Protein AF-A0AAN9KSU4-F1 (afdb_monomer)

Sequence (485 aa):
MSAQNLVIVESKNKVSKVQTYLDQLYGKSSFIVSYSSGHIHDDREGEAIAWHLQTVLKCKERAFRVAFNEITKAALKSTFDNPRSLNMKIVAAQEARRFLDRIIGYVGTPVFTVLCGERQIAGRVQSSIVVYLADLERQIQSFVSVHHFGVSFLFDEWTANWETENFVEKSNPYFMDREIAEKIALLKNFNVISFEEKPVKSSPPAPFTTPTYLRAAQVQCKLKPKEAMKIAQKLFEDGHITYHRTDSPNISDDAFSMIQAFALKHKLPVLAQWQVKWKKQPILQDRKCQSALVLLTGASQKTYFKCSNLACGHNMKNENGKAIDKEDNVTPFNCVECSKSLIIMNGAKGKFFGCSGFFNKRNKCRASYPMLENGEPDFAQYAKRKEQLGSQSIGSVDTSKTNVATVSSKSKDHTCPECNKTLSQKTGKRSTDGKKWEMWIYEVIKASEKRVNEMIERIATGQSTFEEEDDRLMAEWERNNQEDK

Radius of gyration: 33.01 Å; Cα contacts (8 Å, |Δi|>4): 465; chains: 1; bounding box: 92×72×80 Å

Secondary structure (DSSP, 8-state):
----------SHHHHHHHHHHHHHHH-TTS------TT--SSSHHHHHHHHHHHHHTT-GGG--B---SS--HHHHHHHHHS-B---HHHHHHHHHHHHHHHHHHHHHHHHHHHHHSS-----HHHHHHHHHHHHHHHHHHT---------EEEPSS-EEE---GGGSBTTB-S---HHHHHHHHT-------------PPPPPPPPPPHHHHHHHHHHHH---HHHHHHHHHHHHHTTSSS-SS-S-----HHHHHHHHHHHHHTT----SS-----PPPP-PBPTTT-PBEEEEE-TTS-EEEEES-TTT--EEEEETTEEE-SGGGEEEEEPTTT-PEEEEEEETTEEEEEEGGGG-TT-----EEEBPTTS-B-HHHHHHHHHHTTTS--------S-------------B-TTT-PBPEEEEEE-TTT--EEEEEE-THHHHHHHHHHHHHHHHHTTSS-HHHHHHHHHHHHHHHTSS--

Organism: Phaseolus coccineus (NCBI:txid3886)

Nearest PDB structures (foldseek):
  1cy8-assembly1_A  TM=8.115E-01  e=3.187E-13  Escherichia coli K-12
  1cy4-assembly1_A  TM=8.088E-01  e=5.724E-13  Escherichia coli K-12
  1cy1-assembly1_A  TM=7.871E-01  e=4.028E-13  Escherichia coli K-12
  1cy7-assembly1_A  TM=7.997E-01  e=7.671E-13  Escherichia coli K-12
  1gku-assembly1_B  TM=7.843E-01  e=2.683E-07  Archaeoglobus fulgidus DSM 4304

Solvent-accessible surface area (backbone atoms only — not comparable to full-atom values): 29777 Å² total; per-residue (Å²): 139,79,97,78,84,87,81,86,75,92,43,86,83,44,44,62,56,51,46,51,51,48,37,68,76,58,36,88,88,50,71,51,67,73,75,48,102,86,46,53,43,85,44,45,66,24,46,35,52,43,48,51,51,32,63,72,65,71,34,69,95,50,46,46,42,64,57,57,60,47,62,40,78,66,54,48,49,54,28,70,76,57,61,38,75,80,60,62,71,46,26,51,53,38,50,53,49,55,50,52,45,46,54,39,27,67,63,35,16,62,55,42,18,67,75,67,77,44,95,40,85,38,38,72,66,59,52,53,50,52,51,53,53,51,52,52,50,49,52,59,72,70,54,78,86,75,83,61,54,81,42,73,48,81,53,100,89,51,74,46,69,62,82,52,70,89,78,32,51,92,92,44,82,59,41,66,58,60,70,60,45,56,57,57,63,68,63,84,82,83,80,89,88,78,86,84,91,72,94,81,83,82,78,80,82,77,55,70,23,36,70,58,41,46,52,47,38,32,72,76,67,68,40,53,64,71,56,51,50,53,51,47,51,52,37,28,76,75,41,76,40,57,61,63,91,32,88,60,52,64,78,54,75,68,56,50,51,53,50,47,54,51,26,59,75,69,74,43,92,71,74,95,61,86,86,73,70,74,71,74,75,78,77,51,54,31,91,87,75,65,32,47,48,41,82,43,71,45,98,83,72,49,54,29,28,31,37,66,44,70,90,67,67,45,67,24,45,51,58,96,86,41,77,41,60,70,78,77,40,65,45,97,49,59,28,92,88,74,69,36,46,20,27,74,42,82,53,98,93,43,62,26,33,32,30,57,39,47,76,39,92,90,60,60,43,74,58,63,22,51,53,42,97,89,71,45,68,34,60,66,67,40,50,54,51,55,65,76,42,66,97,53,80,86,72,76,84,85,82,87,75,75,79,83,74,82,78,81,75,86,69,88,86,53,55,40,92,88,77,67,46,69,42,44,84,42,72,51,59,44,93,88,78,63,49,75,48,77,47,77,41,60,72,60,63,63,52,50,54,53,50,52,51,53,50,51,47,32,44,74,68,68,77,40,54,73,66,57,54,46,55,49,51,50,58,48,49,54,58,68,53,58,80,81,112

Structure (mmCIF, N/CA/C/O backbone):
data_AF-A0AAN9KSU4-F1
#
_entry.id   AF-A0AAN9KSU4-F1
#
loop_
_atom_site.group_PDB
_atom_site.id
_atom_site.type_symbol
_atom_site.label_atom_id
_atom_site.label_alt_id
_atom_site.label_comp_id
_atom_site.label_asym_id
_atom_site.label_entity_id
_atom_site.label_seq_id
_atom_site.pdbx_PDB_ins_code
_atom_site.Cartn_x
_atom_site.Cartn_y
_atom_site.Cartn_z
_atom_site.occupancy
_atom_site.B_iso_or_equiv
_atom_site.auth_seq_id
_atom_site.auth_comp_id
_atom_site.auth_asym_id
_atom_site.auth_atom_id
_atom_site.pdbx_PDB_model_num
ATOM 1 N N . MET A 1 1 ? -36.591 -1.421 11.682 1.00 28.84 1 MET A N 1
ATOM 2 C CA . MET A 1 1 ? -35.906 -0.289 12.341 1.00 28.84 1 MET A CA 1
ATOM 3 C C . MET A 1 1 ? -35.198 0.507 11.258 1.00 28.84 1 MET A C 1
ATOM 5 O O . MET A 1 1 ? -34.263 -0.009 10.663 1.00 28.84 1 MET A O 1
ATOM 9 N N . SER A 1 2 ? -35.749 1.666 10.895 1.00 25.08 2 SER A N 1
ATOM 10 C CA . SER A 1 2 ? -35.289 2.499 9.779 1.00 25.08 2 SER A CA 1
ATOM 11 C C . SER A 1 2 ? -34.064 3.331 10.153 1.00 25.08 2 SER A C 1
ATOM 13 O O . SER A 1 2 ? -33.941 3.801 11.281 1.00 25.08 2 SER A O 1
ATOM 15 N N . ALA A 1 3 ? -33.181 3.523 9.176 1.00 29.94 3 ALA A N 1
ATOM 16 C CA . ALA A 1 3 ? -31.968 4.318 9.258 1.00 29.94 3 ALA A CA 1
ATOM 17 C C . ALA A 1 3 ? -32.271 5.801 9.526 1.00 29.94 3 ALA A C 1
ATOM 19 O O . ALA A 1 3 ? -32.567 6.542 8.600 1.00 29.94 3 ALA A O 1
ATOM 20 N N . GLN A 1 4 ? -32.178 6.237 10.778 1.00 32.50 4 GLN A N 1
ATOM 21 C CA . GLN A 1 4 ? -32.079 7.642 11.179 1.00 32.50 4 GLN A CA 1
ATOM 22 C C . GLN A 1 4 ? -31.404 7.654 12.550 1.00 32.50 4 GLN A C 1
ATOM 24 O O . GLN A 1 4 ? -31.936 7.038 13.466 1.00 32.50 4 GLN A O 1
ATOM 29 N N . ASN A 1 5 ? -30.216 8.265 12.644 1.00 34.00 5 ASN A N 1
ATOM 30 C CA . ASN A 1 5 ? -29.607 8.896 13.835 1.00 34.00 5 ASN A CA 1
ATOM 31 C C . ASN A 1 5 ? -28.071 8.859 13.760 1.00 34.00 5 ASN A C 1
ATOM 33 O O . ASN A 1 5 ? -27.395 8.264 14.592 1.00 34.00 5 ASN A O 1
ATOM 37 N N . LEU A 1 6 ? -27.494 9.538 12.764 1.00 30.97 6 LEU A N 1
ATOM 38 C CA . LEU A 1 6 ? -26.095 9.953 12.855 1.00 30.97 6 LEU A CA 1
ATOM 39 C C . LEU A 1 6 ? -26.050 11.232 13.699 1.00 30.97 6 LEU A C 1
ATOM 41 O O . LEU A 1 6 ? -26.564 12.267 13.279 1.00 30.97 6 LEU A O 1
ATOM 45 N N . VAL A 1 7 ? -25.451 11.163 14.886 1.00 35.66 7 VAL A N 1
ATOM 46 C CA . VAL A 1 7 ? -25.274 12.326 15.761 1.00 35.66 7 VAL A CA 1
ATOM 47 C C . VAL A 1 7 ? -23.795 12.704 15.782 1.00 35.66 7 VAL A C 1
ATOM 49 O O . VAL A 1 7 ? -22.994 12.079 16.471 1.00 35.66 7 VAL A O 1
ATOM 52 N N . ILE A 1 8 ? -23.425 13.724 15.005 1.00 33.38 8 ILE A N 1
ATOM 53 C CA . ILE A 1 8 ? -22.079 14.310 15.031 1.00 33.38 8 ILE A CA 1
ATOM 54 C C . ILE A 1 8 ? -22.063 15.416 16.094 1.00 33.38 8 ILE A C 1
ATOM 56 O O . ILE A 1 8 ? -22.866 16.351 16.050 1.00 33.38 8 ILE A O 1
ATOM 60 N N . VAL A 1 9 ? -21.161 15.299 17.072 1.00 34.59 9 VAL A N 1
ATOM 61 C CA . VAL A 1 9 ? -21.057 16.219 18.214 1.00 34.59 9 VAL A CA 1
ATOM 62 C C . VAL A 1 9 ? -19.800 17.073 18.087 1.00 34.59 9 VAL A C 1
ATOM 64 O O . VAL A 1 9 ? -18.714 16.643 18.447 1.00 34.59 9 VAL A O 1
ATOM 67 N N . GLU A 1 10 ? -19.953 18.305 17.602 1.00 29.28 10 GLU A N 1
ATOM 68 C CA . GLU A 1 10 ? -18.843 19.259 17.404 1.00 29.28 10 GLU A CA 1
ATOM 69 C C . GLU A 1 10 ? -18.654 20.256 18.570 1.00 29.28 10 GLU A C 1
ATOM 71 O O . GLU A 1 10 ? -17.986 21.273 18.426 1.00 29.28 10 GLU A O 1
ATOM 76 N N . SER A 1 11 ? -19.264 20.037 19.743 1.00 35.25 11 SER A N 1
ATOM 77 C CA . SER A 1 11 ? -19.204 21.015 20.845 1.00 35.25 11 SER A CA 1
ATOM 78 C C . SER A 1 11 ? -19.387 20.390 22.229 1.00 35.25 11 SER A C 1
ATOM 80 O O . SER A 1 11 ? -20.295 19.577 22.422 1.00 35.25 11 SER A O 1
ATOM 82 N N . LYS A 1 12 ? -18.609 20.864 23.222 1.00 38.62 12 LYS A N 1
ATOM 83 C CA . LYS A 1 12 ? -18.742 20.517 24.657 1.00 38.62 12 LYS A CA 1
ATOM 84 C C . LYS A 1 12 ? -20.179 20.686 25.185 1.00 38.62 12 LYS A C 1
ATOM 86 O O . LYS A 1 12 ? -20.617 19.886 26.002 1.00 38.62 12 LYS A O 1
ATOM 91 N N . ASN A 1 13 ? -20.946 21.652 24.663 1.00 40.78 13 ASN A N 1
ATOM 92 C CA . ASN A 1 13 ? -22.337 21.911 25.070 1.00 40.78 13 ASN A CA 1
ATOM 93 C C . ASN A 1 13 ? -23.385 21.011 24.385 1.00 40.78 13 ASN A C 1
ATOM 95 O O . ASN A 1 13 ? -24.556 21.034 24.766 1.00 40.78 13 ASN A O 1
ATOM 99 N N . LYS A 1 14 ? -23.006 20.230 23.364 1.00 44.19 14 LYS A N 1
ATOM 100 C CA . LYS A 1 14 ? -23.911 19.296 22.669 1.00 44.19 14 LYS A CA 1
ATOM 101 C C . LYS A 1 14 ? -23.769 17.854 23.164 1.00 44.19 14 LYS A C 1
ATOM 103 O O . LYS A 1 14 ? -24.725 17.101 23.034 1.00 44.19 14 LYS A O 1
ATOM 108 N N . VAL A 1 15 ? -22.649 17.491 23.792 1.00 50.81 15 VAL A N 1
ATOM 109 C CA . VAL A 1 15 ? -22.417 16.156 24.383 1.00 50.81 15 VAL A CA 1
ATOM 110 C C . VAL A 1 15 ? -23.502 15.792 25.394 1.00 50.81 15 VAL A C 1
ATOM 112 O O . VAL A 1 15 ? -24.100 14.727 25.301 1.00 50.81 15 VAL A O 1
ATOM 115 N N . SER A 1 16 ? -23.818 16.712 26.305 1.00 54.56 16 SER A N 1
ATOM 116 C CA . SER A 1 16 ? -24.870 16.537 27.308 1.00 54.56 16 SER A CA 1
ATOM 117 C C . SER A 1 16 ? -26.253 16.369 26.678 1.00 54.56 16 SER A C 1
ATOM 119 O O . SER A 1 16 ? -27.006 15.506 27.105 1.00 54.56 16 SER A O 1
ATOM 121 N N . LYS A 1 17 ? -26.581 17.113 25.611 1.00 57.44 17 LYS A N 1
ATOM 122 C CA . LYS A 1 17 ? -27.853 16.947 24.880 1.00 57.44 17 LYS A CA 1
ATOM 123 C C . LYS A 1 17 ? -27.966 15.582 24.206 1.00 57.44 17 LYS A C 1
ATOM 125 O O . LYS A 1 17 ? -29.034 14.983 24.224 1.00 57.44 17 LYS A O 1
ATOM 130 N N . VAL A 1 18 ? -26.874 15.096 23.624 1.00 58.00 18 VAL A N 1
ATOM 131 C CA . VAL A 1 18 ? -26.826 13.786 22.963 1.00 58.00 18 VAL A CA 1
ATOM 132 C C . VAL A 1 18 ? -26.894 12.661 23.978 1.00 58.00 18 VAL A C 1
ATOM 134 O O . VAL A 1 18 ? -27.618 11.699 23.763 1.00 58.00 18 VAL A O 1
ATOM 137 N N . GLN A 1 19 ? -26.217 12.815 25.111 1.00 57.66 19 GLN A N 1
ATOM 138 C CA . GLN A 1 19 ? -26.318 11.884 26.222 1.00 57.66 19 GLN A CA 1
ATOM 139 C C . GLN A 1 19 ? -27.746 11.833 26.774 1.00 57.66 19 GLN A C 1
ATOM 141 O O .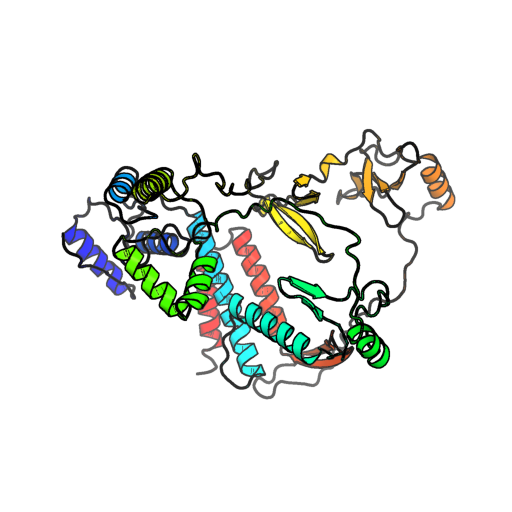 GLN A 1 19 ? -28.299 10.748 26.869 1.00 57.66 19 GLN A O 1
ATOM 146 N N . THR A 1 20 ? -28.393 12.981 27.004 1.00 62.25 20 THR A N 1
ATOM 147 C CA . THR A 1 20 ? -29.809 13.034 27.400 1.00 62.25 20 THR A CA 1
ATOM 148 C C . THR A 1 20 ? -30.724 12.388 26.358 1.00 62.25 20 THR A C 1
ATOM 150 O O . THR A 1 20 ? -31.630 11.654 26.730 1.00 62.25 20 THR A O 1
ATOM 153 N N . TYR A 1 21 ? -30.487 12.613 25.062 1.00 61.53 21 TYR A N 1
ATOM 154 C CA . TYR A 1 21 ? -31.267 12.003 23.980 1.00 61.53 21 TYR A CA 1
ATOM 155 C C . TYR A 1 21 ? -31.096 10.476 23.924 1.00 61.53 21 TYR A C 1
ATOM 157 O O . TYR A 1 21 ? -32.074 9.745 23.788 1.00 61.53 21 TYR A O 1
ATOM 165 N N . LEU A 1 22 ? -29.866 9.981 24.078 1.00 58.59 22 LEU A N 1
ATOM 166 C CA . LEU A 1 22 ? -29.570 8.548 24.131 1.00 58.59 22 LEU A CA 1
ATOM 167 C C . LEU A 1 22 ? -30.134 7.901 25.403 1.00 58.59 22 LEU A C 1
ATOM 169 O O . LEU A 1 22 ? -30.731 6.831 25.324 1.00 58.59 22 LEU A O 1
ATOM 173 N N . ASP A 1 23 ? -30.012 8.567 26.551 1.00 62.97 23 ASP A N 1
ATOM 174 C CA . ASP A 1 23 ? -30.567 8.115 27.828 1.00 62.97 23 ASP A CA 1
ATOM 175 C C . ASP A 1 23 ? -32.107 8.117 27.811 1.00 62.97 23 ASP A C 1
ATOM 177 O O . ASP A 1 23 ? -32.718 7.257 28.441 1.00 62.97 23 ASP A O 1
ATOM 181 N N . GLN A 1 24 ? -32.747 9.039 27.079 1.00 61.84 24 GLN A N 1
ATOM 182 C CA . GLN A 1 24 ? -34.200 9.062 26.864 1.00 61.84 24 GLN A CA 1
ATOM 183 C C . GLN A 1 24 ? -34.676 7.950 25.925 1.00 61.84 24 GLN A C 1
ATOM 185 O O . GLN A 1 24 ? -35.704 7.334 26.191 1.00 61.84 24 GLN A O 1
ATOM 190 N N . LEU A 1 25 ? -33.953 7.695 24.830 1.00 55.50 25 LEU A N 1
ATOM 191 C CA . LEU A 1 25 ? -34.335 6.685 23.838 1.00 55.50 25 LEU A CA 1
ATOM 192 C C . LEU A 1 25 ? -34.100 5.256 24.315 1.00 55.50 2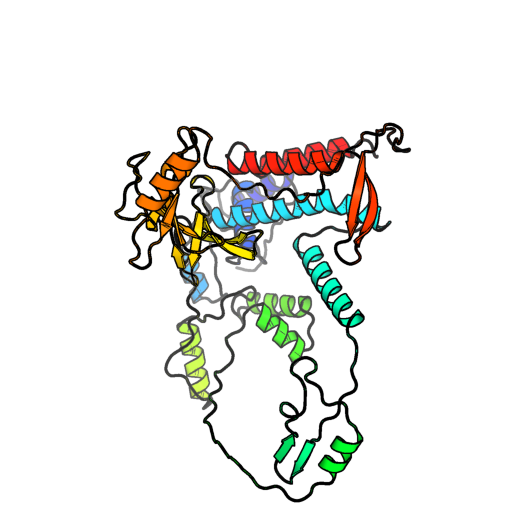5 LEU A C 1
ATOM 194 O O . LEU A 1 25 ? -34.914 4.376 24.049 1.00 55.50 25 LEU A O 1
ATOM 198 N N . TYR A 1 26 ? -32.967 5.017 24.970 1.00 55.09 26 TYR A N 1
ATOM 199 C CA . TYR A 1 26 ? -32.525 3.670 25.304 1.00 55.09 26 TYR A CA 1
ATOM 200 C C . TYR A 1 26 ? -32.608 3.392 26.809 1.00 55.09 26 TYR A C 1
ATOM 202 O O . TYR A 1 26 ? -32.643 2.234 27.199 1.00 55.09 26 TYR A O 1
ATOM 210 N N . GLY A 1 27 ? -32.721 4.403 27.672 1.00 51.62 27 GLY A N 1
ATOM 211 C CA . GLY A 1 27 ? -32.702 4.230 29.125 1.00 51.62 27 GLY A CA 1
ATOM 212 C C . GLY A 1 27 ? -31.279 4.129 29.687 1.00 51.62 27 GLY A C 1
ATOM 213 O O . GLY A 1 27 ? -30.359 3.632 29.036 1.00 51.62 27 GLY A O 1
ATOM 214 N N . LYS A 1 28 ? -31.087 4.571 30.939 1.00 51.16 28 LYS A N 1
ATOM 215 C CA . LYS A 1 28 ? -29.771 4.593 31.622 1.00 51.16 28 LYS A CA 1
ATOM 216 C C . LYS A 1 28 ? -29.104 3.212 31.747 1.00 51.16 28 LYS A C 1
ATOM 218 O O . LYS A 1 28 ? -27.894 3.135 31.943 1.00 51.16 28 LYS A O 1
ATOM 223 N N . SER A 1 29 ? -29.878 2.136 31.640 1.00 37.97 29 SER A N 1
ATOM 224 C CA . SER A 1 29 ? -29.444 0.737 31.725 1.00 37.97 29 SER A CA 1
ATOM 225 C C . SER A 1 29 ? -29.054 0.110 30.380 1.00 37.97 29 SER A C 1
ATOM 227 O O . SER A 1 29 ? -28.599 -1.031 30.372 1.00 37.97 29 SER A O 1
ATOM 229 N N . SER A 1 30 ? -29.198 0.819 29.256 1.00 41.59 30 SER A N 1
ATOM 230 C CA . SER A 1 30 ? -28.968 0.236 27.929 1.00 41.59 30 SER A CA 1
ATOM 231 C C . SER A 1 30 ? -27.551 0.431 27.400 1.00 41.59 30 SER A C 1
ATOM 233 O O . SER A 1 30 ? -26.889 1.443 27.643 1.00 41.59 30 SER A O 1
ATOM 235 N N . PHE A 1 31 ? -27.093 -0.584 26.667 1.00 46.44 31 PHE A N 1
ATOM 236 C CA . PHE A 1 31 ? -25.767 -0.678 26.067 1.00 46.44 31 PHE A CA 1
ATOM 237 C C . PHE A 1 31 ? -25.628 0.296 24.895 1.00 46.44 31 PHE A C 1
ATOM 239 O O . PHE A 1 31 ? -26.448 0.299 23.976 1.00 46.44 31 PHE A O 1
ATOM 246 N N . ILE A 1 32 ? -24.569 1.106 24.900 1.00 47.84 32 ILE A N 1
ATOM 247 C CA . ILE A 1 32 ? -24.259 2.004 23.784 1.00 47.84 32 ILE A CA 1
ATOM 248 C C . ILE A 1 32 ? -23.294 1.266 22.861 1.00 47.84 32 ILE A C 1
ATOM 250 O O . ILE A 1 32 ? -22.101 1.158 23.144 1.00 47.84 32 ILE A O 1
ATOM 254 N N . VAL A 1 33 ? -23.815 0.750 21.750 1.00 46.34 33 VAL A N 1
ATOM 255 C CA . VAL A 1 33 ? -22.987 0.283 20.634 1.00 46.34 33 VAL A CA 1
ATOM 256 C C . VAL A 1 33 ? -22.557 1.526 19.866 1.00 46.34 33 VAL A C 1
ATOM 258 O O . VAL A 1 33 ? -23.402 2.233 19.319 1.00 46.34 33 VAL A O 1
ATOM 261 N N . SER A 1 34 ? -21.263 1.843 19.852 1.00 43.66 34 SER A N 1
ATOM 262 C CA . SER A 1 34 ? -20.770 2.950 19.034 1.00 43.66 34 SER A CA 1
ATOM 263 C C . SER A 1 34 ? -20.880 2.563 17.556 1.00 43.66 34 SER A C 1
ATOM 265 O O . SER A 1 34 ? -20.139 1.726 17.045 1.00 43.66 34 SER A O 1
ATOM 267 N N . TYR A 1 35 ? -21.853 3.158 16.870 1.00 43.41 35 TYR A N 1
ATOM 268 C CA . TYR A 1 35 ? -22.002 3.075 15.423 1.00 43.41 35 TYR A CA 1
ATOM 269 C C . TYR A 1 35 ? -21.717 4.455 14.830 1.00 43.41 35 TYR A C 1
ATOM 271 O O . TYR A 1 35 ? -22.189 5.475 15.327 1.00 43.41 35 TYR A O 1
ATOM 279 N N . SER A 1 36 ? -20.937 4.501 13.755 1.00 35.97 36 SER A N 1
ATOM 280 C CA . SER A 1 36 ? -20.903 5.665 12.875 1.00 35.97 36 SER A CA 1
ATOM 281 C C . SER A 1 36 ? -21.164 5.160 11.470 1.00 35.97 36 SER A C 1
ATOM 283 O O . SER A 1 36 ? -20.457 4.281 10.989 1.00 35.97 36 SER A O 1
ATOM 285 N N . SER A 1 37 ? -22.197 5.673 10.810 1.00 35.50 37 SER A N 1
ATOM 286 C CA . SER A 1 37 ? -22.703 5.127 9.544 1.00 35.50 37 SER A CA 1
ATOM 287 C C . SER A 1 37 ? -21.704 5.155 8.369 1.00 35.50 37 SER A C 1
ATOM 289 O O . SER A 1 37 ? -22.074 4.739 7.283 1.00 35.50 37 SER A O 1
ATOM 291 N N . GLY A 1 38 ? -20.456 5.604 8.572 1.00 38.88 38 GLY A N 1
ATOM 292 C CA . GLY A 1 38 ? -19.374 5.576 7.580 1.00 38.88 38 GLY A CA 1
ATOM 293 C C . GLY A 1 38 ? -18.013 5.049 8.072 1.00 38.88 38 GLY A C 1
ATOM 294 O O . GLY A 1 38 ? -17.085 5.002 7.272 1.00 38.88 38 GLY A O 1
ATOM 295 N N . HIS A 1 39 ? -17.860 4.653 9.348 1.00 47.94 39 HIS A N 1
ATOM 296 C CA . HIS A 1 39 ? -16.580 4.168 9.908 1.00 47.94 39 HIS A CA 1
ATOM 297 C C . HIS A 1 39 ? -16.764 3.025 10.925 1.00 47.94 39 HIS A C 1
ATOM 299 O O . HIS A 1 39 ? -16.226 3.054 12.030 1.00 47.94 39 HIS A O 1
ATOM 305 N N . ILE A 1 40 ? -17.541 1.997 10.570 1.00 52.81 40 ILE A N 1
ATOM 306 C CA . ILE A 1 40 ? -17.756 0.795 11.414 1.00 52.81 40 ILE A CA 1
ATOM 307 C C . ILE A 1 40 ? -16.577 -0.202 11.333 1.00 52.81 40 ILE A C 1
ATOM 309 O O . ILE A 1 40 ? -16.526 -1.217 12.033 1.00 52.81 40 ILE A O 1
ATOM 313 N N . HIS A 1 41 ? -15.581 0.119 10.518 1.00 63.72 41 HIS A N 1
ATOM 314 C CA . HIS A 1 41 ? -14.540 -0.790 10.069 1.00 63.72 41 HIS A CA 1
ATOM 315 C C . HIS A 1 41 ? -13.543 -1.177 11.165 1.00 63.72 41 HIS A C 1
ATOM 317 O O . HIS A 1 41 ? -13.260 -0.392 12.070 1.00 63.72 41 HIS A O 1
ATOM 323 N N . ASP A 1 42 ? -12.986 -2.386 11.072 1.00 69.56 42 ASP A N 1
ATOM 324 C CA . ASP A 1 42 ? -11.929 -2.887 11.965 1.00 69.56 42 ASP A CA 1
ATOM 325 C C . ASP A 1 42 ? -10.552 -2.280 11.620 1.00 69.56 42 ASP A C 1
ATOM 327 O O . ASP A 1 42 ? -9.540 -2.970 11.522 1.00 69.56 42 ASP A O 1
ATOM 331 N N . ASP A 1 43 ? -10.518 -0.970 11.364 1.00 76.25 43 ASP A N 1
ATOM 332 C CA . ASP A 1 43 ? -9.298 -0.223 11.094 1.00 76.25 43 ASP A CA 1
ATOM 333 C C . ASP A 1 43 ? -8.960 0.753 12.229 1.00 76.25 43 ASP A C 1
ATOM 335 O O . ASP A 1 43 ? -9.695 0.941 13.202 1.00 76.25 43 ASP A O 1
ATOM 339 N N . ARG A 1 44 ? -7.781 1.367 12.110 1.00 83.31 44 ARG A N 1
ATOM 340 C CA . ARG A 1 44 ? -7.260 2.318 13.098 1.00 83.31 44 ARG A CA 1
ATOM 341 C C . ARG A 1 44 ? -8.160 3.541 13.291 1.00 83.31 44 ARG A C 1
ATOM 343 O O . ARG A 1 44 ? -8.217 4.070 14.396 1.00 83.31 44 ARG A O 1
ATOM 350 N N . GLU A 1 45 ? -8.850 3.987 12.242 1.00 81.31 45 GLU A N 1
ATOM 351 C CA . GLU A 1 45 ? -9.754 5.138 12.303 1.00 81.31 45 GLU A CA 1
ATOM 352 C C . GLU A 1 45 ? -11.047 4.780 13.039 1.00 81.31 45 GLU A C 1
ATOM 354 O O . GLU A 1 45 ? -11.434 5.495 13.965 1.00 81.31 45 GLU A O 1
ATOM 359 N N . GLY A 1 46 ? -11.669 3.652 12.687 1.00 78.06 46 GLY A N 1
ATOM 360 C CA . GLY A 1 46 ? -12.889 3.160 13.323 1.00 78.06 46 GLY A CA 1
ATOM 361 C C . GLY A 1 46 ? -12.705 2.891 14.816 1.00 78.06 46 GLY A C 1
ATOM 362 O O . GLY A 1 46 ? -13.557 3.265 15.623 1.00 78.06 46 GLY A O 1
ATOM 363 N N . GLU A 1 47 ? -11.565 2.318 15.214 1.00 83.44 47 GLU A N 1
ATOM 364 C CA . GLU A 1 47 ? -11.277 2.062 16.629 1.00 83.44 47 GLU A CA 1
ATOM 365 C C . GLU A 1 47 ? -11.084 3.356 17.438 1.00 83.44 47 GLU A C 1
ATOM 367 O O . GLU A 1 47 ? -11.597 3.467 18.552 1.00 83.44 47 GLU A O 1
ATOM 372 N N . ALA A 1 48 ? -10.404 4.360 16.872 1.00 84.31 48 ALA A N 1
ATOM 373 C CA . ALA A 1 48 ? -10.234 5.662 17.518 1.00 84.31 48 ALA A CA 1
ATOM 374 C C . ALA A 1 48 ? -11.561 6.428 17.643 1.00 84.31 48 ALA A C 1
ATOM 376 O O . ALA A 1 48 ? -11.823 7.037 18.677 1.00 84.31 48 ALA A O 1
ATOM 377 N N . ILE A 1 49 ? -12.434 6.361 16.630 1.00 78.25 49 ILE A N 1
ATOM 378 C CA . ILE A 1 49 ? -13.785 6.945 16.695 1.00 78.25 49 ILE A CA 1
ATOM 379 C C . ILE A 1 49 ? -14.597 6.281 17.809 1.00 78.25 49 ILE A C 1
ATOM 381 O O . ILE A 1 49 ? -15.222 6.970 18.615 1.00 78.25 49 ILE A O 1
ATOM 385 N N . ALA A 1 50 ? -14.569 4.949 17.880 1.00 76.56 50 ALA A N 1
ATOM 386 C CA . ALA A 1 50 ? -15.275 4.204 18.913 1.00 76.56 50 ALA A CA 1
ATOM 387 C C . ALA A 1 50 ? -14.772 4.560 20.323 1.00 76.56 50 ALA A C 1
ATOM 389 O O . ALA A 1 50 ? -15.585 4.714 21.237 1.00 76.56 50 ALA A O 1
ATOM 390 N N . TRP A 1 51 ? -13.461 4.751 20.486 1.00 82.81 51 TRP A N 1
ATOM 391 C CA . TRP A 1 51 ? -12.871 5.227 21.733 1.00 82.81 51 TRP A CA 1
ATOM 392 C C . TRP A 1 51 ? -13.285 6.666 22.077 1.00 82.81 51 TRP A C 1
ATOM 394 O O . TRP A 1 51 ? -13.776 6.897 23.180 1.00 82.81 51 TRP A O 1
ATOM 404 N N . HIS A 1 52 ? -13.199 7.618 21.140 1.00 78.19 52 HIS A N 1
ATOM 405 C CA . HIS A 1 52 ? -13.651 8.994 21.378 1.00 78.19 52 HIS A CA 1
ATOM 406 C C . HIS A 1 52 ? -15.129 9.052 21.774 1.00 78.19 52 HIS A C 1
ATOM 408 O O . HIS A 1 52 ? -15.483 9.766 22.710 1.00 78.19 52 HIS A O 1
ATOM 414 N N . LEU A 1 53 ? -15.994 8.273 21.114 1.00 73.88 53 LEU A N 1
ATOM 415 C CA . LEU A 1 53 ? -17.408 8.169 21.478 1.00 73.88 53 LEU A CA 1
ATOM 416 C C . LEU A 1 53 ? -17.582 7.639 22.906 1.00 73.88 53 LEU A C 1
ATOM 418 O O . LEU A 1 53 ? -18.365 8.201 23.669 1.00 73.88 53 LEU A O 1
ATOM 422 N N . GLN A 1 54 ? -16.829 6.606 23.290 1.00 74.88 54 GLN A N 1
ATOM 423 C CA . GLN A 1 54 ? -16.870 6.054 24.644 1.00 74.88 54 GLN A CA 1
ATOM 424 C C . GLN A 1 54 ? -16.439 7.083 25.704 1.00 74.88 54 GLN A C 1
ATOM 426 O O . GLN A 1 54 ? -17.083 7.193 26.753 1.00 74.88 54 GLN A O 1
ATOM 431 N N . THR A 1 55 ? -15.383 7.850 25.422 1.00 76.44 55 THR A N 1
ATOM 432 C CA . THR A 1 55 ? -14.857 8.906 26.299 1.00 76.44 55 THR A CA 1
ATOM 433 C C . THR A 1 55 ? -15.849 10.058 26.438 1.00 76.44 55 THR A C 1
ATOM 435 O O . THR A 1 55 ? -16.196 10.454 27.551 1.00 76.44 55 THR A O 1
ATOM 438 N N . VAL A 1 56 ? -16.363 10.560 25.313 1.00 70.38 56 VAL A N 1
ATOM 439 C CA . VAL A 1 56 ? -17.301 11.689 25.262 1.00 70.38 56 VAL A CA 1
ATOM 440 C C . VAL A 1 56 ? -18.624 11.349 25.953 1.00 70.38 56 VAL A C 1
ATOM 442 O O . VAL A 1 56 ? -19.137 12.159 26.720 1.00 70.38 56 VAL A O 1
ATOM 445 N N . LEU A 1 57 ? -19.154 10.143 25.736 1.00 68.06 57 LEU A N 1
ATOM 446 C CA . LEU A 1 57 ? -20.414 9.685 26.332 1.00 68.06 57 LEU A CA 1
ATOM 447 C C . LEU A 1 57 ? -20.253 9.131 27.756 1.00 68.06 57 LEU A C 1
ATOM 449 O O . LEU A 1 57 ? -21.245 8.757 28.382 1.00 68.06 57 LEU A O 1
ATOM 453 N N . LYS A 1 58 ? -19.021 9.061 28.283 1.00 73.25 58 LYS A N 1
ATOM 454 C CA . LYS A 1 58 ? -18.703 8.523 29.618 1.00 73.25 58 LYS A CA 1
ATOM 455 C C . LYS A 1 58 ? -19.321 7.139 29.861 1.00 73.25 58 LYS A C 1
ATOM 457 O O . LYS A 1 58 ? -19.857 6.858 30.932 1.00 73.25 58 LYS A O 1
ATOM 462 N N . CYS A 1 59 ? -19.270 6.267 28.856 1.00 67.81 59 CYS A N 1
ATOM 463 C CA . CYS A 1 59 ? -19.958 4.971 28.866 1.00 67.81 59 CYS A CA 1
ATOM 464 C C . CYS A 1 59 ? -19.002 3.770 28.877 1.00 67.81 59 CYS A C 1
ATOM 466 O O . CYS A 1 59 ? -19.364 2.685 28.431 1.00 67.81 59 CYS A O 1
ATOM 468 N N . LYS A 1 60 ? -17.785 3.944 29.409 1.00 68.44 60 LYS A N 1
ATOM 469 C CA . LYS A 1 60 ? -16.715 2.935 29.368 1.00 68.44 60 LYS A CA 1
ATOM 470 C C . LYS A 1 60 ? -17.133 1.550 29.867 1.00 68.44 60 LYS A C 1
ATOM 472 O O . LYS A 1 60 ? -16.818 0.557 29.225 1.00 68.44 60 LYS A O 1
ATOM 477 N N . GLU A 1 61 ? -17.887 1.499 30.959 1.00 64.81 61 GLU A N 1
ATOM 478 C CA . GLU A 1 61 ? -18.343 0.250 31.585 1.00 64.81 61 GLU A CA 1
ATOM 479 C C . GLU A 1 61 ? -19.551 -0.394 30.880 1.00 64.81 61 GLU A C 1
ATOM 481 O O . GLU A 1 61 ? -19.902 -1.531 31.174 1.00 64.81 61 GLU A O 1
ATOM 486 N N . ARG A 1 62 ? -20.189 0.317 29.938 1.00 63.38 62 ARG A N 1
ATOM 487 C CA . ARG A 1 62 ? -21.434 -0.096 29.259 1.00 63.38 62 ARG A CA 1
ATOM 488 C C . ARG A 1 62 ? -21.297 -0.220 27.737 1.00 63.38 62 ARG A C 1
ATOM 490 O O . ARG A 1 62 ? -22.295 -0.448 27.054 1.00 63.38 62 ARG A O 1
ATOM 497 N N . ALA A 1 63 ? -20.097 -0.022 27.194 1.00 65.19 63 ALA A N 1
ATOM 498 C CA . ALA A 1 63 ? -19.864 0.042 25.757 1.00 65.19 63 ALA A CA 1
ATOM 499 C C . ALA A 1 63 ? -18.982 -1.113 25.285 1.00 65.19 63 ALA A C 1
ATOM 501 O O . ALA A 1 63 ? -17.858 -1.295 25.755 1.00 65.19 63 ALA A O 1
ATOM 502 N N . PHE A 1 64 ? -19.492 -1.845 24.300 1.00 66.94 64 PHE A N 1
ATOM 503 C CA . PHE A 1 64 ? -18.773 -2.904 23.610 1.00 66.94 64 PHE A CA 1
ATOM 504 C C . PHE A 1 64 ? -18.524 -2.524 22.150 1.00 66.94 64 PHE A C 1
ATOM 506 O O . PHE A 1 64 ? -19.298 -1.786 21.537 1.00 66.94 64 PHE A O 1
ATOM 513 N N . ARG A 1 65 ? -17.436 -3.048 21.583 1.00 72.88 65 ARG A N 1
ATOM 514 C CA . ARG A 1 65 ? -17.029 -2.815 20.199 1.00 72.88 65 ARG A CA 1
ATOM 515 C C . ARG A 1 65 ? -17.500 -3.972 19.319 1.00 72.88 65 ARG A C 1
ATOM 517 O O . ARG A 1 65 ? -17.139 -5.125 19.540 1.00 72.88 65 ARG A O 1
ATOM 524 N N . VAL A 1 66 ? -18.266 -3.633 18.285 1.00 72.19 66 VAL A N 1
ATOM 525 C CA . VAL A 1 66 ? -18.767 -4.559 17.256 1.00 72.19 66 VAL A CA 1
ATOM 526 C C . VAL A 1 66 ? -18.122 -4.176 15.930 1.00 72.19 66 VAL A C 1
ATOM 528 O O . VAL A 1 66 ? -18.429 -3.110 15.405 1.00 72.19 66 VAL A O 1
ATOM 531 N N . ALA A 1 67 ? -17.221 -5.006 15.404 1.00 69.38 67 ALA A N 1
ATOM 532 C CA . ALA A 1 67 ? -16.546 -4.783 14.124 1.00 69.38 67 ALA A CA 1
ATOM 533 C C . ALA A 1 67 ? -16.807 -5.959 13.171 1.00 69.38 67 ALA A C 1
ATOM 535 O O . ALA A 1 67 ? -16.756 -7.115 13.588 1.00 69.38 67 ALA A O 1
ATOM 536 N N . PHE A 1 68 ? -17.085 -5.673 11.901 1.00 72.81 68 PHE A N 1
ATOM 537 C CA . PHE A 1 68 ? -17.318 -6.687 10.873 1.00 72.81 68 PHE A CA 1
ATOM 538 C C . PHE A 1 68 ? -16.636 -6.295 9.561 1.00 72.81 68 PHE A C 1
ATOM 540 O O . PHE A 1 68 ? -16.509 -5.113 9.234 1.00 72.81 68 PHE A O 1
ATOM 547 N N . ASN A 1 69 ? -16.213 -7.307 8.803 1.00 72.94 69 ASN A N 1
ATOM 548 C CA . ASN A 1 69 ? -15.557 -7.139 7.502 1.00 72.94 69 ASN A CA 1
ATOM 549 C C . ASN A 1 69 ? -16.530 -7.275 6.321 1.00 72.94 69 ASN A C 1
ATOM 551 O O . ASN A 1 69 ? -16.141 -7.055 5.175 1.00 72.94 69 ASN A O 1
ATOM 555 N N . GLU A 1 70 ? -17.785 -7.627 6.597 1.00 73.38 70 GLU A N 1
ATOM 556 C CA . GLU A 1 70 ? -18.853 -7.812 5.618 1.00 73.38 70 GLU A CA 1
ATOM 557 C C . GLU A 1 70 ? -20.218 -7.513 6.253 1.00 73.38 70 GLU A C 1
ATOM 559 O O . GLU A 1 70 ? -20.421 -7.752 7.446 1.00 73.38 70 GLU A O 1
ATOM 564 N N . ILE A 1 71 ? -21.152 -6.988 5.458 1.00 73.69 71 ILE A N 1
ATOM 565 C CA . ILE A 1 71 ? -22.518 -6.664 5.898 1.00 73.69 71 ILE A CA 1
ATOM 566 C C . ILE A 1 71 ? -23.455 -7.805 5.487 1.00 73.69 71 ILE A C 1
ATOM 568 O O . ILE A 1 71 ? -24.310 -7.656 4.619 1.00 73.69 71 ILE A O 1
ATOM 572 N N . THR A 1 72 ? -23.271 -8.982 6.090 1.00 71.12 72 THR A N 1
ATOM 573 C CA . THR A 1 72 ? -24.146 -10.148 5.881 1.00 71.12 72 THR A CA 1
ATOM 574 C C . THR A 1 72 ? -24.949 -10.446 7.145 1.00 71.12 72 THR A C 1
ATOM 576 O O . THR A 1 72 ? -24.505 -10.181 8.263 1.00 71.12 72 THR A O 1
ATOM 579 N N . LYS A 1 73 ? -26.151 -11.026 7.004 1.00 72.81 73 LYS A N 1
ATOM 580 C CA . LYS A 1 73 ? -26.993 -11.387 8.163 1.00 72.81 73 LYS A CA 1
ATOM 581 C C . LYS A 1 73 ? -26.265 -12.336 9.126 1.00 72.81 73 LYS A C 1
ATOM 583 O O . LYS A 1 73 ? -26.426 -12.209 10.337 1.00 72.81 73 LYS A O 1
ATOM 588 N N . ALA A 1 74 ? -25.472 -13.264 8.588 1.00 73.56 74 ALA A N 1
ATOM 589 C CA . ALA A 1 74 ? -24.680 -14.211 9.367 1.00 73.56 74 ALA A CA 1
ATOM 590 C C . ALA A 1 74 ? -23.528 -13.518 10.113 1.00 73.56 74 ALA A C 1
ATOM 592 O O . ALA A 1 74 ? -23.412 -13.694 11.325 1.00 73.56 74 ALA A O 1
ATOM 593 N N . ALA A 1 75 ? -22.739 -12.681 9.427 1.00 69.62 75 ALA A N 1
ATOM 594 C CA . ALA A 1 75 ? -21.630 -11.960 10.049 1.00 69.62 75 ALA A CA 1
ATOM 595 C C . ALA A 1 75 ? -22.108 -10.984 11.124 1.00 69.62 75 ALA A C 1
ATOM 597 O O . ALA A 1 75 ? -21.583 -10.999 12.232 1.00 69.62 75 ALA A O 1
ATOM 598 N N . LEU A 1 76 ? -23.155 -10.201 10.840 1.00 71.19 76 LEU A N 1
ATOM 599 C CA . LEU A 1 76 ? -23.735 -9.284 11.821 1.00 71.19 76 LEU A CA 1
ATOM 600 C C . LEU A 1 76 ? -24.178 -10.041 13.073 1.00 71.19 76 LEU A C 1
ATOM 602 O O . LEU A 1 76 ? -23.781 -9.669 14.175 1.00 71.19 76 LEU A O 1
ATOM 606 N N . LYS A 1 77 ? -24.937 -11.135 12.912 1.00 75.44 77 LYS A N 1
ATOM 607 C CA . LYS A 1 77 ? -25.378 -11.957 14.044 1.00 75.44 77 LYS A CA 1
ATOM 608 C C . LYS A 1 77 ? -24.186 -12.471 14.858 1.00 75.44 77 LYS A C 1
ATOM 610 O O . LYS A 1 77 ? -24.149 -12.262 16.063 1.00 75.44 77 LYS A O 1
ATOM 615 N N . SER A 1 78 ? -23.179 -13.043 14.196 1.00 73.88 78 SER A N 1
ATOM 616 C CA . SER A 1 78 ? -21.975 -13.553 14.861 1.00 73.88 78 SER A CA 1
ATOM 617 C C . SER A 1 78 ? -21.228 -12.481 15.662 1.00 73.88 78 SER A C 1
ATOM 619 O O . SER A 1 78 ? -20.698 -12.788 16.732 1.00 73.88 78 SER A O 1
ATOM 621 N N . THR A 1 79 ? -21.150 -11.245 15.160 1.00 67.62 79 THR A N 1
ATOM 622 C CA . THR A 1 79 ? -20.458 -10.150 15.854 1.00 67.62 79 THR A CA 1
ATOM 623 C C . THR A 1 79 ? -21.276 -9.606 17.027 1.00 67.62 79 THR A C 1
ATOM 625 O O . THR A 1 79 ? -20.697 -9.244 18.048 1.00 67.62 79 THR A O 1
ATOM 628 N N . PHE A 1 80 ? -22.607 -9.555 16.914 1.00 69.31 80 PHE A N 1
ATOM 629 C CA . PHE A 1 80 ? -23.476 -9.168 18.032 1.00 69.31 80 PHE A CA 1
ATOM 630 C C . PHE A 1 80 ? -23.516 -10.230 19.136 1.00 69.31 80 PHE A C 1
ATOM 632 O O . PHE A 1 80 ? -23.605 -9.865 20.306 1.00 69.31 80 PHE A O 1
ATOM 639 N N . ASP A 1 81 ? -23.392 -11.509 18.777 1.00 74.00 81 ASP A N 1
ATOM 640 C CA . ASP A 1 81 ? -23.311 -12.614 19.737 1.00 74.00 81 ASP A CA 1
ATOM 641 C C . ASP A 1 81 ? -21.956 -12.629 20.483 1.00 74.00 81 ASP A C 1
ATOM 643 O O . ASP A 1 81 ? -21.887 -13.077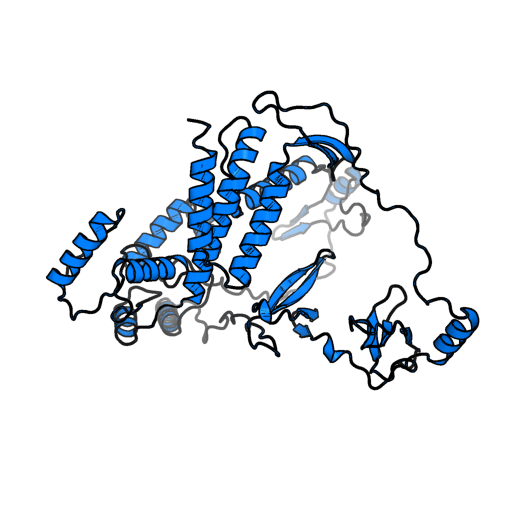 21.625 1.00 74.00 81 ASP A O 1
ATOM 647 N N . ASN A 1 82 ? -20.881 -12.104 19.872 1.00 72.81 82 ASN A N 1
ATOM 648 C CA . ASN A 1 82 ? -19.526 -12.073 20.445 1.00 72.81 82 ASN A CA 1
ATOM 649 C C . ASN A 1 82 ? -18.902 -10.660 20.415 1.00 72.81 82 ASN A C 1
ATOM 651 O O . ASN A 1 82 ? -17.935 -10.417 19.682 1.00 72.81 82 ASN A O 1
ATOM 655 N N . PRO A 1 83 ? -19.427 -9.706 21.202 1.00 71.44 83 PRO A N 1
ATOM 656 C CA . PRO A 1 83 ? -18.864 -8.365 21.278 1.00 71.44 83 PRO A CA 1
ATOM 657 C C . PRO A 1 83 ? -17.459 -8.376 21.900 1.00 71.44 83 PRO A C 1
ATOM 659 O O . PRO A 1 83 ? -17.187 -9.117 22.845 1.00 71.44 83 PRO A O 1
ATOM 662 N N . ARG A 1 84 ? -16.565 -7.503 21.418 1.00 76.94 84 ARG A N 1
ATOM 663 C CA . ARG A 1 84 ? -15.203 -7.362 21.962 1.00 76.94 84 ARG A CA 1
ATOM 664 C C . ARG A 1 84 ? -15.011 -6.053 22.722 1.00 76.94 84 ARG A C 1
ATOM 666 O O . ARG A 1 84 ? -15.771 -5.099 22.562 1.00 76.94 84 ARG A O 1
ATOM 673 N N . SER A 1 85 ? -13.959 -5.982 23.531 1.00 79.94 85 SER A N 1
ATOM 674 C CA . SER A 1 85 ? -13.485 -4.718 24.097 1.00 79.94 85 SER A CA 1
ATOM 675 C C . SER A 1 85 ? -12.719 -3.891 23.054 1.00 79.94 85 SER A C 1
ATOM 677 O O . SER A 1 85 ? -12.274 -4.402 22.017 1.00 79.94 85 SER A O 1
ATOM 679 N N . LEU A 1 86 ? -12.579 -2.589 23.322 1.00 80.69 86 LEU A N 1
ATOM 680 C CA . LEU A 1 86 ? -11.746 -1.699 22.515 1.00 80.69 86 LEU A CA 1
ATOM 681 C C . LEU A 1 86 ? -10.275 -2.113 22.591 1.00 80.69 86 LEU A C 1
ATOM 683 O O . LEU A 1 86 ? -9.718 -2.358 23.663 1.00 80.69 86 LEU A O 1
ATOM 687 N N . ASN A 1 87 ? -9.626 -2.134 21.437 1.00 83.38 87 ASN A N 1
ATOM 688 C CA . ASN A 1 87 ? -8.210 -2.397 21.314 1.00 83.38 87 ASN A CA 1
ATOM 689 C C . ASN A 1 87 ? -7.423 -1.090 21.450 1.00 83.38 87 ASN A C 1
ATOM 691 O O . ASN A 1 87 ? -7.128 -0.404 20.469 1.00 83.38 87 ASN A O 1
ATOM 695 N N . MET A 1 88 ? -7.012 -0.783 22.680 1.00 84.69 88 MET A N 1
ATOM 696 C CA . MET A 1 88 ? -6.263 0.440 22.986 1.00 84.69 88 MET A CA 1
ATOM 697 C C . MET A 1 88 ? -4.925 0.557 22.244 1.00 84.69 88 MET A C 1
ATOM 699 O O . MET A 1 88 ? -4.441 1.665 22.046 1.00 84.69 88 MET A O 1
ATOM 703 N N . LYS A 1 89 ? -4.331 -0.549 21.770 1.00 85.44 89 LYS A N 1
ATOM 704 C CA . LYS A 1 89 ? -3.100 -0.484 20.960 1.00 85.44 89 LYS A CA 1
ATOM 705 C C . LYS A 1 89 ? -3.365 0.103 19.573 1.00 85.44 89 LYS A C 1
ATOM 707 O O . LYS A 1 89 ? -2.525 0.822 19.041 1.00 85.44 89 LYS A O 1
ATOM 712 N N . ILE A 1 90 ? -4.523 -0.204 18.988 1.00 83.94 90 ILE A N 1
ATOM 713 C CA . ILE A 1 90 ? -4.947 0.334 17.690 1.00 83.94 90 ILE A CA 1
ATOM 714 C C . ILE A 1 90 ? -5.298 1.821 17.830 1.00 83.94 90 ILE A C 1
ATOM 716 O O . ILE A 1 90 ? -4.885 2.614 16.983 1.00 83.94 90 ILE A O 1
ATOM 720 N N . VAL A 1 91 ? -5.972 2.197 18.923 1.00 83.81 91 VAL A N 1
ATOM 721 C CA . VAL A 1 91 ? -6.255 3.601 19.270 1.00 83.81 91 VAL A CA 1
ATOM 722 C C . VAL A 1 91 ? -4.955 4.393 19.412 1.00 83.81 91 VAL A C 1
ATOM 724 O O . VAL A 1 91 ? -4.748 5.349 18.670 1.00 83.81 91 VAL A O 1
ATOM 727 N N . ALA A 1 92 ? -4.024 3.926 20.251 1.00 83.50 92 ALA A N 1
ATOM 728 C CA . ALA A 1 92 ? -2.733 4.584 20.457 1.00 83.50 92 ALA A CA 1
ATOM 729 C C . ALA A 1 92 ? -1.926 4.716 19.152 1.00 83.50 92 ALA A C 1
ATOM 731 O O . ALA A 1 92 ? -1.260 5.722 18.914 1.00 83.50 92 ALA A O 1
ATOM 732 N N . ALA A 1 93 ? -2.003 3.724 18.256 1.00 85.81 93 ALA A N 1
ATOM 733 C CA . ALA A 1 93 ? -1.369 3.812 16.943 1.00 85.81 93 ALA A CA 1
ATOM 734 C C . ALA A 1 93 ? -1.987 4.911 16.059 1.00 85.81 93 ALA A C 1
ATOM 736 O O . ALA A 1 93 ? -1.272 5.535 15.269 1.00 85.81 93 ALA A O 1
ATOM 737 N N . GLN A 1 94 ? -3.298 5.144 16.165 1.00 87.62 94 GLN A N 1
ATOM 738 C CA . GLN A 1 94 ? -3.977 6.211 15.438 1.00 87.62 94 GLN A CA 1
ATOM 739 C C . GLN A 1 94 ? -3.684 7.592 16.031 1.00 87.62 94 GLN A C 1
ATOM 741 O O . GLN A 1 94 ? -3.440 8.534 15.274 1.00 87.62 94 GLN A O 1
ATOM 746 N N . GLU A 1 95 ? -3.642 7.712 17.356 1.00 86.31 95 GLU A N 1
ATOM 747 C CA . GLU A 1 95 ? -3.242 8.940 18.052 1.00 86.31 95 GLU A CA 1
ATOM 748 C C . GLU A 1 95 ? -1.807 9.331 17.709 1.00 86.31 95 GLU A C 1
ATOM 750 O O . GLU A 1 95 ? -1.559 10.455 17.275 1.00 86.31 95 GLU A O 1
ATOM 755 N N . ALA A 1 96 ? -0.873 8.378 17.777 1.00 87.25 96 ALA A N 1
ATOM 756 C CA . ALA A 1 96 ? 0.514 8.607 17.393 1.00 87.25 96 ALA A CA 1
ATOM 757 C C . ALA A 1 96 ? 0.625 9.099 15.941 1.00 87.25 96 ALA A C 1
ATOM 759 O O . ALA A 1 96 ? 1.373 10.033 15.652 1.00 87.25 96 ALA A O 1
ATOM 760 N N . ARG A 1 97 ? -0.151 8.519 15.011 1.00 88.94 97 ARG A N 1
ATOM 761 C CA . ARG A 1 97 ? -0.210 8.996 13.621 1.00 88.94 97 ARG A CA 1
ATOM 762 C C . ARG A 1 97 ? -0.715 10.440 13.543 1.00 88.94 97 ARG A C 1
ATOM 764 O O . ARG A 1 97 ? -0.085 11.254 12.872 1.00 88.94 97 ARG A O 1
ATOM 771 N N . ARG A 1 98 ? -1.839 10.750 14.199 1.00 87.56 98 ARG A N 1
ATOM 772 C CA . ARG A 1 98 ? -2.445 12.094 14.216 1.00 87.56 98 ARG A CA 1
ATOM 773 C C . ARG A 1 98 ? -1.476 13.141 14.755 1.00 87.56 98 ARG A C 1
ATOM 775 O O . ARG A 1 98 ? -1.326 14.202 14.155 1.00 87.56 98 ARG A O 1
ATOM 782 N N . PHE A 1 99 ? -0.801 12.812 15.846 1.00 86.25 99 PHE A N 1
ATOM 783 C CA . PHE A 1 99 ? 0.196 13.658 16.479 1.00 86.25 99 PHE A CA 1
ATOM 784 C C . PHE A 1 99 ? 1.403 13.913 15.569 1.00 86.25 99 PHE A C 1
ATOM 786 O O . PHE A 1 99 ? 1.769 15.064 15.340 1.00 86.25 99 PHE A O 1
ATOM 793 N N . LEU A 1 100 ? 1.975 12.862 14.969 1.00 87.06 100 LEU A N 1
ATOM 794 C CA . LEU A 1 100 ? 3.095 12.991 14.029 1.00 87.06 100 LEU A CA 1
ATOM 795 C C . LEU A 1 100 ? 2.747 13.868 12.823 1.00 87.06 100 LEU A C 1
ATOM 797 O O . LEU A 1 100 ? 3.536 14.729 12.432 1.00 87.06 100 LEU A O 1
ATOM 801 N N . ASP A 1 101 ? 1.571 13.650 12.230 1.00 88.75 101 ASP A N 1
ATOM 802 C CA . ASP A 1 101 ? 1.123 14.432 11.080 1.00 88.75 101 ASP A CA 1
ATOM 803 C C . ASP A 1 101 ? 0.908 15.911 11.477 1.00 88.75 101 ASP A C 1
ATOM 805 O O . ASP A 1 101 ? 1.239 16.804 10.695 1.00 88.75 101 ASP A O 1
ATOM 809 N N . ARG A 1 102 ? 0.463 16.190 12.714 1.00 85.31 102 ARG A N 1
ATOM 810 C CA . ARG A 1 102 ? 0.320 17.557 13.238 1.00 85.31 102 ARG A CA 1
ATOM 811 C C . ARG A 1 102 ? 1.654 18.248 13.513 1.00 85.31 102 ARG A C 1
ATOM 813 O O . ARG A 1 102 ? 1.807 19.392 13.100 1.00 85.31 102 ARG A O 1
ATOM 820 N N . ILE A 1 103 ? 2.633 17.574 14.123 1.00 87.00 103 ILE A N 1
ATOM 821 C CA . ILE A 1 103 ? 3.976 18.150 14.335 1.00 87.00 103 ILE A CA 1
ATOM 822 C C . ILE A 1 103 ? 4.584 18.578 13.003 1.00 87.00 103 ILE A C 1
ATOM 824 O O . ILE A 1 103 ? 5.071 19.697 12.863 1.00 87.00 103 ILE A O 1
ATOM 828 N N . ILE A 1 104 ? 4.533 17.695 12.006 1.00 84.69 104 ILE A N 1
ATOM 829 C CA . ILE A 1 104 ? 5.107 17.974 10.689 1.00 84.69 104 ILE A CA 1
ATOM 830 C C . ILE A 1 104 ? 4.338 19.093 9.991 1.00 84.69 104 ILE A C 1
ATOM 832 O O . ILE A 1 104 ? 4.957 19.957 9.375 1.00 84.69 104 ILE A O 1
ATOM 836 N N . GLY A 1 105 ? 3.012 19.118 10.131 1.00 84.94 105 GLY A N 1
ATOM 837 C CA . GLY A 1 105 ? 2.179 20.210 9.642 1.00 84.94 105 GLY A CA 1
ATOM 838 C C . GLY A 1 105 ? 2.563 21.555 10.262 1.00 84.94 105 GLY A C 1
ATOM 839 O O . GLY A 1 105 ? 2.851 22.495 9.524 1.00 84.94 105 GLY A O 1
ATOM 840 N N . TYR A 1 106 ? 2.617 21.651 11.592 1.00 83.31 106 TYR A N 1
ATOM 841 C CA . TYR A 1 106 ? 2.896 22.902 12.305 1.00 83.31 106 TYR A CA 1
ATOM 842 C C . TYR A 1 106 ? 4.321 23.406 12.138 1.00 83.31 106 TYR A C 1
ATOM 844 O O . TYR A 1 106 ? 4.517 24.607 11.983 1.00 83.31 106 TYR A O 1
ATOM 852 N N . VAL A 1 107 ? 5.309 22.514 12.135 1.00 81.75 107 VAL A N 1
ATOM 853 C CA . VAL A 1 107 ? 6.710 22.914 11.966 1.00 81.75 107 VAL A CA 1
ATOM 854 C C . VAL A 1 107 ? 7.034 23.163 10.492 1.00 81.75 107 VAL A C 1
ATOM 856 O O . VAL A 1 107 ? 7.738 24.113 10.165 1.00 81.75 107 VAL A O 1
ATOM 859 N N . GLY A 1 108 ? 6.523 22.329 9.584 1.00 82.25 108 GLY 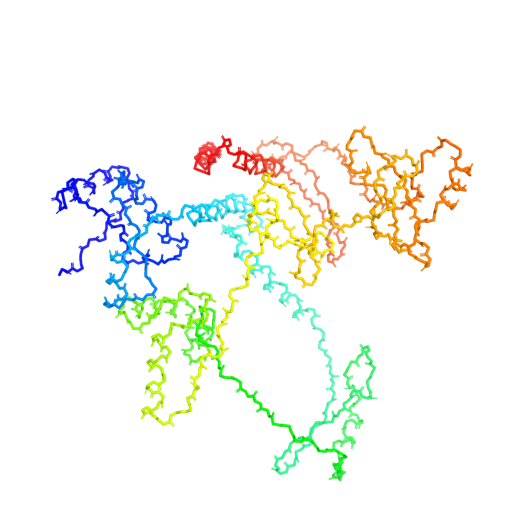A N 1
ATOM 860 C CA . GLY A 1 108 ? 6.890 22.373 8.169 1.00 82.25 108 GLY A CA 1
ATOM 861 C C . GLY A 1 108 ? 6.147 23.432 7.355 1.00 82.25 108 GLY A C 1
ATOM 862 O O . GLY A 1 108 ? 6.757 24.075 6.505 1.00 82.25 108 GLY A O 1
ATOM 863 N N . THR A 1 109 ? 4.845 23.632 7.590 1.00 84.69 109 THR A N 1
ATOM 864 C CA . THR A 1 109 ? 4.002 24.532 6.769 1.00 84.69 109 THR A CA 1
ATOM 865 C C . THR A 1 109 ? 4.514 25.980 6.767 1.00 84.69 109 THR A C 1
ATOM 867 O O . THR A 1 109 ? 4.624 26.546 5.676 1.00 84.69 109 THR A O 1
ATOM 870 N N . PRO A 1 110 ? 4.896 26.590 7.912 1.00 82.81 110 PRO A N 1
ATOM 871 C CA . PRO A 1 110 ? 5.457 27.943 7.912 1.00 82.81 110 PRO A CA 1
ATOM 872 C C . PRO A 1 110 ? 6.757 28.030 7.107 1.00 82.81 110 PRO A C 1
ATOM 874 O O . PRO A 1 110 ? 6.929 28.942 6.304 1.00 82.81 110 PRO A O 1
ATOM 877 N N . VAL A 1 111 ? 7.640 27.036 7.256 1.00 81.00 111 VAL A N 1
ATOM 878 C CA . VAL A 1 111 ? 8.925 26.988 6.544 1.00 81.00 111 VAL A CA 1
ATOM 879 C C . VAL A 1 111 ? 8.715 26.907 5.033 1.00 81.00 111 VAL A C 1
ATOM 881 O O . VAL A 1 111 ? 9.320 27.681 4.295 1.00 81.00 111 VAL A O 1
ATOM 884 N N . PHE A 1 112 ? 7.838 26.018 4.555 1.00 79.62 112 PHE A N 1
ATOM 885 C CA . PHE A 1 112 ? 7.541 25.933 3.122 1.00 79.62 112 PHE A CA 1
ATOM 886 C C . PHE A 1 112 ? 6.869 27.193 2.593 1.00 79.62 112 PHE A C 1
ATOM 888 O O . PHE A 1 112 ? 7.186 27.620 1.490 1.00 79.62 112 PHE A O 1
ATOM 895 N N . THR A 1 113 ? 5.988 27.809 3.381 1.00 79.94 113 THR A N 1
ATOM 896 C CA . THR A 1 113 ? 5.304 29.039 2.971 1.00 79.94 113 THR A CA 1
ATOM 897 C C . THR A 1 113 ? 6.299 30.174 2.732 1.00 79.94 113 THR A C 1
ATOM 899 O O . THR A 1 113 ? 6.234 30.838 1.701 1.00 79.94 113 THR A O 1
ATOM 902 N N . VAL A 1 114 ? 7.279 30.339 3.626 1.00 79.12 114 VAL A N 1
ATOM 903 C CA . VAL A 1 114 ? 8.355 31.330 3.461 1.00 79.12 114 VAL A CA 1
ATOM 904 C C . VAL A 1 114 ? 9.242 31.008 2.255 1.00 79.12 114 VAL A C 1
ATOM 906 O O . VAL A 1 114 ? 9.576 31.904 1.487 1.00 79.12 114 VAL A O 1
ATOM 909 N N . LEU A 1 115 ? 9.618 29.739 2.060 1.00 79.25 115 LEU A N 1
ATOM 910 C CA . LEU A 1 115 ? 10.510 29.338 0.962 1.00 79.25 115 LEU A CA 1
ATOM 911 C C . LEU A 1 115 ? 9.859 29.437 -0.423 1.00 79.25 115 LEU A C 1
ATOM 913 O O . LEU A 1 115 ? 10.549 29.723 -1.398 1.00 79.25 115 LEU A O 1
ATOM 917 N N . CYS A 1 116 ? 8.559 29.163 -0.520 1.00 80.81 116 CYS A N 1
ATOM 918 C CA . CYS A 1 116 ? 7.824 29.170 -1.783 1.00 80.81 116 CYS A CA 1
ATOM 919 C C . CYS A 1 116 ? 7.166 30.523 -2.091 1.00 80.81 116 CYS A C 1
ATOM 921 O O . CYS A 1 116 ? 6.767 30.739 -3.230 1.00 80.81 116 CYS A O 1
ATOM 923 N N . GLY A 1 117 ? 7.038 31.422 -1.108 1.00 83.06 117 GLY A N 1
ATOM 924 C CA . GLY A 1 117 ? 6.358 32.714 -1.269 1.00 83.06 117 GLY A CA 1
ATOM 925 C C . GLY A 1 117 ? 4.828 32.620 -1.338 1.00 83.06 117 GLY A C 1
ATOM 926 O O . GLY A 1 117 ? 4.155 33.621 -1.566 1.00 83.06 117 GLY A O 1
ATOM 927 N N . GLU A 1 118 ? 4.263 31.432 -1.126 1.00 85.75 118 GLU A N 1
ATOM 928 C CA . GLU A 1 118 ? 2.825 31.167 -1.119 1.00 85.75 118 GLU A CA 1
ATOM 929 C C . GLU A 1 118 ? 2.490 30.087 -0.087 1.00 85.75 118 GLU A C 1
ATOM 931 O O . GLU A 1 118 ? 3.344 29.290 0.302 1.00 85.75 118 GLU A O 1
ATOM 936 N N . ARG A 1 119 ? 1.236 30.048 0.378 1.00 82.88 119 ARG A N 1
ATOM 937 C CA . ARG A 1 119 ? 0.814 29.113 1.427 1.00 82.88 119 ARG A CA 1
ATOM 938 C C . ARG A 1 119 ? 0.922 27.665 0.944 1.00 82.88 119 ARG A C 1
ATOM 940 O O . ARG A 1 119 ? 0.103 27.215 0.148 1.00 82.88 119 ARG A O 1
ATOM 947 N N . GLN A 1 120 ? 1.865 26.918 1.516 1.00 83.88 120 GLN A N 1
ATOM 948 C CA . GLN A 1 120 ? 2.118 25.514 1.185 1.00 83.88 120 GLN A CA 1
ATOM 949 C C . GLN A 1 120 ? 1.936 24.608 2.401 1.00 83.88 120 GLN A C 1
ATOM 951 O O . GLN A 1 120 ? 2.367 24.940 3.503 1.00 83.88 120 GLN A O 1
ATOM 956 N N . ILE A 1 121 ? 1.300 23.448 2.204 1.00 83.12 121 ILE A N 1
ATOM 957 C CA . ILE A 1 121 ? 0.990 22.496 3.281 1.00 83.12 121 ILE A CA 1
ATOM 958 C C . ILE A 1 121 ? 2.082 21.428 3.358 1.00 83.12 121 ILE A C 1
ATOM 960 O O . ILE A 1 121 ? 2.281 20.656 2.420 1.00 83.12 121 ILE A O 1
ATOM 964 N N . ALA A 1 122 ? 2.747 21.341 4.512 1.00 84.94 122 ALA A N 1
ATOM 965 C CA . ALA A 1 122 ? 3.637 20.227 4.811 1.00 84.94 122 ALA A CA 1
ATOM 966 C C . ALA A 1 122 ? 2.830 18.979 5.173 1.00 84.94 122 ALA A C 1
ATOM 968 O O . ALA A 1 122 ? 1.965 19.024 6.048 1.00 84.94 122 ALA A O 1
ATOM 969 N N . GLY A 1 123 ? 3.170 17.839 4.576 1.00 87.81 123 GLY A N 1
ATOM 970 C CA . GLY A 1 123 ? 2.559 16.564 4.931 1.00 87.81 123 GLY A CA 1
ATOM 971 C C . GLY A 1 123 ? 3.584 15.448 4.899 1.00 87.81 123 GLY A C 1
ATOM 972 O O . GLY A 1 123 ? 4.203 15.212 3.869 1.00 87.81 123 GLY A O 1
ATOM 973 N N . ARG A 1 124 ? 3.729 14.701 5.998 1.00 89.56 124 ARG A N 1
ATOM 974 C CA . ARG A 1 124 ? 4.736 13.630 6.129 1.00 89.56 124 ARG A CA 1
ATOM 975 C C . ARG A 1 124 ? 4.757 12.662 4.941 1.00 89.56 124 ARG A C 1
ATOM 977 O O . ARG A 1 124 ? 5.822 12.335 4.435 1.00 89.56 124 ARG A O 1
ATOM 984 N N . VAL A 1 125 ? 3.578 12.201 4.517 1.00 89.62 125 VAL A N 1
ATOM 985 C CA . VAL A 1 125 ? 3.414 11.252 3.399 1.00 89.62 125 VAL A CA 1
ATOM 986 C C . VAL A 1 125 ? 3.374 11.971 2.049 1.00 89.62 125 VAL A C 1
ATOM 988 O O . VAL A 1 125 ? 3.930 11.485 1.071 1.00 89.62 125 VAL A O 1
ATOM 991 N N . GLN A 1 126 ? 2.731 13.137 1.975 1.00 87.88 126 GLN A N 1
ATOM 992 C CA . GLN A 1 126 ? 2.622 13.893 0.724 1.00 87.88 126 GLN A CA 1
ATOM 993 C C . GLN A 1 126 ? 4.000 14.360 0.245 1.00 87.88 126 GLN A C 1
ATOM 995 O O . GLN A 1 126 ? 4.376 14.089 -0.891 1.00 87.88 126 GLN A O 1
ATOM 1000 N N . SER A 1 127 ? 4.790 14.968 1.131 1.00 87.88 127 SER A N 1
ATOM 1001 C CA . SER A 1 127 ? 6.131 15.463 0.824 1.00 87.88 127 SER A CA 1
ATOM 1002 C C . SER A 1 127 ? 7.073 14.337 0.388 1.00 87.88 127 SER A C 1
ATOM 1004 O O . SER A 1 127 ? 7.830 14.528 -0.556 1.00 87.88 127 SER A O 1
ATOM 1006 N N . SER A 1 128 ? 6.995 13.141 0.990 1.00 88.88 128 SER A N 1
ATOM 1007 C CA . SER A 1 128 ? 7.825 12.002 0.564 1.00 88.88 128 SER A CA 1
ATOM 1008 C C . SER A 1 128 ? 7.489 11.524 -0.851 1.00 88.88 128 SER A C 1
ATOM 1010 O O . SER A 1 128 ? 8.388 11.175 -1.611 1.00 88.88 128 SER A O 1
ATOM 1012 N N . ILE A 1 129 ? 6.202 11.531 -1.221 1.00 91.38 129 ILE A N 1
ATOM 1013 C CA . ILE A 1 129 ? 5.776 11.175 -2.580 1.00 91.38 129 ILE A CA 1
ATOM 1014 C C . ILE A 1 129 ? 6.221 12.243 -3.581 1.00 91.38 129 ILE A C 1
ATOM 1016 O O . ILE A 1 129 ? 6.710 11.898 -4.650 1.00 91.38 129 ILE A O 1
ATOM 1020 N N . VAL A 1 130 ? 6.107 13.528 -3.233 1.00 90.75 130 VAL A N 1
ATOM 1021 C CA . VAL A 1 130 ? 6.587 14.623 -4.090 1.00 90.75 130 VAL A CA 1
ATOM 1022 C C . VAL A 1 130 ? 8.094 14.517 -4.323 1.00 90.75 130 VAL A C 1
ATOM 1024 O O . VAL A 1 130 ? 8.535 14.669 -5.458 1.00 90.75 130 VAL A O 1
ATOM 1027 N N . VAL A 1 131 ? 8.880 14.192 -3.290 1.00 90.38 131 VAL A N 1
ATOM 1028 C CA . VAL A 1 131 ? 10.323 13.935 -3.439 1.00 90.38 131 VAL A CA 1
ATOM 1029 C C . VAL A 1 131 ? 10.578 12.772 -4.396 1.00 90.38 131 VAL A C 1
ATOM 1031 O O . VAL A 1 131 ? 11.373 12.922 -5.317 1.00 90.38 131 VAL A O 1
ATOM 1034 N N . TYR A 1 132 ? 9.865 11.654 -4.240 1.00 92.94 132 TYR A N 1
ATOM 1035 C CA . TYR A 1 132 ? 10.003 10.509 -5.142 1.00 92.94 132 TYR A CA 1
ATOM 1036 C C . TYR A 1 132 ? 9.690 10.872 -6.603 1.00 92.94 132 TYR A C 1
ATOM 1038 O O . TYR A 1 132 ? 10.449 10.518 -7.500 1.00 92.94 132 TYR A O 1
ATOM 1046 N N . LEU A 1 133 ? 8.611 11.621 -6.847 1.00 94.06 133 LEU A N 1
ATOM 1047 C CA . LEU A 1 133 ? 8.262 12.091 -8.191 1.00 94.06 133 LEU A CA 1
ATOM 1048 C C . LEU A 1 133 ? 9.316 13.051 -8.756 1.00 94.06 133 LEU A C 1
ATOM 1050 O O . LEU A 1 133 ? 9.675 12.937 -9.923 1.00 94.06 133 LEU A O 1
ATOM 1054 N N . ALA A 1 134 ? 9.847 13.960 -7.935 1.00 94.38 134 ALA A N 1
ATOM 1055 C CA . ALA A 1 134 ? 10.919 14.860 -8.347 1.00 94.38 134 ALA A CA 1
ATOM 1056 C C . ALA A 1 134 ? 12.212 14.100 -8.685 1.00 94.38 134 ALA A C 1
ATOM 1058 O O . ALA A 1 134 ? 12.918 14.480 -9.614 1.00 94.38 134 ALA A O 1
ATOM 1059 N N . ASP A 1 135 ? 12.525 13.023 -7.963 1.00 94.44 135 ASP A N 1
ATOM 1060 C CA . ASP A 1 135 ? 13.680 12.174 -8.262 1.00 94.44 135 ASP A CA 1
ATOM 1061 C C . ASP A 1 135 ? 13.491 11.374 -9.555 1.00 94.44 135 ASP A C 1
ATOM 1063 O O . ASP A 1 135 ? 14.446 11.240 -10.319 1.00 94.44 135 ASP A O 1
ATOM 1067 N N . LEU A 1 136 ? 12.276 10.892 -9.840 1.00 95.56 136 LEU A N 1
ATOM 1068 C CA . LEU A 1 136 ? 11.953 10.285 -11.136 1.00 95.56 136 LEU A CA 1
ATOM 1069 C C . LEU A 1 136 ? 12.089 11.297 -12.279 1.00 95.56 136 LEU A C 1
ATOM 1071 O O . LEU A 1 136 ? 12.702 10.991 -13.295 1.00 95.56 136 LEU A O 1
ATOM 1075 N N . GLU A 1 137 ? 11.583 12.514 -12.099 1.00 96.44 137 GLU A N 1
ATOM 1076 C CA . GLU A 1 137 ? 11.701 13.573 -13.102 1.00 96.44 137 GLU A CA 1
ATOM 1077 C C . GLU A 1 137 ? 13.167 13.952 -13.353 1.00 96.44 137 GLU A C 1
ATOM 1079 O O . GLU A 1 137 ? 13.593 14.079 -14.496 1.00 96.44 137 GLU A O 1
ATOM 1084 N N . ARG A 1 138 ? 13.992 14.042 -12.303 1.00 95.25 138 ARG A N 1
ATOM 1085 C CA . ARG A 1 138 ? 15.441 14.252 -12.457 1.00 95.25 138 ARG A CA 1
ATOM 1086 C C . ARG A 1 138 ? 16.110 13.120 -13.227 1.00 95.25 138 ARG A C 1
ATOM 1088 O O . ARG A 1 138 ? 16.996 13.405 -14.023 1.00 95.25 138 ARG A O 1
ATOM 1095 N N . GLN A 1 139 ? 15.704 11.868 -13.003 1.00 94.75 139 GLN A N 1
ATOM 1096 C CA . GLN A 1 139 ? 16.216 10.725 -13.766 1.00 94.75 139 GLN A CA 1
ATOM 1097 C C . GLN A 1 139 ? 15.835 10.820 -15.243 1.00 94.75 139 GLN A C 1
ATOM 1099 O O . GLN A 1 139 ? 16.669 10.524 -16.092 1.00 94.75 139 GLN A O 1
ATOM 1104 N N . ILE A 1 140 ? 14.613 11.267 -15.550 1.00 95.50 140 ILE A N 1
ATOM 1105 C CA . ILE A 1 140 ? 14.166 11.514 -16.927 1.00 95.50 140 ILE A CA 1
ATOM 1106 C C . ILE A 1 140 ? 14.979 12.654 -17.553 1.00 95.50 140 ILE A C 1
ATOM 1108 O O . ILE A 1 140 ? 15.449 12.526 -18.676 1.00 95.50 140 ILE A O 1
ATOM 1112 N N . GLN A 1 141 ? 15.216 13.744 -16.824 1.00 95.19 141 GLN A N 1
ATOM 1113 C CA . GLN A 1 141 ? 16.001 14.881 -17.316 1.00 95.19 141 GLN A CA 1
ATOM 1114 C C . GLN A 1 141 ? 17.487 14.554 -17.497 1.00 95.19 141 GLN A C 1
ATOM 1116 O O . GLN A 1 141 ? 18.123 15.077 -18.409 1.00 95.19 141 GLN A O 1
ATOM 1121 N N . SER A 1 142 ? 18.055 13.697 -16.643 1.00 94.88 142 SER A N 1
ATOM 1122 C CA . SER A 1 142 ? 19.433 13.220 -16.787 1.00 94.88 142 SER A CA 1
ATOM 1123 C C . SER A 1 142 ? 19.551 11.999 -17.702 1.00 94.88 142 SER A C 1
ATOM 1125 O O . SER A 1 142 ? 20.648 11.455 -17.836 1.00 94.88 142 SER A O 1
ATOM 1127 N N . PHE A 1 143 ? 18.448 11.525 -18.288 1.00 94.62 143 PHE A N 1
ATOM 1128 C CA . PHE A 1 143 ? 18.467 10.412 -19.224 1.00 94.62 143 PHE A CA 1
ATOM 1129 C C . PHE A 1 143 ? 19.114 10.858 -20.536 1.00 94.62 143 PHE A C 1
ATOM 1131 O O . PHE A 1 143 ? 18.589 11.698 -21.265 1.00 94.62 143 PHE A O 1
ATOM 1138 N N . VAL A 1 144 ? 20.269 10.273 -20.846 1.00 90.19 144 VAL A N 1
ATOM 1139 C CA . VAL A 1 144 ? 20.953 10.485 -22.121 1.00 90.19 144 VAL A CA 1
ATOM 1140 C C . VAL A 1 144 ? 20.461 9.425 -23.097 1.00 90.19 144 VAL A C 1
ATOM 1142 O O . VAL A 1 144 ? 20.774 8.245 -22.951 1.00 90.19 144 VAL A O 1
ATOM 1145 N N . SER A 1 145 ? 19.673 9.846 -24.087 1.00 90.75 145 SER A N 1
ATOM 1146 C CA . SER A 1 145 ? 19.228 8.962 -25.164 1.00 90.75 145 SER A CA 1
ATOM 1147 C C . SER A 1 145 ? 20.417 8.533 -26.017 1.00 90.75 145 SER A C 1
ATOM 1149 O O . SER A 1 145 ? 21.195 9.374 -26.467 1.00 90.75 145 SER A O 1
ATOM 1151 N N . VAL A 1 146 ? 20.528 7.231 -26.277 1.00 88.50 146 VAL A N 1
ATOM 1152 C CA . VAL A 1 146 ? 21.579 6.666 -27.124 1.00 88.50 146 VAL A CA 1
ATOM 1153 C C . VAL A 1 146 ? 20.946 5.922 -28.294 1.00 88.50 146 VAL A C 1
ATOM 1155 O O . VAL A 1 146 ? 20.119 5.025 -28.108 1.00 88.50 146 VAL A O 1
ATOM 1158 N N . HIS A 1 147 ? 21.323 6.319 -29.510 1.00 89.56 147 HIS A N 1
ATOM 1159 C CA . HIS A 1 147 ? 20.878 5.661 -30.733 1.00 89.56 147 HIS A CA 1
ATOM 1160 C C . HIS A 1 147 ? 21.566 4.315 -30.870 1.00 89.56 147 HIS A C 1
ATOM 1162 O O . HIS A 1 147 ? 22.780 4.275 -31.011 1.00 89.56 147 HIS A O 1
ATOM 1168 N N . HIS A 1 148 ? 20.782 3.245 -30.867 1.00 91.62 148 HIS A N 1
ATOM 1169 C CA . HIS A 1 148 ? 21.264 1.888 -31.046 1.00 91.62 148 HIS A CA 1
ATOM 1170 C C . HIS A 1 148 ? 20.421 1.167 -32.088 1.00 91.62 148 HIS A C 1
ATOM 1172 O O . HIS A 1 148 ? 19.285 1.553 -32.375 1.00 91.62 148 HIS A O 1
ATOM 1178 N N . PHE A 1 149 ? 20.999 0.123 -32.658 1.00 90.75 149 PHE A N 1
ATOM 1179 C CA . PHE A 1 149 ? 20.417 -0.657 -33.728 1.00 90.75 149 PHE A CA 1
ATOM 1180 C C . PHE A 1 149 ? 20.201 -2.088 -33.250 1.00 90.75 149 PHE A C 1
ATOM 1182 O O . PHE A 1 149 ? 21.064 -2.699 -32.627 1.00 90.75 149 PHE A O 1
ATOM 1189 N N . GLY A 1 150 ? 19.028 -2.617 -33.566 1.00 92.06 150 GLY A N 1
ATOM 1190 C CA . GLY A 1 150 ? 18.691 -4.026 -33.454 1.00 92.06 150 GLY A CA 1
ATOM 1191 C C . GLY A 1 150 ? 17.976 -4.443 -34.730 1.00 92.06 150 GLY A C 1
ATOM 1192 O O . GLY A 1 150 ? 17.405 -3.605 -35.430 1.00 92.06 150 GLY A O 1
ATOM 1193 N N . VAL A 1 151 ? 18.019 -5.732 -35.043 1.00 92.62 151 VAL A N 1
ATOM 1194 C CA . VAL A 1 151 ? 17.358 -6.285 -36.228 1.00 92.62 151 VAL A CA 1
ATOM 1195 C C . VAL A 1 151 ? 16.306 -7.280 -35.763 1.00 92.62 151 VAL A C 1
ATOM 1197 O O . VAL A 1 151 ? 16.605 -8.159 -34.958 1.00 92.62 151 VAL A O 1
ATOM 1200 N N . SER A 1 152 ? 15.078 -7.126 -36.252 1.00 93.00 152 SER A N 1
ATOM 1201 C CA . SER A 1 152 ? 13.993 -8.081 -36.035 1.00 93.00 152 SER A CA 1
ATOM 1202 C C . SER A 1 152 ? 13.612 -8.694 -37.377 1.00 93.00 152 SER A C 1
ATOM 1204 O O . SER A 1 152 ? 13.337 -7.971 -38.335 1.00 93.00 152 SER A O 1
ATOM 1206 N N . PHE A 1 153 ? 13.636 -10.018 -37.451 1.00 92.19 153 PHE A N 1
ATOM 1207 C CA . PHE A 1 153 ? 13.242 -10.794 -38.615 1.00 92.19 153 PHE A CA 1
ATOM 1208 C C . PHE A 1 153 ? 11.809 -11.271 -38.426 1.00 92.19 153 PHE A C 1
ATOM 1210 O O . PHE A 1 153 ? 11.472 -11.857 -37.396 1.00 92.19 153 PHE A O 1
ATOM 1217 N N . LEU A 1 154 ? 10.974 -11.012 -39.428 1.00 91.19 154 LEU A N 1
ATOM 1218 C CA . LEU A 1 154 ? 9.598 -11.480 -39.477 1.00 91.19 154 LEU A CA 1
ATOM 1219 C C . LEU A 1 154 ? 9.539 -12.717 -40.373 1.00 91.19 154 LEU A C 1
ATOM 1221 O O . LEU A 1 154 ? 9.842 -12.635 -41.563 1.00 91.19 154 LEU A O 1
ATOM 1225 N N . PHE A 1 155 ? 9.154 -13.842 -39.789 1.00 88.12 155 PHE A N 1
ATOM 1226 C CA . PHE A 1 155 ? 8.781 -15.060 -40.498 1.00 88.12 155 PHE A CA 1
ATOM 1227 C C . PHE A 1 155 ? 7.253 -15.171 -40.499 1.00 88.12 155 PHE A C 1
ATOM 1229 O O . PHE A 1 155 ? 6.582 -14.439 -39.770 1.00 88.12 155 PHE A O 1
ATOM 1236 N N . ASP A 1 156 ? 6.699 -16.085 -41.295 1.00 88.44 156 ASP A N 1
ATOM 1237 C CA . ASP A 1 156 ? 5.243 -16.192 -41.470 1.00 88.44 156 ASP A CA 1
ATOM 1238 C C . ASP A 1 156 ? 4.487 -16.348 -40.136 1.00 88.44 156 ASP A C 1
ATOM 1240 O O . ASP A 1 156 ? 3.444 -15.728 -39.937 1.00 88.44 156 ASP A O 1
ATOM 1244 N N . GLU A 1 157 ? 5.035 -17.125 -39.194 1.00 89.25 157 GLU A N 1
ATOM 1245 C CA . GLU A 1 157 ? 4.363 -17.465 -37.928 1.00 89.25 157 GLU A CA 1
ATOM 1246 C C . GLU A 1 157 ? 5.080 -16.960 -36.666 1.00 89.25 157 GLU A C 1
ATOM 1248 O O . GLU A 1 157 ? 4.561 -17.103 -35.558 1.00 89.25 157 GLU A O 1
ATOM 1253 N N . TRP A 1 158 ? 6.277 -16.381 -36.791 1.00 89.06 158 TRP A N 1
ATOM 1254 C CA . TRP A 1 158 ? 7.086 -15.990 -35.635 1.00 89.06 158 TRP A CA 1
ATOM 1255 C C . TRP A 1 158 ? 8.075 -14.870 -35.960 1.00 89.06 158 TRP A C 1
ATOM 1257 O O . TRP A 1 158 ? 8.382 -14.586 -37.116 1.00 89.06 158 TRP A O 1
ATOM 1267 N N . THR A 1 159 ? 8.584 -14.218 -34.918 1.00 91.25 159 THR A N 1
ATOM 1268 C CA . THR A 1 159 ? 9.618 -13.186 -35.028 1.00 91.25 159 THR A CA 1
ATOM 1269 C C . THR A 1 159 ? 10.899 -13.634 -34.341 1.00 91.25 159 THR A C 1
ATOM 1271 O O . THR A 1 159 ? 10.864 -14.278 -33.292 1.00 91.25 159 THR A O 1
ATOM 1274 N N . ALA A 1 160 ? 12.041 -13.266 -34.915 1.00 89.69 160 ALA A N 1
ATOM 1275 C CA . ALA A 1 160 ? 13.347 -13.425 -34.285 1.00 89.69 160 ALA A CA 1
ATOM 1276 C C . ALA A 1 160 ? 13.982 -12.059 -34.075 1.00 89.69 160 ALA A C 1
ATOM 1278 O O . ALA A 1 160 ? 14.009 -11.247 -34.994 1.00 89.69 160 ALA A O 1
ATOM 1279 N N . ASN A 1 161 ? 14.554 -11.818 -32.901 1.00 92.25 161 ASN A N 1
ATOM 1280 C CA . ASN A 1 161 ? 15.378 -10.637 -32.671 1.00 92.25 161 ASN A CA 1
ATOM 1281 C C . ASN A 1 161 ? 16.849 -11.040 -32.714 1.00 92.25 161 ASN A C 1
ATOM 1283 O O . ASN A 1 161 ? 17.227 -12.073 -32.163 1.00 92.25 161 ASN A O 1
ATOM 1287 N N . TRP A 1 162 ? 17.674 -10.227 -33.367 1.00 90.38 162 TRP A N 1
ATOM 1288 C CA . TRP A 1 162 ? 19.115 -10.412 -33.357 1.00 90.38 162 TRP A CA 1
ATOM 1289 C C . TRP A 1 162 ? 19.667 -10.193 -31.944 1.00 90.38 162 TRP A C 1
ATOM 1291 O O . TRP A 1 162 ? 19.453 -9.148 -31.330 1.00 90.38 162 TRP A O 1
ATOM 1301 N N . GLU A 1 163 ? 20.382 -11.193 -31.435 1.00 87.88 163 GLU A N 1
ATOM 1302 C CA . GLU A 1 163 ? 21.039 -11.152 -30.134 1.00 87.88 163 GLU A CA 1
ATOM 1303 C C . GLU A 1 163 ? 22.356 -10.366 -30.222 1.00 87.88 163 GLU A C 1
ATOM 1305 O O . GLU A 1 163 ? 23.358 -10.836 -30.768 1.00 87.88 163 GLU A O 1
ATOM 1310 N N . THR A 1 164 ? 22.354 -9.142 -29.691 1.00 86.38 164 THR A N 1
ATOM 1311 C CA . THR A 1 164 ? 23.503 -8.226 -29.759 1.00 86.38 164 THR A CA 1
ATOM 1312 C C . THR A 1 164 ? 24.494 -8.396 -28.610 1.00 86.38 164 THR A C 1
ATOM 1314 O O . THR A 1 164 ? 25.580 -7.828 -28.676 1.00 86.38 164 THR A O 1
ATOM 1317 N N . GLU A 1 165 ? 24.161 -9.167 -27.567 1.00 83.88 165 GLU A N 1
ATOM 1318 C CA . GLU A 1 165 ? 24.949 -9.262 -26.323 1.00 83.88 165 GLU A CA 1
ATOM 1319 C C . GLU A 1 165 ? 26.403 -9.701 -26.551 1.00 83.88 165 GLU A C 1
ATOM 1321 O O . GLU A 1 165 ? 27.310 -9.216 -25.878 1.00 83.88 165 GLU A O 1
ATOM 1326 N N . ASN A 1 166 ? 26.647 -10.561 -27.545 1.00 84.88 166 ASN A N 1
ATOM 1327 C CA . ASN A 1 166 ? 27.991 -11.041 -27.886 1.00 84.88 166 ASN A CA 1
ATOM 1328 C C . ASN A 1 166 ? 28.831 -10.029 -28.689 1.00 84.88 166 ASN A C 1
ATOM 1330 O O . ASN A 1 166 ? 30.026 -10.243 -28.880 1.00 84.88 166 ASN A O 1
ATOM 1334 N N . PHE A 1 167 ? 28.219 -8.945 -29.171 1.00 83.19 167 PHE A N 1
ATOM 1335 C CA . PHE A 1 167 ? 28.841 -7.939 -30.041 1.00 83.19 167 PHE A CA 1
ATOM 1336 C C . PHE A 1 167 ? 28.995 -6.574 -29.360 1.00 83.19 167 PHE A C 1
ATOM 1338 O O . PHE A 1 167 ? 29.411 -5.609 -30.001 1.00 83.19 167 PHE A O 1
ATOM 1345 N N . VAL A 1 168 ? 28.645 -6.480 -28.076 1.00 86.00 168 VAL A N 1
ATOM 1346 C CA . VAL A 1 168 ? 28.673 -5.244 -27.291 1.00 86.00 168 VAL A CA 1
ATOM 1347 C C . VAL A 1 168 ? 29.518 -5.429 -26.034 1.00 86.00 168 VAL A C 1
ATOM 1349 O O . VAL A 1 168 ? 29.611 -6.517 -25.466 1.00 86.00 168 VAL A O 1
ATOM 1352 N N . GLU A 1 169 ? 30.160 -4.358 -25.579 1.00 82.38 169 GLU A N 1
ATOM 1353 C CA . GLU A 1 169 ? 30.892 -4.392 -24.316 1.00 82.38 169 GLU A CA 1
ATOM 1354 C C . GLU A 1 169 ? 29.924 -4.350 -23.127 1.00 82.38 169 GLU A C 1
ATOM 1356 O O . GLU A 1 169 ? 28.891 -3.688 -23.163 1.00 82.38 169 GLU A O 1
ATOM 1361 N N . LYS A 1 170 ? 30.295 -4.960 -21.994 1.00 76.69 170 LYS A N 1
ATOM 1362 C CA . LYS A 1 170 ? 29.493 -4.866 -20.755 1.00 76.69 170 LYS A CA 1
ATOM 1363 C C . LYS A 1 170 ? 29.301 -3.425 -20.258 1.00 76.69 170 LYS A C 1
ATOM 1365 O O . LYS A 1 170 ? 28.363 -3.159 -19.513 1.00 76.69 170 LYS A O 1
ATOM 1370 N N . SER A 1 171 ? 30.208 -2.522 -20.627 1.00 79.50 171 SER A N 1
ATOM 1371 C CA . SER A 1 171 ? 30.164 -1.084 -20.333 1.00 79.50 171 SER A CA 1
ATOM 1372 C C . SER A 1 171 ? 29.092 -0.346 -21.148 1.00 79.50 171 SER A C 1
ATOM 1374 O O . SER A 1 171 ? 28.574 0.669 -20.686 1.00 79.50 171 SER A O 1
ATOM 1376 N N . ASN A 1 172 ? 28.744 -0.858 -22.332 1.00 79.06 172 ASN A N 1
ATOM 1377 C CA . ASN A 1 172 ? 27.764 -0.287 -23.243 1.00 79.06 172 ASN A CA 1
ATOM 1378 C C . ASN A 1 172 ? 26.965 -1.420 -23.914 1.00 79.06 172 ASN A C 1
ATOM 1380 O O . ASN A 1 172 ? 27.389 -1.913 -24.956 1.00 79.06 172 ASN A O 1
ATOM 1384 N N . PRO A 1 173 ? 25.810 -1.823 -23.352 1.00 83.06 173 PRO A N 1
ATOM 1385 C CA . PRO A 1 173 ? 25.063 -3.005 -23.795 1.00 83.06 173 PRO A CA 1
ATOM 1386 C C . PRO A 1 173 ? 24.314 -2.813 -25.126 1.00 83.06 173 PRO A C 1
ATOM 1388 O O . PRO A 1 173 ? 23.493 -3.644 -25.504 1.00 83.06 173 PRO A O 1
ATOM 1391 N N . TYR A 1 174 ? 24.552 -1.708 -25.828 1.00 86.44 174 TYR A N 1
ATOM 1392 C CA . TYR A 1 174 ? 23.800 -1.304 -27.004 1.00 86.44 174 TYR A CA 1
ATOM 1393 C C . TYR A 1 174 ? 24.688 -1.322 -28.252 1.00 86.44 174 TYR A C 1
ATOM 1395 O O . TYR A 1 174 ? 25.793 -0.776 -28.254 1.00 86.44 174 TYR A O 1
ATOM 1403 N N . PHE A 1 175 ? 24.189 -1.924 -29.332 1.00 89.06 175 PHE A N 1
ATOM 1404 C CA . PHE A 1 175 ? 24.901 -1.997 -30.605 1.00 89.06 175 PHE A CA 1
ATOM 1405 C C . PHE A 1 175 ? 24.700 -0.708 -31.416 1.00 89.06 175 PHE A C 1
ATOM 1407 O O . PHE A 1 175 ? 23.566 -0.327 -31.688 1.00 89.06 175 PHE A O 1
ATOM 1414 N N . MET A 1 176 ? 25.782 -0.020 -31.795 1.00 88.88 176 MET A N 1
ATOM 1415 C CA . MET A 1 176 ? 25.718 1.342 -32.367 1.00 88.88 176 MET A CA 1
ATOM 1416 C C . MET A 1 176 ? 26.028 1.421 -33.865 1.00 88.88 176 MET A C 1
ATOM 1418 O O . MET A 1 176 ? 25.849 2.478 -34.468 1.00 88.88 176 MET A O 1
ATOM 1422 N N . ASP A 1 177 ? 26.515 0.340 -34.474 1.00 90.12 177 ASP A N 1
ATOM 1423 C CA . ASP A 1 177 ? 26.927 0.349 -35.878 1.00 90.12 177 ASP A CA 1
ATOM 1424 C C . ASP A 1 177 ? 25.725 0.111 -36.800 1.00 90.12 177 ASP A C 1
ATOM 1426 O O . ASP A 1 177 ? 25.119 -0.962 -36.827 1.00 90.12 177 ASP A O 1
ATOM 1430 N N . ARG A 1 178 ? 25.378 1.133 -37.579 1.00 92.19 178 ARG A N 1
ATOM 1431 C CA . ARG A 1 178 ? 24.265 1.055 -38.519 1.00 92.19 178 ARG A CA 1
ATOM 1432 C C . ARG A 1 178 ? 24.567 0.158 -39.718 1.00 92.19 178 ARG A C 1
ATOM 1434 O O . ARG A 1 178 ? 23.689 -0.587 -40.141 1.00 92.19 178 ARG A O 1
ATOM 1441 N N . GLU A 1 179 ? 25.774 0.221 -40.272 1.00 93.06 179 GLU A N 1
ATOM 1442 C CA . GLU A 1 179 ? 26.115 -0.500 -41.502 1.00 93.06 179 GLU A CA 1
ATOM 1443 C C . GLU A 1 179 ? 26.099 -2.011 -41.279 1.00 93.06 179 GLU A C 1
ATOM 1445 O O . GLU A 1 179 ? 25.633 -2.774 -42.127 1.00 93.06 179 GLU A O 1
ATOM 1450 N N . ILE A 1 180 ? 26.596 -2.454 -40.123 1.00 91.38 180 ILE A N 1
ATOM 1451 C CA . ILE A 1 180 ? 26.549 -3.866 -39.743 1.00 91.38 180 ILE A CA 1
ATOM 1452 C C . ILE A 1 180 ? 25.099 -4.306 -39.529 1.00 91.38 180 ILE A C 1
ATOM 1454 O O . ILE A 1 180 ? 24.706 -5.353 -40.044 1.00 91.38 180 ILE A O 1
ATOM 1458 N N . ALA A 1 181 ? 24.286 -3.506 -38.832 1.00 91.88 181 ALA A N 1
ATOM 1459 C CA . ALA A 1 181 ? 22.875 -3.823 -38.626 1.00 91.88 181 ALA A CA 1
ATOM 1460 C C . ALA A 1 181 ? 22.106 -3.923 -39.959 1.00 91.88 181 ALA A C 1
ATOM 1462 O O . ALA A 1 181 ? 21.326 -4.854 -40.150 1.00 91.88 181 ALA A O 1
ATOM 1463 N N . GLU A 1 182 ? 22.370 -3.029 -40.917 1.00 93.81 182 GLU A N 1
ATOM 1464 C CA . GLU A 1 182 ? 21.771 -3.074 -42.257 1.00 93.81 182 GLU A CA 1
ATOM 1465 C C . GLU A 1 182 ? 22.207 -4.320 -43.045 1.00 93.81 182 GLU A C 1
ATOM 1467 O O . GLU A 1 182 ? 21.376 -4.970 -43.679 1.00 93.81 182 GLU A O 1
ATOM 1472 N N . LYS A 1 183 ? 23.483 -4.722 -42.957 1.00 93.12 183 LYS A N 1
ATOM 1473 C CA . LYS A 1 183 ? 23.967 -5.974 -43.567 1.00 93.12 183 LYS A CA 1
ATOM 1474 C C . LYS A 1 183 ? 23.303 -7.206 -42.952 1.00 93.12 183 LYS A C 1
ATOM 1476 O O . LYS A 1 183 ? 22.951 -8.131 -43.680 1.00 93.12 183 LYS A O 1
ATOM 1481 N N . ILE A 1 184 ? 23.107 -7.212 -41.635 1.00 91.56 184 ILE A N 1
ATOM 1482 C CA . ILE A 1 184 ? 22.426 -8.300 -40.924 1.00 91.56 184 ILE A CA 1
ATOM 1483 C C . ILE A 1 184 ? 20.947 -8.359 -41.319 1.00 91.56 184 ILE A C 1
ATOM 1485 O O . ILE A 1 184 ? 20.430 -9.445 -41.563 1.00 91.56 184 ILE A O 1
ATOM 1489 N N . ALA A 1 185 ? 20.283 -7.213 -41.482 1.00 91.81 185 ALA A N 1
ATOM 1490 C CA . ALA A 1 185 ? 18.891 -7.144 -41.931 1.00 91.81 185 ALA A CA 1
ATOM 1491 C C . ALA A 1 185 ? 18.659 -7.714 -43.345 1.00 91.81 185 ALA A C 1
ATOM 1493 O O . ALA A 1 185 ? 17.542 -8.111 -43.667 1.00 91.81 185 ALA A O 1
ATOM 1494 N N . LEU A 1 186 ? 19.697 -7.790 -44.185 1.00 93.31 186 LEU A N 1
ATOM 1495 C CA . LEU A 1 186 ? 19.623 -8.378 -45.530 1.00 93.31 186 LEU A CA 1
ATOM 1496 C C . LEU A 1 186 ? 19.745 -9.909 -45.546 1.00 93.31 186 LEU A C 1
ATOM 1498 O O . LEU A 1 186 ? 19.569 -10.522 -46.604 1.00 93.31 186 LEU A O 1
ATOM 1502 N N . LEU A 1 187 ? 20.053 -10.541 -44.410 1.00 91.25 187 LEU A N 1
ATOM 1503 C CA . LEU A 1 187 ? 20.138 -11.995 -44.313 1.00 91.25 187 LEU A CA 1
ATOM 1504 C C . LEU A 1 187 ? 18.753 -12.625 -44.509 1.00 91.25 187 LEU A C 1
ATOM 1506 O O . LEU A 1 187 ? 17.769 -12.201 -43.911 1.00 91.25 187 LEU A O 1
ATOM 1510 N N . LYS A 1 188 ? 18.687 -13.656 -45.359 1.00 86.88 188 LYS A N 1
ATOM 1511 C CA . LYS A 1 188 ? 17.436 -14.362 -45.704 1.00 86.88 188 LYS A CA 1
ATOM 1512 C C . LYS A 1 188 ? 17.407 -15.821 -45.262 1.00 86.88 188 LYS A C 1
ATOM 1514 O O . LYS A 1 188 ? 16.335 -16.401 -45.155 1.00 86.88 188 LYS A O 1
ATOM 1519 N N . ASN A 1 189 ? 18.576 -16.413 -45.029 1.00 88.25 189 ASN A N 1
ATOM 1520 C CA . ASN A 1 189 ? 18.715 -17.830 -44.721 1.00 88.25 189 ASN A CA 1
ATOM 1521 C C . ASN A 1 189 ? 19.139 -17.985 -43.262 1.00 88.25 189 ASN A C 1
ATOM 1523 O O . ASN A 1 189 ? 20.211 -17.512 -42.883 1.00 88.25 189 ASN A O 1
ATOM 1527 N N . PHE A 1 190 ? 18.315 -18.665 -42.468 1.00 87.94 190 PHE A N 1
ATOM 1528 C CA . PHE A 1 190 ? 18.550 -18.909 -41.047 1.00 87.94 190 PHE A CA 1
ATOM 1529 C C . PHE A 1 190 ? 18.432 -20.401 -40.752 1.00 87.94 190 PHE A C 1
ATOM 1531 O O . PHE A 1 190 ? 17.564 -21.076 -41.298 1.00 87.94 190 PHE A O 1
ATOM 1538 N N . ASN A 1 191 ? 19.290 -20.895 -39.861 1.00 89.38 191 ASN A N 1
ATOM 1539 C CA . ASN A 1 191 ? 19.216 -22.253 -39.335 1.00 89.38 191 ASN A CA 1
ATOM 1540 C C . ASN A 1 191 ? 18.824 -22.188 -37.859 1.00 89.38 191 ASN A C 1
ATOM 1542 O O . ASN A 1 191 ? 19.407 -21.416 -37.097 1.00 89.38 191 ASN A O 1
ATOM 1546 N N . VAL A 1 192 ? 17.867 -23.017 -37.449 1.00 89.25 192 VAL A N 1
ATOM 1547 C CA . VAL A 1 192 ? 17.510 -23.167 -36.035 1.00 89.25 192 VAL A CA 1
ATOM 1548 C C . VAL A 1 192 ? 18.608 -23.978 -35.345 1.00 89.25 192 VAL A C 1
ATOM 1550 O O . VAL A 1 192 ? 18.831 -25.136 -35.686 1.00 89.25 192 VAL A O 1
ATOM 1553 N N . ILE A 1 193 ? 19.312 -23.356 -34.396 1.00 92.12 193 ILE A N 1
ATOM 1554 C CA . ILE A 1 193 ? 20.420 -23.985 -33.654 1.00 92.12 193 ILE A CA 1
ATOM 1555 C C . ILE A 1 193 ? 19.889 -24.778 -32.453 1.00 92.12 193 ILE A C 1
ATOM 1557 O O . ILE A 1 193 ? 20.399 -25.850 -32.133 1.00 92.12 193 ILE A O 1
ATOM 1561 N N . SER A 1 194 ? 18.857 -24.260 -31.791 1.00 91.12 194 SER A N 1
ATOM 1562 C CA . SER A 1 194 ? 18.216 -24.893 -30.644 1.00 91.12 194 SER A CA 1
ATOM 1563 C C . SER A 1 194 ? 16.729 -24.550 -30.601 1.00 91.12 194 SER A C 1
ATOM 1565 O O . SER A 1 194 ? 16.306 -23.471 -31.014 1.00 91.12 194 SER A O 1
ATOM 1567 N N . PHE A 1 195 ? 15.935 -25.492 -30.101 1.00 90.56 195 PHE A N 1
ATOM 1568 C CA . PHE A 1 195 ? 14.518 -25.314 -29.813 1.00 90.56 195 PHE A CA 1
ATOM 1569 C C . PHE A 1 195 ? 14.233 -25.961 -28.463 1.00 90.56 195 PHE A C 1
ATOM 1571 O O . PHE A 1 195 ? 14.633 -27.100 -28.220 1.00 90.56 195 PHE A O 1
ATOM 1578 N N . GLU A 1 196 ? 13.562 -25.228 -27.581 1.00 92.25 196 GLU A N 1
ATOM 1579 C CA . GLU A 1 196 ? 13.183 -25.726 -26.267 1.00 92.25 196 GLU A CA 1
ATOM 1580 C C . GLU A 1 196 ? 11.719 -25.388 -25.995 1.00 92.25 196 GLU A C 1
ATOM 1582 O O . GLU A 1 196 ? 11.330 -24.222 -25.962 1.00 92.25 196 GLU A O 1
ATOM 1587 N N . GLU A 1 197 ? 10.913 -26.421 -25.763 1.00 91.50 197 GLU A N 1
ATOM 1588 C CA . GLU A 1 197 ? 9.523 -26.275 -25.354 1.00 91.50 197 GLU A CA 1
ATOM 1589 C C . GLU A 1 197 ? 9.411 -26.531 -23.851 1.00 91.50 197 GLU A C 1
ATOM 1591 O O . GLU A 1 197 ? 9.702 -27.620 -23.351 1.00 91.50 197 GLU A O 1
ATOM 1596 N N . LYS A 1 198 ? 8.997 -25.502 -23.109 1.00 92.81 198 LYS A N 1
ATOM 1597 C CA . LYS A 1 198 ? 8.812 -25.571 -21.659 1.00 92.81 198 LYS A CA 1
ATOM 1598 C C . LYS A 1 198 ? 7.346 -25.327 -21.315 1.00 92.81 198 LYS A C 1
ATOM 1600 O O . LYS A 1 198 ? 6.805 -24.292 -21.706 1.00 92.81 198 LYS A O 1
ATOM 1605 N N . PRO A 1 199 ? 6.702 -26.206 -20.526 1.00 89.69 199 PRO A N 1
ATOM 1606 C CA . PRO A 1 199 ? 5.348 -25.951 -20.061 1.00 89.69 199 PRO A CA 1
ATOM 1607 C C . PRO A 1 199 ? 5.349 -24.748 -19.109 1.00 89.69 199 PRO A C 1
ATOM 1609 O O . PRO A 1 199 ? 5.846 -24.826 -17.982 1.00 89.69 199 PRO A O 1
ATOM 1612 N N . VAL A 1 200 ? 4.772 -23.629 -19.548 1.00 88.19 200 VAL A N 1
ATOM 1613 C CA . VAL A 1 200 ? 4.593 -22.438 -18.710 1.00 88.19 200 VAL A CA 1
ATOM 1614 C C . VAL A 1 200 ? 3.279 -22.563 -17.949 1.00 88.19 200 VAL A C 1
ATOM 1616 O O . VAL A 1 200 ? 2.198 -22.589 -18.532 1.00 88.19 200 VAL A O 1
ATOM 1619 N N . LYS A 1 201 ? 3.362 -22.620 -16.618 1.00 82.44 201 LYS A N 1
ATOM 1620 C CA . LYS A 1 201 ? 2.188 -22.523 -15.745 1.00 82.44 201 LYS A CA 1
ATOM 1621 C C . LYS A 1 201 ? 2.003 -21.072 -15.320 1.00 82.44 201 LYS A C 1
ATOM 1623 O O . LYS A 1 201 ? 2.873 -20.515 -14.655 1.00 82.44 201 LYS A O 1
ATOM 1628 N N . SER A 1 202 ? 0.861 -20.478 -15.650 1.00 78.38 202 SER A N 1
ATOM 1629 C CA . SER A 1 202 ? 0.438 -19.201 -15.075 1.00 78.38 202 SER A CA 1
ATOM 1630 C C . SER A 1 202 ? -0.546 -19.456 -13.934 1.00 78.38 202 SER A C 1
ATOM 1632 O O . SER A 1 202 ? -1.481 -20.246 -14.047 1.00 78.38 202 SER A O 1
ATOM 1634 N N . SER A 1 203 ? -0.301 -18.822 -12.788 1.00 78.12 203 SER A N 1
ATOM 1635 C CA . SER A 1 203 ? -1.246 -18.851 -11.668 1.00 78.12 203 SER A CA 1
ATOM 1636 C C . SER A 1 203 ? -2.287 -17.744 -11.841 1.00 78.12 203 SER A C 1
ATOM 1638 O O . SER A 1 203 ? -1.944 -16.678 -12.362 1.00 78.12 203 SER A O 1
ATOM 1640 N N . PRO A 1 204 ? -3.540 -17.955 -11.400 1.00 80.44 204 PRO A N 1
ATOM 1641 C CA . PRO A 1 204 ? -4.547 -16.905 -11.436 1.00 80.44 204 PRO A CA 1
ATOM 1642 C C . PRO A 1 204 ? -4.126 -15.710 -10.564 1.00 80.44 204 PRO A C 1
ATOM 1644 O O . PRO A 1 204 ? -3.370 -15.880 -9.599 1.00 80.44 204 PRO A O 1
ATOM 1647 N N . PRO A 1 205 ? -4.616 -14.496 -10.875 1.00 82.69 205 PRO A N 1
ATOM 1648 C CA . PRO A 1 205 ? -4.341 -13.323 -10.060 1.00 82.69 205 PRO A CA 1
ATOM 1649 C C . PRO A 1 205 ? -4.904 -13.496 -8.646 1.00 82.69 205 PRO A C 1
ATOM 1651 O O . PRO A 1 205 ? -5.931 -14.144 -8.433 1.00 82.69 205 PRO A O 1
ATOM 1654 N N . ALA A 1 206 ? -4.231 -12.885 -7.672 1.00 86.62 206 ALA A N 1
ATOM 1655 C CA . ALA A 1 206 ? -4.717 -12.856 -6.300 1.00 86.62 206 ALA A CA 1
ATOM 1656 C C . ALA A 1 206 ? -6.031 -12.051 -6.191 1.00 86.62 206 ALA A C 1
ATOM 1658 O O . ALA A 1 206 ? -6.249 -11.131 -6.987 1.00 86.62 206 ALA A O 1
ATOM 1659 N N . PRO A 1 207 ? -6.879 -12.343 -5.186 1.00 89.81 207 PRO A N 1
ATOM 1660 C CA . PRO A 1 207 ? -8.035 -11.515 -4.867 1.00 89.81 207 PRO A CA 1
ATOM 1661 C C . PRO A 1 207 ? -7.637 -10.061 -4.603 1.00 89.81 207 PRO A C 1
ATOM 1663 O O . PRO A 1 207 ? -6.511 -9.767 -4.188 1.00 89.81 207 PRO A O 1
ATOM 1666 N N . PHE A 1 208 ? -8.575 -9.145 -4.836 1.00 92.94 208 PHE A N 1
ATOM 1667 C CA . PHE A 1 208 ? -8.303 -7.720 -4.734 1.00 92.94 208 PHE A CA 1
ATOM 1668 C C . PHE A 1 208 ? -7.946 -7.281 -3.308 1.00 92.94 208 PHE A C 1
ATOM 1670 O O . PHE A 1 208 ? -8.688 -7.482 -2.352 1.00 92.94 208 PHE A O 1
ATOM 1677 N N . THR A 1 209 ? -6.818 -6.589 -3.214 1.00 92.69 209 THR A N 1
ATOM 1678 C CA . THR A 1 209 ? -6.444 -5.674 -2.131 1.00 92.69 209 THR A CA 1
ATOM 1679 C C . THR A 1 209 ? -6.734 -4.236 -2.557 1.00 92.69 209 THR A C 1
ATOM 1681 O O . THR A 1 209 ? -6.913 -3.966 -3.745 1.00 92.69 209 THR A O 1
ATOM 1684 N N . THR A 1 210 ? -6.709 -3.277 -1.629 1.00 93.69 210 THR A N 1
ATOM 1685 C CA . THR A 1 210 ? -6.964 -1.858 -1.958 1.00 93.69 210 THR A CA 1
ATOM 1686 C C . THR A 1 210 ? -6.104 -1.357 -3.134 1.00 93.69 210 THR A C 1
ATOM 1688 O O . THR A 1 210 ? -6.663 -0.808 -4.084 1.00 93.69 210 THR A O 1
ATOM 1691 N N . PRO A 1 211 ? -4.768 -1.573 -3.163 1.00 94.00 211 PRO A N 1
ATOM 1692 C CA . PRO A 1 211 ? -3.939 -1.077 -4.264 1.00 94.00 211 PRO A CA 1
ATOM 1693 C C . PRO A 1 211 ? -4.212 -1.782 -5.597 1.00 94.00 211 PRO A C 1
ATOM 1695 O O . PRO A 1 211 ? -4.200 -1.143 -6.649 1.00 94.00 211 PRO A O 1
ATOM 1698 N N . THR A 1 212 ? -4.462 -3.094 -5.570 1.00 94.12 212 THR A N 1
ATOM 1699 C CA . THR A 1 212 ? -4.707 -3.876 -6.793 1.00 94.12 212 THR A CA 1
ATOM 1700 C C . THR A 1 212 ? -6.084 -3.579 -7.380 1.00 94.12 212 THR A C 1
ATOM 1702 O O . THR A 1 212 ? -6.192 -3.433 -8.596 1.00 94.12 212 THR A O 1
ATOM 1705 N N . TYR A 1 213 ? -7.098 -3.376 -6.532 1.00 95.19 213 TYR A N 1
ATOM 1706 C CA . TYR A 1 213 ? -8.407 -2.863 -6.932 1.00 95.19 213 TYR A CA 1
ATOM 1707 C C . TYR A 1 213 ? -8.285 -1.494 -7.602 1.00 95.19 213 TYR A C 1
ATOM 1709 O O . TYR A 1 213 ? -8.757 -1.320 -8.722 1.00 95.19 213 TYR A O 1
ATOM 1717 N N . LEU A 1 214 ? -7.610 -0.531 -6.962 1.00 96.06 214 LEU A N 1
ATOM 1718 C CA . LEU A 1 214 ? -7.468 0.820 -7.512 1.00 96.06 214 LEU A CA 1
ATOM 1719 C C . LEU A 1 214 ? -6.731 0.820 -8.854 1.00 96.06 214 LEU A C 1
ATOM 1721 O O . LEU A 1 214 ? -7.144 1.519 -9.779 1.00 96.06 214 LEU A O 1
ATOM 1725 N N . ARG A 1 215 ? -5.688 -0.007 -8.989 1.00 94.62 215 ARG A N 1
ATOM 1726 C CA . ARG A 1 215 ? -4.977 -0.186 -10.259 1.00 94.62 215 ARG A CA 1
ATOM 1727 C C . ARG A 1 215 ? -5.885 -0.780 -11.335 1.00 94.62 215 ARG A C 1
ATOM 1729 O O . ARG A 1 215 ? -5.897 -0.279 -12.456 1.00 94.62 215 ARG A O 1
ATOM 1736 N N . ALA A 1 216 ? -6.652 -1.819 -11.010 1.00 94.69 216 ALA A N 1
ATOM 1737 C CA . ALA A 1 216 ? -7.579 -2.438 -11.953 1.00 94.69 216 ALA A CA 1
ATOM 1738 C C . ALA A 1 216 ? -8.696 -1.470 -12.371 1.00 94.69 216 ALA A C 1
ATOM 1740 O O . ALA A 1 216 ? -8.972 -1.344 -13.560 1.00 94.69 216 ALA A O 1
ATOM 1741 N N . ALA A 1 217 ? -9.275 -0.723 -11.429 1.00 95.69 217 ALA A N 1
ATOM 1742 C CA . ALA A 1 217 ? -10.295 0.288 -11.699 1.00 95.69 217 ALA A CA 1
ATOM 1743 C C . ALA A 1 217 ? -9.772 1.417 -12.602 1.00 95.69 217 ALA A C 1
ATOM 1745 O O . ALA A 1 217 ? -10.491 1.893 -13.481 1.00 95.69 217 ALA A O 1
ATOM 1746 N N . GLN A 1 218 ? -8.511 1.822 -12.429 1.00 95.75 218 GLN A N 1
ATOM 1747 C CA . GLN A 1 218 ? -7.884 2.817 -13.293 1.00 95.75 218 GLN A CA 1
ATOM 1748 C C . GLN A 1 218 ? -7.627 2.273 -14.704 1.00 95.75 218 GLN A C 1
ATOM 1750 O O . GLN A 1 218 ? -7.931 2.950 -15.680 1.00 95.75 218 GLN A O 1
ATOM 1755 N N . VAL A 1 219 ? -7.075 1.063 -14.829 1.00 95.00 219 VAL A N 1
ATOM 1756 C CA . VAL A 1 219 ? -6.706 0.488 -16.135 1.00 95.00 219 VAL A CA 1
ATOM 1757 C C . VAL A 1 219 ? -7.940 0.072 -16.936 1.00 95.00 219 VAL A C 1
ATOM 1759 O O . VAL A 1 219 ? -8.037 0.394 -18.115 1.00 95.00 219 VAL A O 1
ATOM 1762 N N . GLN A 1 220 ? -8.883 -0.624 -16.301 1.00 94.50 220 GLN A N 1
ATOM 1763 C CA . GLN A 1 220 ? -10.041 -1.215 -16.977 1.00 94.50 220 GLN A CA 1
ATOM 1764 C C . GLN A 1 220 ? -11.205 -0.231 -17.094 1.00 94.50 220 GLN A C 1
ATOM 1766 O O . GLN A 1 220 ? -11.825 -0.121 -18.148 1.00 94.50 220 GLN A O 1
ATOM 1771 N N . CYS A 1 221 ? -11.487 0.519 -16.026 1.00 93.88 221 CYS A N 1
ATOM 1772 C CA . CYS A 1 221 ? -12.660 1.393 -15.957 1.00 93.88 221 CYS A CA 1
ATOM 1773 C C . CYS A 1 221 ? -12.321 2.883 -16.108 1.00 93.88 221 CYS A C 1
ATOM 1775 O O . CYS A 1 221 ? -13.230 3.709 -16.082 1.00 93.88 221 CYS A O 1
ATOM 1777 N N . LYS A 1 222 ? -11.035 3.248 -16.246 1.00 95.25 222 LYS A N 1
ATOM 1778 C CA . LYS A 1 222 ? -10.555 4.642 -16.347 1.00 95.25 222 LYS A CA 1
ATOM 1779 C C . LYS A 1 222 ? -11.005 5.542 -15.184 1.00 95.25 222 LYS A C 1
ATOM 1781 O O . LYS A 1 222 ? -11.094 6.758 -15.335 1.00 95.25 222 LYS A O 1
ATOM 1786 N N . LEU A 1 223 ? -11.266 4.952 -14.015 1.00 94.88 223 LEU A N 1
ATOM 1787 C CA . LEU A 1 223 ? -11.724 5.676 -12.829 1.00 94.88 223 LEU A CA 1
ATOM 1788 C C . LEU A 1 223 ? -10.555 6.311 -12.078 1.00 94.88 223 LEU A C 1
ATOM 1790 O O . LEU A 1 223 ? -9.491 5.704 -11.918 1.00 94.88 223 LEU A O 1
ATOM 1794 N N . LYS A 1 224 ? -10.769 7.513 -11.535 1.00 95.12 224 LYS A N 1
ATOM 1795 C CA . LYS A 1 224 ? -9.810 8.110 -10.598 1.00 95.12 224 LYS A CA 1
ATOM 1796 C C . LYS A 1 224 ? -9.882 7.386 -9.247 1.00 95.12 224 LYS A C 1
ATOM 1798 O O . LYS A 1 224 ? -10.971 6.975 -8.837 1.00 95.12 224 LYS A O 1
ATOM 1803 N N . PRO A 1 225 ? -8.780 7.311 -8.472 1.00 92.38 225 PRO A N 1
ATOM 1804 C CA . PRO A 1 225 ? -8.773 6.591 -7.197 1.00 92.38 225 PRO A CA 1
ATOM 1805 C C . PRO A 1 225 ? -9.871 7.029 -6.216 1.00 92.38 225 PRO A C 1
ATOM 1807 O O . PRO A 1 225 ? -10.509 6.195 -5.582 1.00 92.38 225 PRO A O 1
ATOM 1810 N N . LYS A 1 226 ? -10.150 8.337 -6.128 1.00 93.56 226 LYS A N 1
ATOM 1811 C CA . LYS A 1 226 ? -11.202 8.883 -5.253 1.00 93.56 226 LYS A CA 1
ATOM 1812 C C . LYS A 1 226 ? -12.605 8.406 -5.649 1.00 93.56 226 LYS A C 1
ATOM 1814 O O . LYS A 1 226 ? -13.416 8.102 -4.780 1.00 93.56 226 LYS A O 1
ATOM 1819 N N . GLU A 1 227 ? -12.887 8.343 -6.947 1.00 94.75 227 GLU A N 1
ATOM 1820 C CA . GLU A 1 227 ? -14.176 7.884 -7.479 1.00 94.75 227 GLU A CA 1
ATOM 1821 C C . GLU A 1 227 ? -14.339 6.379 -7.263 1.00 94.75 227 GLU A C 1
ATOM 1823 O O . GLU A 1 227 ? -15.363 5.944 -6.739 1.00 94.75 227 GLU A O 1
ATOM 1828 N N . ALA A 1 228 ? -13.293 5.602 -7.561 1.00 95.62 228 ALA A N 1
ATOM 1829 C CA . ALA A 1 228 ? -13.267 4.162 -7.325 1.00 95.62 228 ALA A CA 1
ATOM 1830 C C . ALA A 1 228 ? -13.496 3.813 -5.843 1.00 95.62 228 ALA A C 1
ATOM 1832 O O . ALA A 1 228 ? -14.265 2.900 -5.541 1.00 95.62 228 ALA A O 1
ATOM 1833 N N . MET A 1 229 ? -12.891 4.558 -4.909 1.00 93.31 229 MET A N 1
ATOM 1834 C CA . MET A 1 229 ? -13.129 4.378 -3.470 1.00 93.31 229 MET A CA 1
ATOM 1835 C C . MET A 1 229 ? -14.558 4.739 -3.060 1.00 93.31 229 MET A C 1
ATOM 1837 O O . MET A 1 229 ? -15.148 4.036 -2.249 1.00 93.31 229 MET A O 1
ATOM 1841 N N . LYS A 1 230 ? -15.143 5.803 -3.627 1.00 94.00 230 LYS A N 1
ATOM 1842 C CA . LYS A 1 230 ? -16.534 6.192 -3.341 1.00 94.00 230 LYS A CA 1
ATOM 1843 C C . LYS A 1 230 ? -17.528 5.115 -3.786 1.00 94.00 230 LYS A C 1
ATOM 1845 O O . LYS A 1 230 ? -18.483 4.832 -3.070 1.00 94.00 230 LYS A O 1
ATOM 1850 N N . ILE A 1 231 ? -17.300 4.512 -4.952 1.00 94.56 231 ILE A N 1
ATOM 1851 C CA . ILE A 1 231 ? -18.127 3.409 -5.460 1.00 94.56 231 ILE A CA 1
ATOM 1852 C C . ILE A 1 231 ? -17.972 2.175 -4.568 1.00 94.56 231 ILE A C 1
ATOM 1854 O O . ILE A 1 231 ? -18.973 1.592 -4.163 1.00 94.56 231 ILE A O 1
ATOM 1858 N N . ALA A 1 232 ? -16.737 1.812 -4.212 1.00 93.88 232 ALA A N 1
ATOM 1859 C CA . ALA A 1 232 ? -16.476 0.677 -3.330 1.00 93.88 232 ALA A CA 1
ATOM 1860 C C . ALA A 1 232 ? -17.103 0.861 -1.939 1.00 93.88 232 ALA A C 1
ATOM 1862 O O . ALA A 1 232 ? -17.675 -0.081 -1.401 1.00 93.88 232 ALA A O 1
ATOM 1863 N N . GLN A 1 233 ? -17.062 2.076 -1.383 1.00 89.38 233 GLN A N 1
ATOM 1864 C CA . GLN A 1 233 ? -17.748 2.407 -0.134 1.00 89.38 233 GLN A CA 1
ATOM 1865 C C . GLN A 1 233 ? -19.250 2.119 -0.239 1.00 89.38 233 GLN A C 1
ATOM 1867 O O . GLN A 1 233 ? -19.784 1.403 0.600 1.00 89.38 233 GLN A O 1
ATOM 1872 N N . LYS A 1 234 ? -19.906 2.604 -1.301 1.00 91.38 234 LYS A N 1
ATOM 1873 C CA . LYS A 1 234 ? -21.338 2.368 -1.519 1.00 91.38 234 LYS A CA 1
ATOM 1874 C C . LYS A 1 234 ? -21.659 0.877 -1.666 1.00 91.38 234 LYS A C 1
ATOM 1876 O O . LYS A 1 234 ? -22.564 0.383 -1.014 1.00 91.38 234 LYS A O 1
ATOM 1881 N N . LEU A 1 235 ? -20.882 0.144 -2.466 1.00 92.81 235 LEU A N 1
ATOM 1882 C CA . LEU A 1 235 ? -21.066 -1.302 -2.636 1.00 92.81 235 LEU A CA 1
ATOM 1883 C C . LEU A 1 235 ? -20.887 -2.073 -1.322 1.00 92.81 235 LEU A C 1
ATOM 1885 O O . LEU A 1 235 ? -21.564 -3.073 -1.103 1.00 92.81 235 LEU A O 1
ATOM 1889 N N . PHE A 1 236 ? -19.969 -1.633 -0.462 1.00 87.69 236 PHE A N 1
ATOM 1890 C CA . PHE A 1 236 ? -19.781 -2.225 0.857 1.00 87.69 236 PHE A CA 1
ATOM 1891 C C . PHE A 1 236 ? -20.982 -1.945 1.768 1.00 87.69 236 PHE A C 1
ATOM 1893 O O . PHE A 1 236 ? -21.485 -2.868 2.401 1.00 87.69 236 PHE A O 1
ATOM 1900 N N . GLU A 1 237 ? -21.460 -0.698 1.806 1.00 82.50 237 GLU A N 1
ATOM 1901 C CA . GLU A 1 237 ? -22.634 -0.278 2.588 1.00 82.50 237 GLU A CA 1
ATOM 1902 C C . GLU A 1 237 ? -23.921 -0.989 2.142 1.00 82.50 237 GLU A C 1
ATOM 1904 O O . GLU A 1 237 ? -24.727 -1.379 2.985 1.00 82.50 237 GLU A O 1
ATOM 1909 N N . ASP A 1 238 ? -24.063 -1.238 0.838 1.00 87.12 238 ASP A N 1
ATOM 1910 C CA . ASP A 1 238 ? -25.161 -2.009 0.244 1.00 87.12 238 ASP A CA 1
ATOM 1911 C C . ASP A 1 238 ? -25.004 -3.537 0.460 1.00 87.12 238 ASP A C 1
ATOM 1913 O O . ASP A 1 238 ? -25.889 -4.317 0.109 1.00 87.12 238 ASP A O 1
ATOM 1917 N N . GLY A 1 239 ? -23.885 -3.993 1.042 1.00 85.38 239 GLY A N 1
ATOM 1918 C CA . GLY A 1 239 ? -23.617 -5.406 1.337 1.00 85.38 239 GLY A CA 1
ATOM 1919 C C . GLY A 1 239 ? -23.212 -6.255 0.126 1.00 85.38 239 GLY A C 1
ATOM 1920 O O . GLY A 1 239 ? -23.280 -7.482 0.184 1.00 85.38 239 GLY A O 1
ATOM 1921 N N . HIS A 1 240 ? -22.786 -5.634 -0.977 1.00 88.88 240 HIS A N 1
ATOM 1922 C CA . HIS A 1 240 ? -22.377 -6.327 -2.205 1.00 88.88 240 HIS A CA 1
ATOM 1923 C C . HIS A 1 240 ? -20.925 -6.815 -2.194 1.00 88.88 240 HIS A C 1
ATOM 1925 O O . HIS A 1 240 ? -20.594 -7.757 -2.914 1.00 88.88 240 HIS A O 1
ATOM 1931 N N . ILE A 1 241 ? -20.050 -6.173 -1.418 1.00 91.25 241 ILE A N 1
ATOM 1932 C CA . ILE A 1 241 ? -18.629 -6.529 -1.319 1.00 91.25 241 ILE A CA 1
ATOM 1933 C C . ILE A 1 241 ? -18.166 -6.569 0.140 1.00 91.25 241 ILE A C 1
ATOM 1935 O O . ILE A 1 241 ? -18.806 -6.009 1.029 1.00 91.25 241 ILE A O 1
ATOM 1939 N N . THR A 1 242 ? -17.020 -7.204 0.377 1.00 89.06 242 THR A N 1
ATOM 1940 C CA . THR A 1 242 ? -16.305 -7.143 1.658 1.00 89.06 242 THR A CA 1
ATOM 1941 C C . THR A 1 242 ? -15.568 -5.810 1.820 1.00 89.06 242 THR A C 1
ATOM 1943 O O . THR A 1 242 ? -15.532 -4.973 0.912 1.00 89.06 242 THR A O 1
ATOM 1946 N N . TYR A 1 243 ? -14.994 -5.576 3.001 1.00 87.50 243 TYR A N 1
ATOM 1947 C CA . TYR A 1 243 ? -14.355 -4.305 3.317 1.00 87.50 243 TYR A CA 1
ATOM 1948 C C . TYR A 1 243 ? -13.219 -3.948 2.343 1.00 87.50 243 TYR A C 1
ATOM 1950 O O . TYR A 1 243 ? -12.198 -4.626 2.249 1.00 87.50 243 TYR A O 1
ATOM 1958 N N . HIS A 1 244 ? -13.398 -2.835 1.630 1.00 90.12 244 HIS A N 1
ATOM 1959 C CA . HIS A 1 244 ? -12.572 -2.443 0.489 1.00 90.12 244 HIS A CA 1
ATOM 1960 C C . HIS A 1 244 ? -11.236 -1.775 0.868 1.00 90.12 244 HIS A C 1
ATOM 1962 O O . HIS A 1 244 ? -10.375 -1.623 0.003 1.00 90.12 244 HIS A O 1
ATOM 1968 N N . ARG A 1 245 ? -11.023 -1.396 2.141 1.00 88.50 245 ARG A N 1
ATOM 1969 C CA . ARG A 1 245 ? -9.727 -0.903 2.656 1.00 88.50 245 ARG A CA 1
ATOM 1970 C C . ARG A 1 245 ? -8.942 -2.026 3.337 1.00 88.50 245 ARG A C 1
ATOM 1972 O O . ARG A 1 245 ? -8.697 -1.994 4.539 1.00 88.50 245 ARG A O 1
ATOM 1979 N N . THR A 1 246 ? -8.558 -3.029 2.556 1.00 87.19 246 THR A N 1
ATOM 1980 C CA . THR A 1 246 ? -7.799 -4.203 3.010 1.00 87.19 246 THR A CA 1
ATOM 1981 C C . THR A 1 246 ? -6.430 -4.296 2.330 1.00 87.19 246 THR A C 1
ATOM 1983 O O . THR A 1 246 ? -6.271 -3.954 1.151 1.00 87.19 246 THR A O 1
ATOM 1986 N N . ASP A 1 247 ? -5.433 -4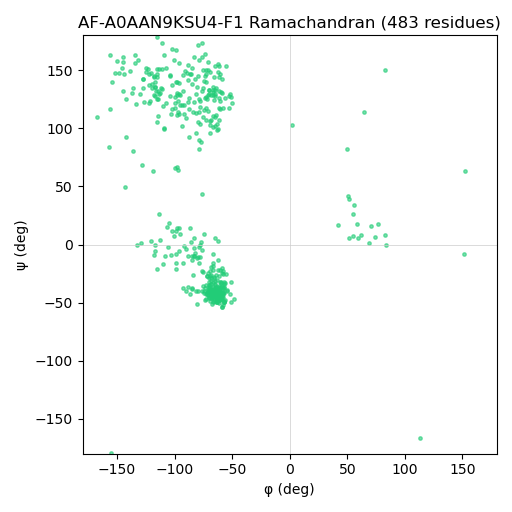.762 3.077 1.00 85.38 247 ASP A N 1
ATOM 1987 C CA . ASP A 1 247 ? -4.125 -5.205 2.583 1.00 85.38 247 ASP A CA 1
ATOM 1988 C C . ASP A 1 247 ? -4.040 -6.737 2.446 1.00 85.38 247 ASP A C 1
ATOM 1990 O O . ASP A 1 247 ? -3.083 -7.259 1.875 1.00 85.38 247 ASP A O 1
ATOM 1994 N N . SER A 1 248 ? -5.053 -7.457 2.933 1.00 83.88 248 SER A N 1
ATOM 1995 C CA . SER A 1 248 ? -5.123 -8.912 2.923 1.00 83.88 248 SER A CA 1
ATOM 1996 C C . SER A 1 248 ? -5.828 -9.416 1.659 1.00 83.88 248 SER A C 1
ATOM 1998 O O . SER A 1 248 ? -7.012 -9.126 1.484 1.00 83.88 248 SER A O 1
ATOM 2000 N N . PRO A 1 249 ? -5.159 -10.233 0.824 1.00 83.94 249 PRO A N 1
ATOM 2001 C CA . PRO A 1 249 ? -5.777 -10.919 -0.314 1.00 83.94 249 PRO A CA 1
ATOM 2002 C C . PRO A 1 249 ? -6.487 -12.227 0.090 1.00 83.94 249 PRO A C 1
ATOM 2004 O O . PRO A 1 249 ? -6.897 -13.001 -0.771 1.00 83.94 249 PRO A O 1
ATOM 2007 N N . ASN A 1 250 ? -6.569 -12.536 1.389 1.00 83.50 250 ASN A N 1
ATOM 2008 C CA . ASN A 1 250 ? -7.182 -13.772 1.868 1.00 83.50 250 ASN A CA 1
ATOM 2009 C C . ASN A 1 250 ? -8.712 -13.717 1.767 1.00 83.50 250 ASN A C 1
ATOM 2011 O O . ASN A 1 250 ? -9.325 -12.705 2.101 1.00 83.50 250 ASN A O 1
ATOM 2015 N N . ILE A 1 251 ? -9.306 -14.845 1.385 1.00 82.62 251 ILE A N 1
ATOM 2016 C CA . ILE A 1 251 ? -10.754 -15.077 1.353 1.00 82.62 251 ILE A CA 1
ATOM 2017 C C . ILE A 1 251 ? -11.159 -16.021 2.493 1.00 82.62 251 ILE A C 1
ATOM 2019 O O . ILE A 1 251 ? -10.343 -16.832 2.941 1.00 82.62 251 ILE A O 1
ATOM 2023 N N . SER A 1 252 ? -12.397 -15.903 2.977 1.00 81.81 252 SER A N 1
ATOM 2024 C CA . SER A 1 252 ? -12.963 -16.852 3.942 1.00 81.81 252 SER A CA 1
ATOM 2025 C C . SER A 1 252 ? -13.238 -18.204 3.278 1.00 81.81 252 SER A C 1
ATOM 2027 O O . SER A 1 252 ? -13.411 -18.289 2.058 1.00 81.81 252 SER A O 1
ATOM 2029 N N . ASP A 1 253 ? -13.289 -19.268 4.080 1.00 80.00 253 ASP A N 1
ATOM 2030 C CA . ASP A 1 253 ? -13.582 -20.614 3.573 1.00 80.00 253 ASP A CA 1
ATOM 2031 C C . ASP A 1 253 ? -15.026 -20.697 3.013 1.00 80.00 253 ASP A C 1
ATOM 2033 O O . ASP A 1 253 ? -15.266 -21.362 2.000 1.00 80.00 253 ASP A O 1
ATOM 2037 N N . ASP A 1 254 ? -15.960 -19.921 3.579 1.00 81.62 254 ASP A N 1
ATOM 2038 C CA . ASP A 1 254 ? -17.327 -19.760 3.061 1.00 81.62 254 ASP A CA 1
ATOM 2039 C C . ASP A 1 254 ? -17.336 -19.108 1.670 1.00 81.62 254 ASP A C 1
ATOM 2041 O O . ASP A 1 254 ? -17.937 -19.636 0.730 1.00 81.62 254 ASP A O 1
ATOM 2045 N N . ALA A 1 255 ? -16.614 -17.992 1.501 1.00 83.81 255 ALA A N 1
ATOM 2046 C CA . ALA A 1 255 ? -16.512 -17.306 0.214 1.00 83.81 255 ALA A CA 1
ATOM 2047 C C . ALA A 1 255 ? -15.864 -18.204 -0.847 1.00 83.81 255 ALA A C 1
ATOM 2049 O O . ALA A 1 255 ? -16.310 -18.236 -1.995 1.00 83.81 255 ALA A O 1
ATOM 2050 N N . PHE A 1 256 ? -14.845 -18.979 -0.468 1.00 84.31 256 PHE A N 1
ATOM 2051 C CA . PHE A 1 256 ? -14.222 -19.947 -1.365 1.00 84.31 256 PHE A CA 1
ATOM 2052 C C . PHE A 1 256 ? -15.213 -21.024 -1.825 1.00 84.31 256 PHE A C 1
ATOM 2054 O O . PHE A 1 256 ? -15.287 -21.314 -3.020 1.00 84.31 256 PHE A O 1
ATOM 2061 N N . SER A 1 257 ? -16.025 -21.553 -0.909 1.00 86.00 257 SER A N 1
ATOM 2062 C CA . SER A 1 257 ? -17.060 -22.546 -1.223 1.00 86.00 257 SER A CA 1
ATOM 2063 C C . SER A 1 257 ? -18.107 -21.990 -2.198 1.00 86.00 257 SER A C 1
ATOM 2065 O O . SER A 1 257 ? -18.485 -22.661 -3.160 1.00 86.00 257 SER A O 1
ATOM 2067 N N . MET A 1 258 ? -18.526 -20.732 -2.018 1.00 87.12 258 MET A N 1
ATOM 2068 C CA . MET A 1 258 ? -19.442 -20.048 -2.943 1.00 87.12 258 MET A CA 1
ATOM 2069 C C . MET A 1 258 ? -18.830 -19.860 -4.338 1.00 87.12 258 MET A C 1
ATOM 2071 O O . MET A 1 258 ? -19.505 -20.094 -5.344 1.00 87.12 258 MET A O 1
ATOM 2075 N N . ILE A 1 259 ? -17.551 -19.477 -4.414 1.00 87.62 259 ILE A N 1
ATOM 2076 C CA . ILE A 1 259 ? -16.824 -19.322 -5.684 1.00 87.62 259 ILE A CA 1
ATOM 2077 C C . ILE A 1 259 ? -16.698 -20.670 -6.400 1.00 87.62 259 ILE A C 1
ATOM 2079 O O . ILE A 1 259 ? -16.943 -20.740 -7.604 1.00 87.62 259 ILE A O 1
ATOM 2083 N N . GLN A 1 260 ? -16.367 -21.746 -5.678 1.00 86.81 260 GLN A N 1
ATOM 2084 C CA . GLN A 1 260 ? -16.310 -23.094 -6.249 1.00 86.81 260 GLN A CA 1
ATOM 2085 C C . GLN A 1 260 ? -17.669 -23.523 -6.811 1.00 86.81 260 GLN A C 1
ATOM 2087 O O . GLN A 1 260 ? -17.740 -23.978 -7.952 1.00 86.81 260 GLN A O 1
ATOM 2092 N N . ALA A 1 261 ? -18.752 -23.336 -6.051 1.00 89.62 261 ALA A N 1
ATOM 2093 C CA . ALA A 1 261 ? -20.101 -23.675 -6.500 1.00 89.62 261 ALA A CA 1
ATOM 2094 C C . ALA A 1 261 ? -20.505 -22.889 -7.760 1.00 89.62 261 ALA A C 1
ATOM 2096 O O . ALA A 1 261 ? -21.067 -23.458 -8.699 1.00 89.62 261 ALA A O 1
ATOM 2097 N N . PHE A 1 262 ? -20.174 -21.595 -7.815 1.00 91.19 262 PHE A N 1
ATOM 2098 C CA . PHE A 1 262 ? -20.396 -20.764 -8.997 1.00 91.19 262 PHE A CA 1
ATOM 2099 C C . PHE A 1 262 ? -19.584 -21.261 -10.201 1.00 91.19 262 PHE A C 1
ATOM 2101 O O . PHE A 1 262 ? -20.131 -21.434 -11.290 1.00 91.19 262 PHE A O 1
ATOM 2108 N N . ALA A 1 263 ? -18.297 -21.551 -10.010 1.00 90.06 263 ALA A N 1
ATOM 2109 C CA . ALA A 1 263 ? -17.425 -22.026 -11.077 1.00 90.06 263 ALA A CA 1
ATOM 2110 C C . ALA A 1 263 ? -17.894 -23.378 -11.648 1.00 90.06 263 ALA A C 1
ATOM 2112 O O . ALA A 1 263 ? -17.988 -23.517 -12.867 1.00 90.06 263 ALA A O 1
ATOM 2113 N N . LEU A 1 264 ? -18.296 -24.325 -10.789 1.00 90.38 264 LEU A N 1
ATOM 2114 C CA . LEU A 1 264 ? -18.880 -25.607 -11.208 1.00 90.38 264 LEU A CA 1
ATOM 2115 C C . LEU A 1 264 ? -20.162 -25.408 -12.027 1.00 90.38 264 LEU A C 1
ATOM 2117 O O . LEU A 1 264 ? -20.312 -25.999 -13.096 1.00 90.38 264 LEU A O 1
ATOM 2121 N N . LYS A 1 265 ? -21.063 -24.529 -11.567 1.00 94.25 265 LYS A N 1
ATOM 2122 C CA . LYS A 1 265 ? -22.316 -24.212 -12.270 1.00 94.25 265 LYS A CA 1
ATOM 2123 C C . LYS A 1 265 ? -22.072 -23.637 -13.670 1.00 94.25 265 LYS A C 1
ATOM 2125 O O . LYS A 1 265 ? -22.825 -23.936 -14.593 1.00 94.25 265 LYS A O 1
ATOM 2130 N N . HIS A 1 266 ? -21.024 -22.833 -13.830 1.00 93.75 266 HIS A N 1
ATOM 2131 C CA . HIS A 1 266 ? -20.677 -22.173 -15.090 1.00 93.75 266 HIS A CA 1
ATOM 2132 C C . HIS A 1 266 ? -19.643 -22.937 -15.935 1.00 93.75 266 HIS A C 1
ATOM 2134 O O . HIS A 1 266 ? -19.187 -22.408 -16.946 1.00 93.75 266 HIS A O 1
ATOM 2140 N N . LYS A 1 267 ? -19.301 -24.182 -15.565 1.00 90.38 267 LYS A N 1
ATOM 2141 C CA . LYS A 1 267 ? -18.296 -25.018 -16.251 1.00 90.38 267 LYS A CA 1
ATOM 2142 C C . LYS A 1 267 ? -16.918 -24.345 -16.361 1.00 90.38 267 LYS A C 1
ATOM 2144 O O . LYS A 1 267 ? -16.206 -24.526 -17.345 1.00 90.38 267 LYS A O 1
ATOM 2149 N N . LEU A 1 268 ? -16.549 -23.556 -15.354 1.00 86.75 268 LEU A N 1
ATOM 2150 C CA . LEU A 1 268 ? -15.239 -22.918 -15.255 1.00 86.75 268 LEU A CA 1
ATOM 2151 C C . LEU A 1 268 ? -14.239 -23.844 -14.540 1.00 86.75 268 LEU A C 1
ATOM 2153 O O . LEU A 1 268 ? -14.656 -24.669 -13.725 1.00 86.75 268 LEU A O 1
ATOM 2157 N N . PRO A 1 269 ? -12.924 -23.710 -14.797 1.00 81.00 269 PRO A N 1
ATOM 2158 C CA . PRO A 1 269 ? -11.903 -24.478 -14.089 1.00 81.00 269 PRO A CA 1
ATOM 2159 C C . PRO A 1 269 ? -11.966 -24.216 -12.581 1.00 81.00 269 PRO A C 1
ATOM 2161 O O . PRO A 1 269 ? -11.972 -23.063 -12.147 1.00 81.00 269 PRO A O 1
ATOM 2164 N N . VAL A 1 270 ? -11.987 -25.282 -11.779 1.00 76.19 270 VAL A N 1
ATOM 2165 C CA . VAL A 1 270 ? -12.090 -25.190 -10.317 1.00 76.19 270 VAL A CA 1
ATOM 2166 C C . VAL A 1 270 ? -10.836 -25.750 -9.671 1.00 76.19 270 VAL A C 1
ATOM 2168 O O . VAL A 1 270 ? -10.378 -26.842 -10.000 1.00 76.19 270 VAL A O 1
ATOM 2171 N N . LEU A 1 271 ? -10.286 -25.004 -8.717 1.00 69.88 271 LEU A N 1
ATOM 2172 C CA . LEU A 1 271 ? -9.226 -25.498 -7.849 1.00 69.88 271 LEU A CA 1
ATOM 2173 C C . LEU A 1 271 ? -9.849 -26.331 -6.728 1.00 69.88 271 LEU A C 1
ATOM 2175 O O . LEU A 1 271 ? -10.744 -25.846 -6.039 1.00 69.88 271 LEU A O 1
ATOM 2179 N N . ALA A 1 272 ? -9.341 -27.545 -6.502 1.00 68.06 272 ALA A N 1
ATOM 2180 C CA . ALA A 1 272 ? -9.808 -28.413 -5.417 1.00 68.06 272 ALA A CA 1
ATOM 2181 C C . ALA A 1 272 ? -9.629 -27.768 -4.027 1.00 68.06 272 ALA A C 1
ATOM 2183 O O . ALA A 1 272 ? -10.453 -27.967 -3.140 1.00 68.06 272 ALA A O 1
ATOM 2184 N N . GLN A 1 273 ? -8.575 -26.964 -3.846 1.00 64.94 273 GLN A N 1
ATOM 2185 C CA . GLN A 1 273 ? -8.288 -26.231 -2.611 1.00 64.94 273 GLN A CA 1
ATOM 2186 C C . GLN A 1 273 ? -7.684 -24.857 -2.918 1.00 64.94 273 GLN A C 1
ATOM 2188 O O . GLN A 1 273 ? -6.925 -24.706 -3.878 1.00 64.94 273 GLN A O 1
ATOM 2193 N N . TRP A 1 274 ? -7.984 -23.860 -2.081 1.00 63.94 274 TRP A N 1
ATOM 2194 C CA . TRP A 1 274 ? -7.358 -22.541 -2.162 1.00 63.94 274 TRP A CA 1
ATOM 2195 C C . TRP A 1 274 ? -5.888 -22.633 -1.745 1.00 63.94 274 TRP A C 1
ATOM 2197 O O . TRP A 1 274 ? -5.569 -22.732 -0.560 1.00 63.94 274 TRP A O 1
ATOM 2207 N N . GLN A 1 275 ? -4.977 -22.613 -2.717 1.00 56.59 275 GLN A N 1
ATOM 2208 C CA . GLN A 1 275 ? -3.559 -22.881 -2.456 1.00 56.59 275 GLN A CA 1
ATOM 2209 C C . GLN A 1 275 ? -2.770 -21.663 -1.947 1.00 56.59 275 GLN A C 1
ATOM 2211 O O . GLN A 1 275 ? -1.648 -21.820 -1.472 1.00 56.59 275 GLN A O 1
ATOM 2216 N N . VAL A 1 276 ? -3.347 -20.454 -1.982 1.00 58.78 276 VAL A N 1
ATOM 2217 C CA . VAL A 1 276 ? -2.634 -19.208 -1.650 1.00 58.78 276 VAL A CA 1
ATOM 2218 C C . VAL A 1 276 ? -3.280 -18.503 -0.454 1.00 58.78 276 VAL A C 1
ATOM 2220 O O . VAL A 1 276 ? -3.790 -17.388 -0.562 1.00 58.78 276 VAL A O 1
ATOM 2223 N N . LYS A 1 277 ? -3.275 -19.138 0.727 1.00 57.47 277 LYS A N 1
ATOM 2224 C CA . LYS A 1 277 ? -3.423 -18.371 1.977 1.00 57.47 277 LYS A CA 1
ATOM 2225 C C . LYS A 1 277 ? -2.104 -17.633 2.188 1.00 57.47 277 LYS A C 1
ATOM 2227 O O . LYS A 1 277 ? -1.090 -18.254 2.513 1.00 57.47 277 LYS A O 1
ATOM 2232 N N . TRP A 1 278 ? -2.100 -16.319 1.972 1.00 54.69 278 TRP A N 1
ATOM 2233 C CA . TRP A 1 278 ? -0.946 -15.490 2.301 1.00 54.69 278 TRP A CA 1
ATOM 2234 C C . TRP A 1 278 ? -0.754 -15.578 3.812 1.00 54.69 278 TRP A C 1
ATOM 2236 O O . TRP A 1 278 ? -1.525 -15.004 4.588 1.00 54.69 278 TRP A O 1
ATOM 2246 N N . LYS A 1 279 ? 0.241 -16.364 4.236 1.00 49.31 279 LYS A N 1
ATOM 2247 C CA . LYS A 1 279 ? 0.619 -16.467 5.642 1.00 49.31 279 LYS A CA 1
ATOM 2248 C C . LYS A 1 279 ? 1.054 -15.073 6.074 1.00 49.31 279 LYS A C 1
ATOM 2250 O O . LYS A 1 279 ? 2.035 -14.553 5.542 1.00 49.31 279 LYS A O 1
ATOM 2255 N N . LYS A 1 280 ? 0.341 -14.466 7.032 1.00 47.47 280 LYS A N 1
ATOM 2256 C CA . LYS A 1 280 ? 0.897 -13.329 7.776 1.00 47.47 280 LYS A CA 1
ATOM 2257 C C . LYS A 1 280 ? 2.278 -13.776 8.246 1.00 47.47 280 LYS A C 1
ATOM 2259 O O . LYS A 1 280 ? 2.376 -14.825 8.886 1.00 47.47 280 LYS A O 1
ATOM 2264 N N . GLN A 1 281 ? 3.331 -13.048 7.864 1.00 49.84 281 GLN A N 1
ATOM 2265 C CA . GLN A 1 281 ? 4.660 -13.347 8.386 1.00 49.84 281 GLN A CA 1
ATOM 2266 C C . GLN A 1 281 ? 4.540 -13.383 9.912 1.00 49.84 281 GLN A C 1
ATOM 2268 O O . GLN A 1 281 ? 3.911 -12.479 10.478 1.00 49.84 281 GLN A O 1
ATOM 2273 N N . PRO A 1 282 ? 5.038 -14.438 10.576 1.00 52.44 282 PRO A N 1
ATOM 2274 C CA . PRO A 1 282 ? 4.962 -14.505 12.021 1.00 52.44 282 PRO A CA 1
ATOM 2275 C C . PRO A 1 282 ? 5.630 -13.248 12.568 1.00 52.44 282 PRO A C 1
ATOM 2277 O O . PRO A 1 282 ? 6.754 -12.917 12.185 1.00 52.44 282 PRO A O 1
ATOM 2280 N N . ILE A 1 283 ? 4.908 -12.517 13.418 1.00 63.75 283 ILE A N 1
ATOM 2281 C CA . ILE A 1 283 ? 5.475 -11.375 14.125 1.00 63.75 283 ILE A CA 1
ATOM 2282 C C . ILE A 1 283 ? 6.601 -11.953 14.975 1.00 63.75 283 ILE A C 1
ATOM 2284 O O . ILE A 1 283 ? 6.339 -12.671 15.939 1.00 63.75 283 ILE A O 1
ATOM 2288 N N . LEU A 1 284 ? 7.846 -11.699 14.573 1.00 72.44 284 LEU A N 1
ATOM 2289 C CA . LEU A 1 284 ? 9.009 -12.137 15.328 1.00 72.44 284 LEU A CA 1
ATOM 2290 C C . LEU A 1 284 ? 8.921 -11.485 16.708 1.00 72.44 284 LEU A C 1
ATOM 2292 O O . LEU A 1 284 ? 8.792 -10.267 16.814 1.00 72.44 284 LEU A O 1
ATOM 2296 N N . GLN A 1 285 ? 8.932 -12.302 17.753 1.00 80.44 285 GLN A N 1
ATOM 2297 C CA . GLN A 1 285 ? 8.895 -11.836 19.132 1.00 80.44 285 GLN A CA 1
ATOM 2298 C C . GLN A 1 285 ? 10.311 -11.818 19.685 1.00 80.44 285 GLN A C 1
ATOM 2300 O O . GLN A 1 285 ? 11.113 -12.715 19.423 1.00 80.44 285 GLN A O 1
ATOM 2305 N N . ASP A 1 286 ? 10.618 -10.788 20.454 1.00 76.44 286 ASP A N 1
ATOM 2306 C CA . ASP A 1 286 ? 11.849 -10.751 21.222 1.00 76.44 286 ASP A CA 1
ATOM 2307 C C . ASP A 1 286 ? 11.815 -11.830 22.315 1.00 76.44 286 ASP A C 1
ATOM 2309 O O . ASP A 1 286 ? 10.832 -11.967 23.042 1.00 76.44 286 ASP A O 1
ATOM 2313 N N . ARG A 1 287 ? 12.919 -12.557 22.484 1.00 75.75 287 ARG A N 1
ATOM 2314 C CA . ARG A 1 287 ? 13.091 -13.538 23.560 1.00 75.75 287 ARG A CA 1
ATOM 2315 C C . ARG A 1 287 ? 13.051 -12.915 24.961 1.00 75.75 287 ARG A C 1
ATOM 2317 O O . ARG A 1 287 ? 12.624 -13.589 25.890 1.00 75.75 287 ARG A O 1
ATOM 2324 N N . LYS A 1 288 ? 13.478 -11.656 25.127 1.00 76.62 288 LYS A N 1
ATOM 2325 C CA . LYS A 1 288 ? 13.532 -10.968 26.432 1.00 76.62 288 LYS A CA 1
ATOM 2326 C C . LYS A 1 288 ? 12.174 -10.415 26.856 1.00 76.62 288 LYS A C 1
ATOM 2328 O O . LYS A 1 288 ? 11.739 -10.637 27.979 1.00 76.62 288 LYS A O 1
ATOM 2333 N N . CYS A 1 289 ? 11.525 -9.666 25.962 1.00 77.50 289 CYS A N 1
ATOM 2334 C CA . CYS A 1 289 ? 10.310 -8.896 26.259 1.00 77.50 289 CYS A CA 1
ATOM 2335 C C . CYS A 1 289 ? 9.017 -9.548 25.722 1.00 77.50 289 CYS A C 1
ATOM 2337 O O . CYS A 1 289 ? 7.941 -9.000 25.960 1.00 77.50 289 CYS A O 1
ATOM 2339 N N . GLN A 1 290 ? 9.108 -10.615 24.909 1.00 78.75 290 GLN A N 1
ATOM 2340 C CA . GLN A 1 290 ? 8.023 -11.184 24.077 1.00 78.75 290 GLN A CA 1
ATOM 2341 C C . GLN A 1 290 ? 7.289 -10.171 23.179 1.00 78.75 290 GLN A C 1
ATOM 2343 O O . GLN A 1 290 ? 6.310 -10.494 22.506 1.00 78.75 290 GLN A O 1
ATOM 2348 N N . SER A 1 291 ? 7.762 -8.926 23.136 1.00 79.25 291 SER A N 1
ATOM 2349 C CA . SER A 1 291 ? 7.178 -7.873 22.319 1.00 79.25 291 SER A CA 1
ATOM 2350 C C . SER A 1 291 ? 7.637 -8.035 20.872 1.00 79.25 291 SER A C 1
ATOM 2352 O O . SER A 1 291 ? 8.644 -8.685 20.590 1.00 79.25 291 SER A O 1
ATOM 2354 N N . ALA A 1 292 ? 6.882 -7.452 19.945 1.00 80.25 292 ALA A N 1
ATOM 2355 C CA . ALA A 1 292 ? 7.168 -7.553 18.522 1.00 80.25 292 ALA A CA 1
ATOM 2356 C C . ALA A 1 292 ? 8.542 -6.955 18.176 1.00 80.25 292 ALA A C 1
ATOM 2358 O O . ALA A 1 292 ? 8.956 -5.938 18.730 1.00 80.25 292 ALA A O 1
ATOM 2359 N N . LEU A 1 293 ? 9.241 -7.561 17.226 1.00 81.69 293 LEU A N 1
ATOM 2360 C CA . LEU A 1 293 ? 10.481 -7.039 16.669 1.00 81.69 293 LEU A CA 1
ATOM 2361 C C . LEU A 1 293 ? 10.176 -6.199 15.430 1.00 81.69 293 LEU A C 1
ATOM 2363 O O . LEU A 1 293 ? 9.443 -6.616 14.535 1.00 81.69 293 LEU A O 1
ATOM 2367 N N . VAL A 1 294 ? 10.774 -5.014 15.373 1.00 79.88 294 VAL A N 1
ATOM 2368 C CA . VAL A 1 294 ? 10.676 -4.090 14.243 1.00 79.88 294 VAL A CA 1
ATOM 2369 C C . VAL A 1 294 ? 11.972 -4.154 13.447 1.00 79.88 294 VAL A C 1
ATOM 2371 O O . VAL A 1 294 ? 13.056 -4.008 14.014 1.00 79.88 294 VAL A O 1
ATOM 2374 N N . LEU A 1 295 ? 11.867 -4.369 12.136 1.00 81.38 295 LEU A N 1
ATOM 2375 C CA . LEU A 1 295 ? 13.005 -4.313 11.223 1.00 81.38 295 LEU A CA 1
ATOM 2376 C C . LEU A 1 295 ? 13.345 -2.849 10.921 1.00 81.38 295 LEU A C 1
ATOM 2378 O O . LEU A 1 295 ? 12.498 -2.094 10.448 1.00 81.38 295 LEU A O 1
ATOM 2382 N N . LEU A 1 296 ? 14.587 -2.456 11.183 1.00 77.44 296 LEU A N 1
ATOM 2383 C CA . LEU A 1 296 ? 15.102 -1.113 10.944 1.00 77.44 296 LEU A CA 1
ATOM 2384 C C . LEU A 1 296 ? 16.348 -1.170 10.063 1.00 77.44 296 LEU A C 1
ATOM 2386 O O . LEU A 1 296 ? 17.109 -2.137 10.099 1.00 77.44 296 LEU A O 1
ATOM 2390 N N . THR A 1 297 ? 16.584 -0.099 9.311 1.00 77.88 297 THR A N 1
ATOM 2391 C CA . THR A 1 297 ? 17.774 0.071 8.471 1.00 77.88 297 THR A CA 1
ATOM 2392 C C . THR A 1 297 ? 18.689 1.105 9.116 1.00 77.88 297 THR A C 1
ATOM 2394 O O . THR A 1 297 ? 18.271 2.229 9.386 1.00 77.88 297 THR A O 1
ATOM 2397 N N . GLY A 1 298 ? 19.930 0.724 9.422 1.00 74.75 298 GLY A N 1
ATOM 2398 C CA . GLY A 1 298 ? 20.929 1.632 9.989 1.00 74.75 298 GLY A CA 1
ATOM 2399 C C . GLY A 1 298 ? 21.581 2.531 8.934 1.00 74.75 298 GLY A C 1
ATOM 2400 O O . GLY A 1 298 ? 21.445 2.305 7.735 1.00 74.75 298 GLY A O 1
ATOM 2401 N N . ALA A 1 299 ? 22.372 3.511 9.384 1.00 65.00 299 ALA A N 1
ATOM 2402 C CA . ALA A 1 299 ? 23.096 4.449 8.512 1.00 65.00 299 ALA A CA 1
ATOM 2403 C C . ALA A 1 299 ? 24.055 3.770 7.510 1.00 65.00 299 ALA A C 1
ATOM 2405 O O . ALA A 1 299 ? 24.363 4.329 6.465 1.00 65.00 299 ALA A O 1
ATOM 2406 N N . SER A 1 300 ? 24.505 2.547 7.803 1.00 64.56 300 SER A N 1
ATOM 2407 C CA . SER A 1 300 ? 25.345 1.725 6.922 1.00 64.56 300 SER A CA 1
ATOM 2408 C C . SER A 1 300 ? 24.552 0.878 5.916 1.00 64.56 300 SER A C 1
ATOM 2410 O O . SER A 1 300 ? 25.098 -0.079 5.375 1.00 64.56 300 SER A O 1
ATOM 2412 N N . GLN A 1 301 ? 23.257 1.165 5.728 1.00 71.25 301 GLN A N 1
ATOM 2413 C CA . GLN A 1 301 ? 22.291 0.382 4.939 1.00 71.25 301 GLN A CA 1
ATOM 2414 C C . GLN A 1 301 ? 22.087 -1.072 5.411 1.00 71.25 301 GLN A C 1
ATOM 2416 O O . GLN A 1 301 ? 21.343 -1.835 4.801 1.00 71.25 301 GLN A O 1
ATOM 2421 N N . LYS A 1 302 ? 22.697 -1.470 6.534 1.00 75.12 302 LYS A N 1
ATOM 2422 C CA . LYS A 1 302 ? 22.488 -2.788 7.143 1.00 75.12 302 LYS A CA 1
ATOM 2423 C C . LYS A 1 302 ? 21.195 -2.802 7.947 1.00 75.12 302 LYS A C 1
ATOM 2425 O O . LYS A 1 302 ? 20.931 -1.884 8.728 1.00 75.12 302 LYS A O 1
ATOM 2430 N N . THR A 1 303 ? 20.419 -3.865 7.785 1.00 81.88 303 THR A N 1
ATOM 2431 C CA . THR A 1 303 ? 19.166 -4.057 8.514 1.00 81.88 303 THR A CA 1
ATOM 2432 C C . THR A 1 303 ? 19.397 -4.783 9.842 1.00 81.88 303 THR A C 1
ATOM 2434 O O . THR A 1 303 ? 20.320 -5.588 9.984 1.00 81.88 303 THR A O 1
ATOM 2437 N N . TYR A 1 304 ? 18.590 -4.466 10.850 1.00 83.12 304 TYR A N 1
ATOM 2438 C CA . TYR A 1 304 ? 18.632 -5.071 12.182 1.00 83.12 304 TYR A CA 1
ATOM 2439 C C . TYR A 1 304 ? 17.231 -5.073 12.801 1.00 83.12 304 TYR A C 1
ATOM 2441 O O . TYR A 1 304 ? 16.371 -4.289 12.407 1.00 83.12 304 TYR A O 1
ATOM 2449 N N . PHE A 1 305 ? 16.995 -5.953 13.769 1.00 84.62 305 PHE A N 1
ATOM 2450 C CA . PHE A 1 305 ? 15.732 -6.031 14.497 1.00 84.62 305 PHE A CA 1
ATOM 2451 C C . PHE A 1 305 ? 15.843 -5.304 15.839 1.00 84.62 305 PHE A C 1
ATOM 2453 O O . PHE A 1 305 ? 16.856 -5.419 16.525 1.00 84.62 305 PHE A O 1
ATOM 2460 N N . LYS A 1 306 ? 14.802 -4.570 16.233 1.00 83.00 306 LYS A N 1
ATOM 2461 C CA . LYS A 1 306 ? 14.712 -3.872 17.525 1.00 83.00 306 LYS A CA 1
ATOM 2462 C C . LYS A 1 306 ? 13.409 -4.241 18.238 1.00 83.00 306 LYS A C 1
ATOM 2464 O O . LYS A 1 306 ? 12.366 -4.240 17.586 1.00 83.00 306 LYS A O 1
ATOM 2469 N N . CYS A 1 307 ? 13.441 -4.546 19.544 1.00 81.00 307 CYS A N 1
ATOM 2470 C CA . CYS A 1 307 ? 12.209 -4.791 20.322 1.00 81.00 307 CYS A CA 1
ATOM 2471 C C . CYS A 1 307 ? 11.341 -3.526 20.302 1.00 81.00 307 CYS A C 1
ATOM 2473 O O . CYS A 1 307 ? 11.823 -2.412 20.522 1.00 81.00 307 CYS A O 1
ATOM 2475 N N . SER A 1 308 ? 10.051 -3.704 20.012 1.00 77.38 308 SER A N 1
ATOM 2476 C CA . SER A 1 308 ? 9.061 -2.625 19.968 1.00 77.38 308 SER A CA 1
ATOM 2477 C C . SER A 1 308 ? 8.815 -2.007 21.344 1.00 77.38 308 SER A C 1
ATOM 2479 O O . SER A 1 308 ? 8.331 -0.883 21.432 1.00 77.38 308 SER A O 1
ATOM 2481 N N . ASN A 1 309 ? 9.127 -2.733 22.421 1.00 76.50 309 ASN A N 1
ATOM 2482 C CA . ASN A 1 309 ? 9.133 -2.187 23.769 1.00 76.50 309 ASN A CA 1
ATOM 2483 C C . ASN A 1 309 ? 10.421 -1.376 23.975 1.00 76.50 309 ASN A C 1
ATOM 2485 O O . ASN A 1 309 ? 11.499 -1.938 24.183 1.00 76.50 309 ASN A O 1
ATOM 2489 N N . LEU A 1 310 ? 10.299 -0.047 23.931 1.00 71.50 310 LEU A N 1
ATOM 2490 C CA . LEU A 1 310 ? 11.429 0.867 24.106 1.00 71.50 310 LEU A CA 1
ATOM 2491 C C . LEU A 1 310 ? 12.155 0.666 25.443 1.00 71.50 310 LEU A C 1
ATOM 2493 O O . LEU A 1 310 ? 13.376 0.807 25.472 1.00 71.50 310 LEU A O 1
ATOM 2497 N N . ALA A 1 311 ? 11.446 0.266 26.505 1.00 69.75 311 ALA A N 1
ATOM 2498 C CA . ALA A 1 311 ? 12.051 -0.013 27.806 1.00 69.75 311 ALA A CA 1
ATOM 2499 C C . ALA A 1 311 ? 12.947 -1.265 27.789 1.00 69.75 311 ALA A C 1
ATOM 2501 O O . ALA A 1 311 ? 13.894 -1.356 28.565 1.00 69.75 311 ALA A O 1
ATOM 2502 N N . CYS A 1 312 ? 12.689 -2.216 26.884 1.00 71.75 312 CYS A N 1
ATOM 2503 C CA . CYS A 1 312 ? 13.538 -3.395 26.718 1.00 71.75 312 CYS A CA 1
ATOM 2504 C C . CYS A 1 312 ? 14.875 -3.050 26.042 1.00 71.75 312 CYS A C 1
ATOM 2506 O O . CYS A 1 312 ? 15.903 -3.646 26.359 1.00 71.75 312 CYS A O 1
ATOM 2508 N N . GLY A 1 313 ? 14.879 -2.095 25.103 1.00 69.69 313 GLY A N 1
ATOM 2509 C CA . GLY A 1 313 ? 16.097 -1.609 24.439 1.00 69.69 313 GLY A CA 1
ATOM 2510 C C . GLY A 1 313 ? 16.874 -2.658 23.624 1.00 69.69 313 GLY A C 1
ATOM 2511 O O . GLY A 1 313 ? 17.982 -2.375 23.159 1.00 69.69 313 GLY A O 1
ATOM 2512 N N . HIS A 1 314 ? 16.321 -3.860 23.443 1.00 76.88 314 HIS A N 1
ATOM 2513 C CA . HIS A 1 314 ? 17.010 -4.993 22.840 1.00 76.88 314 HIS A CA 1
ATOM 2514 C C . HIS A 1 314 ? 17.134 -4.857 21.315 1.00 76.88 314 HIS A C 1
ATOM 2516 O O . HIS A 1 314 ? 16.176 -4.490 20.629 1.00 76.88 314 HIS A O 1
ATOM 2522 N N . ASN A 1 315 ? 18.329 -5.146 20.784 1.00 81.31 315 ASN A N 1
ATOM 2523 C CA . ASN A 1 315 ? 18.647 -5.071 19.358 1.00 81.31 315 ASN A CA 1
ATOM 2524 C C . ASN A 1 315 ? 19.324 -6.361 18.886 1.00 81.31 315 ASN A C 1
ATOM 2526 O O . ASN A 1 315 ? 20.353 -6.760 19.433 1.00 81.31 315 ASN A O 1
ATOM 2530 N N . MET A 1 316 ? 18.814 -6.928 17.801 1.00 79.19 316 MET A N 1
ATOM 2531 C CA . MET A 1 316 ? 19.225 -8.201 17.216 1.00 79.19 316 MET A CA 1
ATOM 2532 C C . MET A 1 316 ? 19.712 -7.993 15.780 1.00 79.19 316 MET A C 1
ATOM 2534 O O . MET A 1 316 ? 19.246 -7.102 15.066 1.00 79.19 316 MET A O 1
ATOM 2538 N N . LYS A 1 317 ? 20.683 -8.792 15.338 1.00 80.56 317 LYS A N 1
ATOM 2539 C CA . LYS A 1 317 ? 21.167 -8.748 13.952 1.00 80.56 317 LYS A CA 1
ATOM 2540 C C . LYS A 1 317 ? 20.126 -9.373 13.025 1.00 80.56 317 LYS A C 1
ATOM 2542 O O . LYS A 1 317 ? 19.465 -10.334 13.409 1.00 80.56 317 LYS A O 1
ATOM 2547 N N . ASN A 1 318 ? 20.002 -8.832 11.814 1.00 81.06 318 ASN A N 1
ATOM 2548 C CA . ASN A 1 318 ? 19.256 -9.485 10.747 1.00 81.06 318 ASN A CA 1
ATOM 2549 C C . ASN A 1 318 ? 20.216 -10.346 9.916 1.00 81.06 318 ASN A C 1
ATOM 2551 O O . ASN A 1 318 ? 21.074 -9.808 9.218 1.00 81.06 318 ASN A O 1
ATOM 2555 N N . GLU A 1 319 ? 20.057 -11.665 9.983 1.00 78.31 319 GLU A N 1
ATOM 2556 C CA . GLU A 1 319 ? 20.706 -12.607 9.070 1.00 78.31 319 GLU A CA 1
ATOM 2557 C C . GLU A 1 319 ? 19.622 -13.317 8.254 1.00 78.31 319 GLU A C 1
ATOM 2559 O O . GLU A 1 319 ? 18.890 -14.163 8.766 1.00 78.31 319 GLU A O 1
ATOM 2564 N N . ASN A 1 320 ? 19.482 -12.938 6.980 1.00 71.94 320 ASN A N 1
ATOM 2565 C CA . ASN A 1 320 ? 18.514 -13.516 6.037 1.00 71.94 320 ASN A CA 1
ATOM 2566 C C . ASN A 1 320 ? 17.061 -13.553 6.558 1.00 71.94 320 ASN A C 1
ATOM 2568 O O . ASN A 1 320 ? 16.338 -14.526 6.352 1.00 71.94 320 ASN A O 1
ATOM 2572 N N . GLY A 1 321 ? 16.628 -12.504 7.263 1.00 70.31 321 GLY A N 1
ATOM 2573 C CA . GLY A 1 321 ? 15.280 -12.401 7.832 1.00 70.31 321 GLY A CA 1
ATOM 2574 C C . GLY A 1 321 ? 15.114 -13.087 9.189 1.00 70.31 321 GLY A C 1
ATOM 2575 O O . GLY A 1 321 ? 14.028 -13.028 9.764 1.00 70.31 321 GLY A O 1
ATOM 2576 N N . LYS A 1 322 ? 16.170 -13.708 9.730 1.00 76.25 322 LYS A N 1
ATOM 2577 C CA . LYS A 1 322 ? 16.195 -14.239 11.095 1.00 76.25 322 LYS A CA 1
ATOM 2578 C C . LYS A 1 322 ? 16.830 -13.232 12.037 1.00 76.25 322 LYS A C 1
ATOM 2580 O O . LYS A 1 322 ? 17.836 -12.596 11.720 1.00 76.25 322 LYS A O 1
ATOM 2585 N N . ALA A 1 323 ? 16.230 -13.108 13.209 1.00 76.88 323 ALA A N 1
ATOM 2586 C CA . ALA A 1 323 ? 16.682 -12.188 14.225 1.00 76.88 323 ALA A CA 1
ATOM 2587 C C . ALA A 1 323 ? 17.580 -12.933 15.225 1.00 76.88 323 ALA A C 1
ATOM 2589 O O . ALA A 1 323 ? 17.114 -13.827 15.931 1.00 76.88 323 ALA A O 1
ATOM 2590 N N . ILE A 1 324 ? 18.871 -12.595 15.233 1.00 75.44 324 ILE A N 1
ATOM 2591 C CA . ILE A 1 324 ? 19.911 -13.290 16.009 1.00 75.44 324 ILE A CA 1
ATOM 2592 C C . ILE A 1 324 ? 20.433 -12.365 17.109 1.00 75.44 324 ILE A C 1
ATOM 2594 O O . ILE A 1 324 ? 20.774 -11.204 16.843 1.00 75.44 324 ILE A O 1
ATOM 2598 N N . ASP A 1 325 ? 20.485 -12.869 18.343 1.00 67.69 325 ASP A N 1
ATOM 2599 C CA . ASP A 1 325 ? 21.000 -12.118 19.485 1.00 67.69 325 ASP A CA 1
ATOM 2600 C C . ASP A 1 325 ? 22.521 -11.924 19.358 1.00 67.69 325 ASP A C 1
ATOM 2602 O O . ASP A 1 325 ? 23.253 -12.742 18.797 1.00 67.69 325 ASP A O 1
ATOM 2606 N N . LYS A 1 326 ? 23.035 -10.806 19.871 1.00 61.66 326 LYS A N 1
ATOM 2607 C CA . LYS A 1 326 ? 24.483 -10.596 19.965 1.00 61.66 326 LYS A CA 1
ATOM 2608 C C . LYS A 1 326 ? 25.107 -11.518 21.016 1.00 61.66 326 LYS A C 1
ATOM 2610 O O . LYS A 1 326 ? 26.270 -11.884 20.838 1.00 61.66 326 LYS A O 1
ATOM 2615 N N . GLU A 1 327 ? 24.346 -11.895 22.044 1.00 55.50 327 GLU A N 1
ATOM 2616 C CA . GLU A 1 327 ? 24.749 -12.809 23.125 1.00 55.50 327 GLU A CA 1
ATOM 2617 C C . GLU A 1 327 ? 24.980 -14.254 22.633 1.00 55.50 327 GLU A C 1
ATOM 2619 O O . GLU A 1 327 ? 25.756 -14.982 23.241 1.00 55.50 327 GLU A O 1
ATOM 2624 N N . ASP A 1 328 ? 24.456 -14.632 21.462 1.00 52.06 328 ASP A N 1
ATOM 2625 C CA . ASP A 1 328 ? 24.664 -15.958 20.852 1.00 52.06 328 ASP A CA 1
ATOM 2626 C C . ASP A 1 328 ? 26.063 -16.122 20.194 1.00 52.06 328 ASP A C 1
ATOM 2628 O O . ASP A 1 328 ? 26.365 -17.163 19.617 1.00 52.06 328 ASP A O 1
ATOM 2632 N N . ASN A 1 329 ? 26.949 -15.112 20.270 1.00 59.41 329 ASN A N 1
ATOM 2633 C CA . ASN A 1 329 ? 28.328 -15.171 19.736 1.00 59.41 329 ASN A CA 1
ATOM 2634 C C . ASN A 1 329 ? 29.386 -15.504 20.806 1.00 59.41 329 ASN A C 1
ATOM 2636 O O . ASN A 1 329 ? 30.576 -15.258 20.581 1.00 59.41 329 ASN A O 1
ATOM 2640 N N . VAL A 1 330 ? 28.967 -15.978 21.984 1.00 61.84 330 VAL A N 1
ATOM 2641 C CA . VAL A 1 330 ? 29.876 -16.345 23.077 1.00 61.84 330 VAL A CA 1
ATOM 2642 C C . VAL A 1 330 ? 30.596 -17.638 22.721 1.00 61.84 330 VAL A C 1
ATOM 2644 O O . VAL A 1 330 ? 29.988 -18.642 22.365 1.00 61.84 330 VAL A O 1
ATOM 2647 N N . THR A 1 331 ? 31.917 -17.593 22.804 1.00 72.81 331 THR A N 1
ATOM 2648 C CA . THR A 1 331 ? 32.791 -18.728 22.504 1.00 72.81 331 THR A CA 1
ATOM 2649 C C . THR A 1 331 ? 33.242 -19.391 23.807 1.00 72.81 331 THR A C 1
ATOM 2651 O O . THR A 1 331 ? 33.230 -18.731 24.850 1.00 72.81 331 THR A O 1
ATOM 2654 N N . PRO A 1 332 ? 33.669 -20.668 23.783 1.00 77.31 332 PRO A N 1
ATOM 2655 C CA . PRO A 1 332 ? 34.171 -21.352 24.979 1.00 77.31 332 PRO A CA 1
ATOM 2656 C C . PRO A 1 332 ? 35.496 -20.769 25.503 1.00 77.31 332 PRO A C 1
ATOM 2658 O O . PRO A 1 332 ? 35.960 -21.145 26.576 1.00 77.31 332 PRO A O 1
ATOM 2661 N N . PHE A 1 333 ? 36.120 -19.853 24.760 1.00 81.94 333 PHE A N 1
ATOM 2662 C CA . PHE A 1 333 ? 37.399 -19.257 25.112 1.00 81.94 333 PHE A CA 1
ATOM 2663 C C . PHE A 1 333 ? 37.224 -18.073 26.064 1.00 81.94 333 PHE A C 1
ATOM 2665 O O . PHE A 1 333 ? 36.371 -17.208 25.858 1.00 81.94 333 PHE A O 1
ATOM 2672 N N . ASN A 1 334 ? 38.091 -17.988 27.072 1.00 84.56 334 ASN A N 1
ATOM 2673 C CA . ASN A 1 334 ? 38.124 -16.883 28.025 1.00 84.56 334 ASN A CA 1
ATOM 2674 C C . ASN A 1 334 ? 39.289 -15.935 27.725 1.00 84.56 334 ASN A C 1
ATOM 2676 O O . ASN A 1 334 ? 40.361 -16.338 27.281 1.00 84.56 334 ASN A O 1
ATOM 2680 N N . CYS A 1 335 ? 39.073 -14.647 27.969 1.00 80.94 335 CYS A N 1
ATOM 2681 C CA . CYS A 1 335 ? 40.095 -13.623 27.822 1.00 80.94 335 CYS A CA 1
ATOM 2682 C C . CYS A 1 335 ? 41.166 -13.750 28.909 1.00 80.94 335 CYS A C 1
ATOM 2684 O O . CYS A 1 335 ? 40.844 -13.788 30.094 1.00 80.94 335 CYS A O 1
ATOM 2686 N N . VAL A 1 336 ? 42.433 -13.686 28.510 1.00 82.12 336 VAL A N 1
ATOM 2687 C CA . VAL A 1 336 ? 43.592 -13.798 29.412 1.00 82.12 336 VAL A CA 1
ATOM 2688 C C . VAL A 1 336 ? 43.731 -12.584 30.344 1.00 82.12 336 VAL A C 1
ATOM 2690 O O . VAL A 1 336 ? 44.320 -12.693 31.411 1.00 82.12 336 VAL A O 1
ATOM 2693 N N . GLU A 1 337 ? 43.174 -11.422 29.982 1.00 78.00 337 GLU A N 1
ATOM 2694 C CA . GLU A 1 337 ? 43.239 -10.219 30.831 1.00 78.00 337 GLU A CA 1
ATOM 2695 C C . GLU A 1 337 ? 42.095 -10.097 31.839 1.00 78.00 337 GLU A C 1
ATOM 2697 O O . GLU A 1 337 ? 42.273 -9.545 32.919 1.00 78.00 337 GLU A O 1
ATOM 2702 N N . CYS A 1 338 ? 40.891 -10.515 31.443 1.00 78.81 338 CYS A N 1
ATOM 2703 C CA . CYS A 1 338 ? 39.651 -10.201 32.156 1.00 78.81 338 CYS A CA 1
ATOM 2704 C C . CYS A 1 338 ? 38.935 -11.462 32.676 1.00 78.81 338 CYS A C 1
ATOM 2706 O O . CYS A 1 338 ? 37.929 -11.331 33.371 1.00 78.81 338 CYS A O 1
ATOM 2708 N N . SER A 1 339 ? 39.387 -12.658 32.276 1.00 79.44 339 SER A N 1
ATOM 2709 C CA . SER A 1 339 ? 38.759 -13.975 32.491 1.00 79.44 339 SER A CA 1
ATOM 2710 C C . SER A 1 339 ? 37.309 -14.107 32.007 1.00 79.44 339 SER A C 1
ATOM 2712 O O . SER A 1 339 ? 36.667 -15.125 32.242 1.00 79.44 339 SER A O 1
ATOM 2714 N N . LYS A 1 340 ? 36.775 -13.100 31.302 1.00 81.12 340 LYS A N 1
ATOM 2715 C CA . LYS A 1 340 ? 35.437 -13.135 30.694 1.00 81.12 340 LYS A CA 1
ATOM 2716 C C . LYS A 1 340 ? 35.487 -13.804 29.326 1.00 81.12 340 LYS A C 1
ATOM 2718 O O . LYS A 1 340 ? 36.492 -13.692 28.624 1.00 81.12 340 LYS A O 1
ATOM 2723 N N . SER A 1 341 ? 34.378 -14.410 28.918 1.00 81.25 341 SER A N 1
ATOM 2724 C CA . SER A 1 341 ? 34.271 -15.118 27.641 1.00 81.25 341 SER A CA 1
ATOM 2725 C C . SER A 1 341 ? 34.519 -14.205 26.438 1.00 81.25 341 SER A C 1
ATOM 2727 O O . SER A 1 341 ? 34.202 -13.007 26.461 1.00 81.25 341 SER A O 1
ATOM 2729 N N . LEU A 1 342 ? 35.102 -14.770 25.387 1.00 82.62 342 LEU A N 1
ATOM 2730 C CA . LEU A 1 342 ? 35.391 -14.093 24.131 1.00 82.62 342 LEU A CA 1
ATOM 2731 C C . LEU A 1 342 ? 34.191 -14.161 23.186 1.00 82.62 342 LEU A C 1
ATOM 2733 O O . LEU A 1 342 ? 33.460 -15.152 23.156 1.00 82.62 342 LEU A O 1
ATOM 2737 N N . ILE A 1 343 ? 34.013 -13.106 22.395 1.00 80.31 343 ILE A N 1
ATOM 2738 C CA . ILE A 1 343 ? 32.986 -13.014 21.355 1.00 80.31 343 ILE A CA 1
ATOM 2739 C C . ILE A 1 343 ? 33.616 -12.859 19.973 1.00 80.31 343 ILE A C 1
ATOM 2741 O O . ILE A 1 343 ? 34.626 -12.168 19.826 1.00 80.31 343 ILE A O 1
ATOM 2745 N N . ILE A 1 344 ? 33.001 -13.449 18.947 1.00 79.62 344 ILE A N 1
ATOM 2746 C CA . ILE A 1 344 ? 33.455 -13.277 17.559 1.00 79.62 344 ILE A CA 1
ATOM 2747 C C . ILE A 1 344 ? 32.964 -11.930 17.017 1.00 79.62 344 ILE A C 1
ATOM 2749 O O . ILE A 1 344 ? 31.770 -11.618 17.015 1.00 79.62 344 ILE A O 1
ATOM 2753 N N . MET A 1 345 ? 33.899 -11.122 16.527 1.00 72.12 345 MET A N 1
ATOM 2754 C CA . MET A 1 345 ? 33.673 -9.809 15.934 1.00 72.12 345 MET A CA 1
ATOM 2755 C C . MET A 1 345 ? 34.240 -9.763 14.511 1.00 72.12 345 MET A C 1
ATOM 2757 O O . MET A 1 345 ? 35.212 -10.439 14.189 1.00 72.12 345 MET A O 1
ATOM 2761 N N . ASN A 1 346 ? 33.636 -8.943 13.649 1.00 74.25 346 ASN A N 1
ATOM 2762 C CA . ASN A 1 346 ? 34.107 -8.731 12.279 1.00 74.25 346 ASN A CA 1
ATOM 2763 C C . ASN A 1 346 ? 34.900 -7.420 12.212 1.00 74.25 346 ASN A C 1
ATOM 2765 O O . ASN A 1 346 ? 34.355 -6.362 12.532 1.00 74.25 346 ASN A O 1
ATOM 2769 N N . GLY A 1 347 ? 36.162 -7.488 11.791 1.00 69.12 347 GLY A N 1
ATOM 2770 C CA . GLY A 1 347 ? 37.023 -6.334 11.525 1.00 69.12 347 GLY A CA 1
ATOM 2771 C C . GLY A 1 347 ? 37.403 -6.226 10.047 1.00 69.12 347 GLY A C 1
ATOM 2772 O O . GLY A 1 347 ? 37.047 -7.076 9.235 1.00 69.12 347 GLY A O 1
ATOM 2773 N N . ALA A 1 348 ? 38.168 -5.190 9.692 1.00 66.94 348 ALA A N 1
ATOM 2774 C CA . ALA A 1 348 ? 38.609 -4.957 8.310 1.00 66.94 348 ALA A CA 1
ATOM 2775 C C . ALA A 1 348 ? 39.533 -6.063 7.758 1.00 66.94 348 ALA A C 1
ATOM 2777 O O . ALA A 1 348 ? 39.580 -6.275 6.554 1.00 66.94 348 ALA A O 1
ATOM 2778 N N . LYS A 1 349 ? 40.251 -6.775 8.639 1.00 65.88 349 LYS A N 1
ATOM 2779 C CA . LYS A 1 349 ? 41.158 -7.885 8.295 1.00 65.88 349 LYS A CA 1
ATOM 2780 C C . LYS A 1 349 ? 40.530 -9.277 8.493 1.00 65.88 349 LYS A C 1
ATOM 2782 O O . LYS A 1 349 ? 41.251 -10.264 8.479 1.00 65.88 349 LYS A O 1
ATOM 2787 N N . GLY A 1 350 ? 39.213 -9.358 8.709 1.00 75.44 350 GLY A N 1
ATOM 2788 C CA . GLY A 1 350 ? 38.498 -10.617 8.949 1.00 75.44 350 GLY A CA 1
ATOM 2789 C C . GLY A 1 350 ? 37.922 -10.756 10.363 1.00 75.44 350 GLY A C 1
ATOM 2790 O O . GLY A 1 350 ? 37.792 -9.775 11.105 1.00 75.44 350 GLY A O 1
ATOM 2791 N N . LYS A 1 351 ? 37.518 -11.983 10.714 1.00 79.62 351 LYS A N 1
ATOM 2792 C CA . LYS A 1 351 ? 36.953 -12.336 12.027 1.00 79.62 351 LYS A CA 1
ATOM 2793 C C . LYS A 1 351 ? 38.044 -12.341 13.103 1.00 79.62 351 LYS A C 1
ATOM 2795 O O . LYS A 1 351 ? 39.156 -12.796 12.860 1.00 79.62 351 LYS A O 1
ATOM 2800 N N . PHE A 1 352 ? 37.725 -11.841 14.291 1.00 84.56 352 PHE A N 1
ATOM 2801 C CA . PHE A 1 352 ? 38.611 -11.854 15.457 1.00 84.56 352 PHE A CA 1
ATOM 2802 C C . PHE A 1 352 ? 37.802 -12.039 16.747 1.00 84.56 352 PHE A C 1
ATOM 2804 O O . PHE A 1 352 ? 36.597 -11.793 16.772 1.00 84.56 352 PHE A O 1
ATOM 2811 N N . PHE A 1 353 ? 38.459 -12.439 17.830 1.00 83.50 353 PHE A N 1
ATOM 2812 C CA . PHE A 1 353 ? 37.866 -12.596 19.155 1.00 83.50 353 PHE A CA 1
ATOM 2813 C C . PHE A 1 353 ? 38.080 -11.340 20.013 1.00 83.50 353 PHE A C 1
ATOM 2815 O O . PHE A 1 353 ? 39.208 -10.873 20.165 1.00 83.50 353 PHE A O 1
ATOM 2822 N N . GLY A 1 354 ? 37.024 -10.789 20.613 1.00 83.19 354 GLY A N 1
ATOM 2823 C CA . GLY A 1 354 ? 37.101 -9.674 21.573 1.00 83.19 354 GLY A CA 1
ATOM 2824 C C . GLY A 1 354 ? 36.638 -10.070 22.981 1.00 83.19 354 GLY A C 1
ATOM 2825 O O . GLY A 1 354 ? 35.716 -10.874 23.103 1.00 83.19 354 GLY A O 1
ATOM 2826 N N . CYS A 1 355 ? 37.227 -9.505 24.055 1.00 81.38 355 CYS A N 1
ATOM 2827 C CA . CYS A 1 355 ? 36.700 -9.697 25.428 1.00 81.38 355 CYS A CA 1
ATOM 2828 C C . CYS A 1 355 ? 35.273 -9.124 25.505 1.00 81.38 355 CYS A C 1
ATOM 2830 O O . CYS A 1 355 ? 35.048 -7.943 25.238 1.00 81.38 355 CYS A O 1
ATOM 2832 N N . SER A 1 356 ? 34.306 -9.936 25.945 1.00 72.19 356 SER A N 1
ATOM 2833 C CA . SER A 1 356 ? 32.923 -9.500 26.227 1.00 72.19 356 SER A CA 1
ATOM 2834 C C . SER A 1 356 ? 32.849 -8.333 27.226 1.00 72.19 356 SER A C 1
ATOM 2836 O O . SER A 1 356 ? 31.932 -7.511 27.186 1.00 72.19 356 SER A O 1
ATOM 2838 N N . GLY A 1 357 ? 33.865 -8.192 28.084 1.00 68.38 357 GLY A N 1
ATOM 2839 C CA . GLY A 1 357 ? 34.054 -7.056 28.987 1.00 68.38 357 GLY A CA 1
ATOM 2840 C C . GLY A 1 357 ? 34.242 -5.698 28.300 1.00 68.38 357 GLY A C 1
ATOM 2841 O O . GLY A 1 357 ? 34.107 -4.683 28.978 1.00 68.38 357 GLY A O 1
ATOM 2842 N N . PHE A 1 358 ? 34.488 -5.649 26.986 1.00 71.00 358 PHE A N 1
ATOM 2843 C CA . PHE A 1 358 ? 34.606 -4.406 26.214 1.00 71.00 358 PHE A CA 1
ATOM 2844 C C . PHE A 1 358 ? 33.364 -3.503 26.324 1.00 71.00 358 PHE A C 1
ATOM 2846 O O . PHE A 1 358 ? 33.481 -2.276 26.337 1.00 71.00 358 PHE A O 1
ATOM 2853 N N . PHE A 1 359 ? 32.170 -4.091 26.454 1.00 58.47 359 PHE A N 1
ATOM 2854 C CA . PHE A 1 359 ? 30.908 -3.343 26.525 1.00 58.47 359 PHE A CA 1
ATOM 2855 C C . PHE A 1 359 ? 30.551 -2.853 27.931 1.00 58.47 359 PHE A C 1
ATOM 2857 O O . PHE A 1 359 ? 29.624 -2.055 28.085 1.00 58.47 359 PHE A O 1
ATOM 2864 N N . ASN A 1 360 ? 31.270 -3.291 28.969 1.00 61.31 360 ASN A N 1
ATOM 2865 C CA . ASN A 1 360 ? 30.955 -2.889 30.333 1.00 61.31 360 ASN A CA 1
ATOM 2866 C C . ASN A 1 360 ? 31.474 -1.466 30.604 1.00 61.31 360 ASN A C 1
ATOM 2868 O O . ASN A 1 360 ? 32.677 -1.210 30.563 1.00 61.31 360 ASN A O 1
ATOM 2872 N N . LYS A 1 361 ? 30.561 -0.531 30.908 1.00 53.59 361 LYS A N 1
ATOM 2873 C CA . LYS A 1 361 ? 30.871 0.894 31.127 1.00 53.59 361 LYS A CA 1
ATOM 2874 C C . LYS A 1 361 ? 31.887 1.146 32.252 1.00 53.59 361 LYS A C 1
ATOM 2876 O O . LYS A 1 361 ? 32.555 2.171 32.193 1.00 53.59 361 LYS A O 1
ATOM 2881 N N . ARG A 1 362 ? 32.013 0.248 33.242 1.00 49.53 362 ARG A N 1
ATOM 2882 C CA . ARG A 1 362 ? 32.861 0.454 34.435 1.00 49.53 362 ARG A CA 1
ATOM 2883 C C . ARG A 1 362 ? 34.238 -0.219 34.387 1.00 49.53 362 ARG A C 1
ATOM 2885 O O . ARG A 1 362 ? 35.082 0.166 35.174 1.00 49.53 362 ARG A O 1
ATOM 2892 N N . ASN A 1 363 ? 34.479 -1.177 33.486 1.00 54.91 363 ASN A N 1
ATOM 2893 C CA . ASN A 1 363 ? 35.780 -1.851 33.329 1.00 54.91 363 ASN A CA 1
ATOM 2894 C C . ASN A 1 363 ? 35.903 -2.434 31.911 1.00 54.91 363 ASN A C 1
ATOM 2896 O O . ASN A 1 363 ? 35.590 -3.606 31.673 1.00 54.91 363 ASN A O 1
ATOM 2900 N N . LYS A 1 364 ? 36.314 -1.588 30.956 1.00 67.88 364 LYS A N 1
ATOM 2901 C CA . LYS A 1 364 ? 36.460 -1.953 29.540 1.00 67.88 364 LYS A CA 1
ATOM 2902 C C . LYS A 1 364 ? 37.788 -2.670 29.312 1.00 67.88 364 LYS A C 1
ATOM 2904 O O . LYS A 1 364 ? 38.807 -2.023 29.088 1.00 67.88 364 LYS A O 1
ATOM 2909 N N . CYS A 1 365 ? 37.778 -3.997 29.313 1.00 72.00 365 CYS A N 1
ATOM 2910 C CA . CYS A 1 365 ? 38.907 -4.751 28.769 1.00 72.00 365 CYS A CA 1
ATOM 2911 C C . CYS A 1 365 ? 38.897 -4.620 27.237 1.00 72.00 365 CYS A C 1
ATOM 2913 O O . CYS A 1 365 ? 37.877 -4.881 26.596 1.00 72.00 365 CYS A O 1
ATOM 2915 N N . ARG A 1 366 ? 40.017 -4.167 26.660 1.00 74.88 366 ARG A N 1
ATOM 2916 C CA . ARG A 1 366 ? 40.187 -3.925 25.214 1.00 74.88 366 ARG A CA 1
ATOM 2917 C C . ARG A 1 366 ? 40.975 -5.035 24.508 1.00 74.88 366 ARG A C 1
ATOM 2919 O O . ARG A 1 366 ? 41.374 -4.859 23.358 1.00 74.88 366 ARG A O 1
ATOM 2926 N N . ALA A 1 367 ? 41.203 -6.164 25.178 1.00 79.50 367 ALA A N 1
ATOM 2927 C CA . ALA A 1 367 ? 41.897 -7.299 24.591 1.00 79.50 367 ALA A CA 1
ATOM 2928 C C . ALA A 1 367 ? 41.157 -7.816 23.346 1.00 79.50 367 ALA A C 1
ATOM 2930 O O . ALA A 1 367 ? 39.938 -8.033 23.366 1.00 79.50 367 ALA A O 1
ATOM 2931 N N . SER A 1 368 ? 41.918 -8.002 22.268 1.00 80.94 368 SER A N 1
ATOM 2932 C CA . SER A 1 368 ? 41.453 -8.581 21.011 1.00 80.94 368 SER A CA 1
ATOM 2933 C C . SER A 1 368 ? 42.483 -9.578 20.487 1.00 80.94 368 SER A C 1
ATOM 2935 O O . SER A 1 368 ? 43.684 -9.301 20.480 1.00 80.94 368 SER A O 1
ATOM 2937 N N . TYR A 1 369 ? 41.998 -10.733 20.048 1.00 85.00 369 TYR A N 1
ATOM 2938 C CA . TYR A 1 369 ? 42.787 -11.880 19.618 1.00 85.00 369 TYR A CA 1
ATOM 2939 C C . TYR A 1 369 ? 42.396 -12.222 18.178 1.00 85.00 369 TYR A C 1
ATOM 2941 O O . TYR A 1 369 ? 41.216 -12.445 17.909 1.00 85.00 369 TYR A O 1
ATOM 2949 N N . PRO A 1 370 ? 43.328 -12.218 17.219 1.00 83.69 370 PRO A N 1
ATOM 2950 C CA . PRO A 1 370 ? 43.055 -12.667 15.861 1.00 83.69 370 PRO A CA 1
ATOM 2951 C C . PRO A 1 370 ? 42.660 -14.136 15.835 1.00 83.69 370 PRO A C 1
ATOM 2953 O O . PRO A 1 370 ? 42.983 -14.892 16.748 1.00 83.69 370 PRO A O 1
ATOM 2956 N N . MET A 1 371 ? 41.923 -14.511 14.800 1.00 83.38 371 MET A N 1
ATOM 2957 C CA . MET A 1 371 ? 41.494 -15.885 14.590 1.00 83.38 371 MET A CA 1
ATOM 2958 C C . MET A 1 371 ? 42.575 -16.630 13.806 1.00 83.38 371 MET A C 1
ATOM 2960 O O . MET A 1 371 ? 42.987 -16.164 12.744 1.00 83.38 371 MET A O 1
ATOM 2964 N N . LEU A 1 372 ? 43.033 -17.759 14.342 1.00 81.88 372 LEU A N 1
ATOM 2965 C CA . LEU A 1 372 ? 43.903 -18.705 13.644 1.00 81.88 372 LEU A CA 1
ATOM 2966 C C . LEU A 1 372 ? 43.103 -19.493 12.592 1.00 81.88 372 LEU A C 1
ATOM 2968 O O . LEU A 1 372 ? 41.873 -19.547 12.642 1.00 81.88 372 LEU A O 1
ATOM 2972 N N . GLU A 1 373 ? 43.795 -20.146 11.656 1.00 77.56 373 GLU A N 1
ATOM 2973 C CA . GLU A 1 373 ? 43.164 -20.985 10.620 1.00 77.56 373 GLU A CA 1
ATOM 2974 C C . GLU A 1 373 ? 42.371 -22.167 11.205 1.00 77.56 373 GLU A C 1
ATOM 2976 O O . GLU A 1 373 ? 41.374 -22.587 10.625 1.00 77.56 373 GLU A O 1
ATOM 2981 N N . ASN A 1 374 ? 42.754 -22.648 12.395 1.00 77.31 374 ASN A N 1
ATOM 2982 C CA . ASN A 1 374 ? 42.036 -23.687 13.142 1.00 77.31 374 ASN A CA 1
ATOM 2983 C C . ASN A 1 374 ? 40.779 -23.166 13.878 1.00 77.31 374 ASN A C 1
ATOM 2985 O O . ASN A 1 374 ? 40.079 -23.938 14.528 1.00 77.31 374 ASN A O 1
ATOM 2989 N N . GLY A 1 375 ? 40.484 -21.866 13.784 1.00 77.12 375 GLY A N 1
ATOM 2990 C CA . GLY A 1 375 ? 39.326 -21.231 14.405 1.00 77.12 375 GLY A CA 1
ATOM 2991 C C . GLY A 1 375 ? 39.492 -20.851 15.878 1.00 77.12 375 GLY A C 1
ATOM 2992 O O . GLY A 1 375 ? 38.518 -20.419 16.494 1.00 77.12 375 GLY A O 1
ATOM 2993 N N . GLU A 1 376 ? 40.697 -20.956 16.437 1.00 83.44 376 GLU A N 1
ATOM 2994 C CA . GLU A 1 376 ? 41.004 -20.588 17.822 1.00 83.44 376 GLU A CA 1
ATOM 2995 C C . GLU A 1 376 ? 41.582 -19.159 17.935 1.00 83.44 376 GLU A C 1
ATOM 2997 O O . GLU A 1 376 ? 42.117 -18.615 16.962 1.00 83.44 376 GLU A O 1
ATOM 3002 N N . PRO A 1 377 ? 41.464 -18.500 19.103 1.00 82.06 377 PRO A N 1
ATOM 3003 C CA . PRO A 1 377 ? 42.098 -17.205 19.353 1.00 82.06 377 PRO A CA 1
ATOM 3004 C C . PRO A 1 377 ? 43.629 -17.312 19.470 1.00 82.06 377 PRO A C 1
ATOM 3006 O O . PRO A 1 377 ? 44.155 -18.071 20.282 1.00 82.06 377 PRO A O 1
ATOM 3009 N N . ASP A 1 378 ? 44.357 -16.469 18.733 1.00 84.62 378 ASP A N 1
ATOM 3010 C CA . ASP A 1 378 ? 45.819 -16.373 18.820 1.00 84.62 378 ASP A CA 1
ATOM 3011 C C . ASP A 1 378 ? 46.264 -15.596 20.076 1.00 84.62 378 ASP A C 1
ATOM 3013 O O . ASP A 1 378 ? 46.461 -14.370 20.069 1.00 84.62 378 ASP A O 1
ATOM 3017 N N . PHE A 1 379 ? 46.423 -16.314 21.190 1.00 82.06 379 PHE A N 1
ATOM 3018 C CA . PHE A 1 379 ? 46.937 -15.752 22.442 1.00 82.06 379 PHE A CA 1
ATOM 3019 C C . PHE A 1 379 ? 48.423 -15.364 22.361 1.00 82.06 379 PHE A C 1
ATOM 3021 O O . PHE A 1 379 ? 48.847 -14.414 23.026 1.00 82.06 379 PHE A O 1
ATOM 3028 N N . ALA A 1 380 ? 49.214 -16.046 21.528 1.00 79.12 380 ALA A N 1
ATOM 3029 C CA . ALA A 1 380 ? 50.655 -15.830 21.419 1.00 79.12 380 ALA A CA 1
ATOM 3030 C C . ALA A 1 380 ? 50.978 -14.505 20.714 1.00 79.12 380 ALA A C 1
ATOM 3032 O O . ALA A 1 380 ? 51.821 -13.729 21.169 1.00 79.12 380 ALA A O 1
ATOM 3033 N N . GLN A 1 381 ? 50.266 -14.190 19.632 1.00 79.12 381 GLN A N 1
ATOM 3034 C CA . GLN A 1 381 ? 50.413 -12.918 18.929 1.00 79.12 381 GLN A CA 1
ATOM 3035 C C . GLN A 1 381 ? 49.890 -11.736 19.753 1.00 79.12 381 GLN A C 1
ATOM 3037 O O . GLN A 1 381 ? 50.351 -10.603 19.580 1.00 79.12 381 GLN A O 1
ATOM 3042 N N . TYR A 1 382 ? 48.924 -11.970 20.644 1.00 78.44 382 TYR A N 1
ATOM 3043 C CA . TYR A 1 382 ? 48.501 -10.967 21.616 1.00 78.44 382 TYR A CA 1
ATOM 3044 C C . TYR A 1 382 ? 49.601 -10.687 22.654 1.00 78.44 382 TYR A C 1
ATOM 3046 O O . TYR A 1 382 ? 49.923 -9.522 22.889 1.00 78.44 382 TYR A O 1
ATOM 3054 N N . ALA A 1 383 ? 50.230 -11.730 23.208 1.00 75.06 383 ALA A N 1
ATOM 3055 C CA . ALA A 1 383 ? 51.341 -11.594 24.153 1.00 75.06 383 ALA A CA 1
ATOM 3056 C C . ALA A 1 383 ? 52.534 -10.837 23.540 1.00 75.06 383 ALA A C 1
ATOM 3058 O O . ALA A 1 383 ? 52.990 -9.854 24.119 1.00 75.06 383 ALA A O 1
ATOM 3059 N N . LYS A 1 384 ? 52.943 -11.196 22.313 1.00 77.75 384 LYS A N 1
ATOM 3060 C CA . LYS A 1 384 ? 54.013 -10.495 21.576 1.00 77.75 384 LYS A CA 1
ATOM 3061 C C . LYS A 1 384 ? 53.703 -9.014 21.348 1.00 77.75 384 LYS A C 1
ATOM 3063 O O . LYS A 1 384 ? 54.572 -8.166 21.520 1.00 77.75 384 LYS A O 1
ATOM 3068 N N . ARG A 1 385 ? 52.455 -8.679 20.991 1.00 74.19 385 ARG A N 1
ATOM 3069 C CA . ARG A 1 385 ? 52.027 -7.277 20.839 1.00 74.19 385 ARG A CA 1
ATOM 3070 C C . ARG A 1 385 ? 52.066 -6.520 22.160 1.00 74.19 385 ARG A C 1
ATOM 3072 O O . ARG A 1 385 ? 52.467 -5.365 22.168 1.00 74.19 385 ARG A O 1
ATOM 3079 N N . LYS A 1 386 ? 51.664 -7.152 23.262 1.00 70.31 386 LYS A N 1
ATOM 3080 C CA . LYS A 1 386 ? 51.685 -6.543 24.598 1.00 70.31 386 LYS A CA 1
ATOM 3081 C C . LYS A 1 386 ? 53.111 -6.270 25.085 1.00 70.31 386 LYS A C 1
ATOM 3083 O O . LYS A 1 386 ? 53.344 -5.239 25.704 1.00 70.31 386 LYS A O 1
ATOM 3088 N N . GLU A 1 387 ? 54.046 -7.156 24.758 1.00 67.88 387 GLU A N 1
ATOM 3089 C CA . GLU A 1 387 ? 55.471 -7.020 25.072 1.00 67.88 387 GLU A CA 1
ATOM 3090 C C . GLU A 1 387 ? 56.146 -5.919 24.231 1.00 67.88 387 GLU A C 1
ATOM 3092 O O . GLU A 1 387 ? 56.900 -5.110 24.762 1.00 67.88 387 GLU A O 1
ATOM 3097 N N . GLN A 1 388 ? 55.792 -5.803 22.944 1.00 64.06 388 GLN A N 1
ATOM 3098 C CA . GLN A 1 388 ? 56.290 -4.746 22.048 1.00 64.06 388 GLN A CA 1
ATOM 3099 C C . GLN A 1 388 ? 55.739 -3.338 22.351 1.00 64.06 388 GLN A C 1
ATOM 3101 O O . GLN A 1 388 ? 56.369 -2.352 21.982 1.00 64.06 388 GLN A O 1
ATOM 3106 N N . LEU A 1 389 ? 54.569 -3.223 22.991 1.00 53.28 389 LEU A N 1
ATOM 3107 C CA . LEU A 1 389 ? 53.848 -1.955 23.212 1.00 53.28 389 LEU A CA 1
ATOM 3108 C C . LEU A 1 389 ? 53.932 -1.414 24.650 1.00 53.28 389 LEU A C 1
ATOM 3110 O O . LEU A 1 389 ? 53.099 -0.587 25.009 1.00 53.28 389 LEU A O 1
ATOM 3114 N N . GLY A 1 390 ? 54.898 -1.878 25.458 1.00 47.09 390 GLY A N 1
ATOM 3115 C CA . GLY A 1 390 ? 55.172 -1.468 26.850 1.00 47.09 390 GLY A CA 1
ATOM 3116 C C . GLY A 1 390 ? 54.223 -0.418 27.451 1.00 47.09 390 GLY A C 1
ATOM 3117 O O . GLY A 1 390 ? 54.325 0.756 27.120 1.00 47.09 390 GLY A O 1
ATOM 3118 N N . SER A 1 391 ? 53.285 -0.863 28.301 1.00 47.19 391 SER A N 1
ATOM 3119 C CA . SER A 1 391 ? 52.325 -0.063 29.098 1.00 47.19 391 SER A CA 1
ATOM 3120 C C . SER A 1 391 ? 51.631 1.143 28.427 1.00 47.19 391 SER A C 1
ATOM 3122 O O . SER A 1 391 ? 50.994 1.935 29.121 1.00 47.19 391 SER A O 1
ATOM 3124 N N . GLN A 1 392 ? 51.633 1.261 27.098 1.00 43.78 392 GLN A N 1
ATOM 3125 C CA . GLN A 1 392 ? 50.760 2.176 26.373 1.00 43.78 392 GLN A CA 1
ATOM 3126 C C . GLN A 1 392 ? 49.521 1.429 25.888 1.00 43.78 392 GLN A C 1
ATOM 3128 O O . GLN A 1 392 ? 49.574 0.346 25.306 1.00 43.78 392 GLN A O 1
ATOM 3133 N N . SER A 1 393 ? 48.359 2.007 26.189 1.00 37.69 393 SER A N 1
ATOM 3134 C CA . SER A 1 393 ? 47.053 1.450 25.863 1.00 37.69 393 SER A CA 1
ATOM 3135 C C . SER A 1 393 ? 46.955 1.103 24.378 1.00 37.69 393 SER A C 1
ATOM 3137 O O . SER A 1 393 ? 46.995 1.986 23.525 1.00 37.69 393 SER A O 1
ATOM 3139 N N . ILE A 1 394 ? 46.762 -0.181 24.084 1.00 43.41 394 ILE A N 1
ATOM 3140 C CA . ILE A 1 394 ? 46.539 -0.694 22.733 1.00 43.41 394 ILE A CA 1
ATOM 3141 C C . ILE A 1 394 ? 45.210 -0.120 22.219 1.00 43.41 394 ILE A C 1
ATOM 3143 O O . ILE A 1 394 ? 44.122 -0.550 22.611 1.00 43.41 394 ILE A O 1
ATOM 3147 N N . GLY A 1 395 ? 45.302 0.902 21.373 1.00 33.62 395 GLY A N 1
ATOM 3148 C CA . GLY A 1 395 ? 44.166 1.552 20.737 1.00 33.62 395 GLY A CA 1
ATOM 3149 C C . GLY A 1 395 ? 44.618 2.473 19.609 1.00 33.62 395 GLY A C 1
ATOM 3150 O O . GLY A 1 395 ? 45.180 3.524 19.871 1.00 33.62 395 GLY A O 1
ATOM 3151 N N . SER A 1 396 ? 44.310 2.047 18.382 1.00 31.72 396 SER A N 1
ATOM 3152 C CA . SER A 1 396 ? 44.375 2.764 17.097 1.00 31.72 396 SER A CA 1
ATOM 3153 C C . SER A 1 396 ? 45.741 3.216 16.570 1.00 31.72 396 SER A C 1
ATOM 3155 O O . SER A 1 396 ? 46.347 4.161 17.057 1.00 31.72 396 SER A O 1
ATOM 3157 N N . VAL A 1 397 ? 46.118 2.600 15.444 1.00 29.58 397 VAL A N 1
ATOM 3158 C CA . VAL A 1 397 ? 46.824 3.271 14.347 1.00 29.58 397 VAL A CA 1
ATOM 3159 C C . VAL A 1 397 ? 46.039 4.530 13.979 1.00 29.58 397 VAL A C 1
ATOM 3161 O O . VAL A 1 397 ? 44.831 4.462 13.742 1.00 29.58 397 VAL A O 1
ATOM 3164 N N . ASP A 1 398 ? 46.738 5.657 13.970 1.00 27.52 398 ASP A N 1
ATOM 3165 C CA . ASP A 1 398 ? 46.230 6.971 13.609 1.00 27.52 398 ASP A CA 1
ATOM 3166 C C . ASP A 1 398 ? 45.819 6.994 12.126 1.00 27.52 398 ASP A C 1
ATOM 3168 O O . ASP A 1 398 ? 46.651 6.918 11.224 1.00 27.52 398 ASP A O 1
ATOM 3172 N N . THR A 1 399 ? 44.515 7.063 11.860 1.00 28.44 399 THR A N 1
ATOM 3173 C CA . THR A 1 399 ? 43.979 7.455 10.550 1.00 28.44 399 THR A CA 1
ATOM 3174 C C . THR A 1 399 ? 43.564 8.917 10.616 1.00 28.44 399 THR A C 1
ATOM 3176 O O . THR A 1 399 ? 42.384 9.264 10.524 1.00 28.44 399 THR A O 1
ATOM 3179 N N . SER A 1 400 ? 44.550 9.788 10.790 1.00 31.22 400 SER A N 1
ATOM 3180 C CA . SER A 1 400 ? 44.433 11.229 10.628 1.00 31.22 400 SER A CA 1
ATOM 3181 C C . SER A 1 400 ? 44.464 11.596 9.137 1.00 31.22 400 SER A C 1
ATOM 3183 O O . SER A 1 400 ? 45.477 12.021 8.596 1.00 31.22 400 SER A O 1
ATOM 3185 N N . LYS A 1 401 ? 43.317 11.482 8.452 1.00 29.80 401 LYS A N 1
ATOM 3186 C CA . LYS A 1 401 ? 42.986 12.351 7.302 1.00 29.80 401 LYS A CA 1
ATOM 3187 C C . LYS A 1 401 ? 41.536 12.828 7.388 1.00 29.80 401 LYS A C 1
ATOM 3189 O O . LYS A 1 401 ? 40.624 12.297 6.768 1.00 29.80 401 LYS A O 1
ATOM 3194 N N . THR A 1 402 ? 41.387 13.853 8.227 1.00 27.77 402 THR A N 1
ATOM 3195 C CA . THR A 1 402 ? 40.500 15.017 8.067 1.00 27.77 402 THR A CA 1
ATOM 3196 C C . THR A 1 402 ? 39.038 14.744 7.719 1.00 27.77 402 THR A C 1
ATOM 3198 O O . THR A 1 402 ? 38.582 14.951 6.596 1.00 27.77 402 THR A O 1
ATOM 3201 N N . ASN A 1 403 ? 38.276 14.445 8.772 1.00 29.19 403 ASN A N 1
ATOM 3202 C CA . ASN A 1 403 ? 36.933 14.988 8.930 1.00 29.19 403 ASN A CA 1
ATOM 3203 C C . ASN A 1 403 ? 36.991 16.516 8.798 1.00 29.19 403 ASN A C 1
ATOM 3205 O O . ASN A 1 403 ? 37.768 17.180 9.485 1.00 29.19 403 ASN A O 1
ATOM 3209 N N . VAL A 1 404 ? 36.150 17.061 7.923 1.00 27.30 404 VAL A N 1
ATOM 3210 C CA . VAL A 1 404 ? 35.857 18.492 7.854 1.00 27.30 404 VAL A CA 1
ATOM 3211 C C . VAL A 1 404 ? 35.219 18.885 9.183 1.00 27.30 404 VAL A C 1
ATOM 3213 O O . VAL A 1 404 ? 34.034 18.654 9.417 1.00 27.30 404 VAL A O 1
ATOM 3216 N N . ALA A 1 405 ? 36.029 19.452 10.073 1.00 25.03 405 ALA A N 1
ATOM 3217 C CA . ALA A 1 405 ? 35.547 20.162 11.239 1.00 25.03 405 ALA A CA 1
ATOM 3218 C C . ALA A 1 405 ? 34.694 21.336 10.746 1.00 25.03 405 ALA A C 1
ATOM 3220 O O . ALA A 1 405 ? 35.176 22.226 10.044 1.00 25.03 405 ALA A O 1
ATOM 3221 N N . THR A 1 406 ? 33.406 21.328 11.080 1.00 27.11 406 THR A N 1
ATOM 3222 C CA . THR A 1 406 ? 32.563 22.511 10.926 1.00 27.11 406 THR A CA 1
ATOM 3223 C C . THR A 1 406 ? 33.030 23.528 11.961 1.00 27.11 406 THR A C 1
ATOM 3225 O O . THR A 1 406 ? 32.659 23.462 13.130 1.00 27.11 406 THR A O 1
ATOM 3228 N N . VAL A 1 407 ? 33.899 24.442 11.537 1.00 28.28 407 VAL A N 1
ATOM 3229 C CA . VAL A 1 407 ? 34.276 25.615 12.321 1.00 28.28 407 VAL A CA 1
ATOM 3230 C C . VAL A 1 407 ? 33.043 26.511 12.397 1.00 28.28 407 VAL A C 1
ATOM 3232 O O . VAL A 1 407 ? 32.648 27.119 11.406 1.00 28.28 407 VAL A O 1
ATOM 3235 N N . SER A 1 408 ? 32.398 26.573 13.563 1.00 32.06 408 SER A N 1
ATOM 3236 C CA . SER A 1 408 ? 31.435 27.633 13.850 1.00 32.06 408 SER A CA 1
ATOM 3237 C C . SER A 1 408 ? 32.213 28.893 14.224 1.00 32.06 408 SER A C 1
ATOM 3239 O O . SER A 1 408 ? 32.526 29.115 15.395 1.00 32.06 408 SER A O 1
ATOM 3241 N N . SER A 1 409 ? 32.548 29.721 13.242 1.00 33.34 409 SER A N 1
ATOM 3242 C CA . SER A 1 409 ? 32.925 31.102 13.519 1.00 33.34 409 SER A CA 1
ATOM 3243 C C . SER A 1 409 ? 31.650 31.877 13.844 1.00 33.34 409 SER A C 1
ATOM 3245 O O . SER A 1 409 ? 30.806 32.099 12.980 1.00 33.34 409 SER A O 1
ATOM 3247 N N . LYS A 1 410 ? 31.480 32.264 15.112 1.00 41.75 410 LYS A N 1
ATOM 3248 C CA . LYS A 1 410 ? 30.523 33.307 15.491 1.00 41.75 410 LYS A CA 1
ATOM 3249 C C . LYS A 1 410 ? 31.022 34.625 14.890 1.00 41.75 410 LYS A C 1
ATOM 3251 O O . LYS A 1 410 ? 31.916 35.230 15.472 1.00 41.75 410 LYS A O 1
ATOM 3256 N N . SER A 1 411 ? 30.460 35.078 13.773 1.00 40.88 411 SER A N 1
ATOM 3257 C CA . SER A 1 411 ? 30.478 36.506 13.446 1.00 40.88 411 SER A CA 1
ATOM 3258 C C . SER A 1 411 ? 29.142 37.100 13.881 1.00 40.88 411 SER A C 1
ATOM 3260 O O . SER A 1 411 ? 28.076 36.715 13.399 1.00 40.88 411 SER A O 1
ATOM 3262 N N . LYS A 1 412 ? 29.217 37.990 14.871 1.00 46.56 412 LYS A N 1
ATOM 3263 C CA . LYS A 1 412 ? 28.185 38.992 15.151 1.00 46.56 412 LYS A CA 1
ATOM 3264 C C . LYS A 1 412 ? 28.044 39.842 13.879 1.00 46.56 412 LYS A C 1
ATOM 3266 O O . LYS A 1 412 ? 29.057 39.997 13.212 1.00 46.56 412 LYS A O 1
ATOM 3271 N N . ASP A 1 413 ? 26.825 40.253 13.517 1.00 54.28 413 ASP A N 1
ATOM 3272 C CA . ASP A 1 413 ? 26.503 41.517 12.799 1.00 54.28 413 ASP A CA 1
ATOM 3273 C C . ASP A 1 413 ? 25.240 41.443 11.918 1.00 54.28 413 ASP A C 1
ATOM 3275 O O . ASP A 1 413 ? 24.751 42.478 11.482 1.00 54.28 413 ASP A O 1
ATOM 3279 N N . HIS A 1 414 ? 24.622 40.271 11.721 1.00 56.28 414 HIS A N 1
ATOM 3280 C CA . HIS A 1 414 ? 23.340 40.190 11.003 1.00 56.28 414 HIS A CA 1
ATOM 3281 C C . HIS A 1 414 ? 22.151 39.998 11.955 1.00 56.28 414 HIS A C 1
ATOM 3283 O O . HIS A 1 414 ? 21.997 38.949 12.590 1.00 56.28 414 HIS A O 1
ATOM 3289 N N . THR A 1 415 ? 21.299 41.022 12.049 1.00 59.53 415 THR A N 1
ATOM 3290 C CA . THR A 1 415 ? 20.003 40.997 12.744 1.00 59.53 415 THR A CA 1
ATOM 3291 C C . THR A 1 415 ? 18.855 40.900 11.739 1.00 59.53 415 THR A C 1
ATOM 3293 O O . THR A 1 415 ? 18.928 41.419 10.627 1.00 59.53 415 THR A O 1
ATOM 3296 N N . CYS A 1 416 ? 17.791 40.183 12.106 1.00 48.41 416 CYS A N 1
ATOM 3297 C CA . CYS A 1 416 ? 16.568 40.116 11.309 1.00 48.41 416 CYS A CA 1
ATOM 3298 C C . CYS A 1 416 ? 15.874 41.495 11.291 1.00 48.41 416 CYS A C 1
ATOM 3300 O O . CYS A 1 416 ? 15.626 42.026 12.372 1.00 48.41 416 CYS A O 1
ATOM 3302 N N . PRO A 1 417 ? 15.511 42.059 10.126 1.00 48.47 417 PRO A N 1
ATOM 3303 C CA . PRO A 1 417 ? 14.895 43.387 10.046 1.00 48.47 417 PRO A CA 1
ATOM 3304 C C . PRO A 1 417 ? 13.476 43.468 10.638 1.00 48.47 417 PRO A C 1
ATOM 3306 O O . PRO A 1 417 ? 13.039 44.561 10.975 1.00 48.47 417 PRO A O 1
ATOM 3309 N N . GLU A 1 418 ? 12.773 42.342 10.810 1.00 47.25 418 GLU A N 1
ATOM 3310 C CA . GLU A 1 418 ? 11.411 42.326 11.372 1.00 47.25 418 GLU A CA 1
ATOM 3311 C C . GLU A 1 418 ? 11.383 42.180 12.899 1.00 47.25 418 GLU A C 1
ATOM 3313 O O . GLU A 1 418 ? 10.601 42.840 13.571 1.00 47.25 418 GLU A O 1
ATOM 3318 N N . CYS A 1 419 ? 12.252 41.342 13.476 1.00 58.66 419 CYS A N 1
ATOM 3319 C CA . CYS A 1 419 ? 12.233 41.055 14.919 1.00 58.66 419 CYS A CA 1
ATOM 3320 C C . CYS A 1 419 ? 13.506 41.483 15.667 1.00 58.66 419 CYS A C 1
ATOM 3322 O O . CYS A 1 419 ? 13.615 41.284 16.875 1.00 58.66 419 CYS A O 1
ATOM 3324 N N . ASN A 1 420 ? 14.487 42.045 14.955 1.00 58.06 420 ASN A N 1
ATOM 3325 C CA . ASN A 1 420 ? 15.772 42.540 15.459 1.00 58.06 420 ASN A CA 1
ATOM 3326 C C . ASN A 1 420 ? 16.653 41.498 16.184 1.00 58.06 420 ASN A C 1
ATOM 3328 O O . ASN A 1 420 ? 17.593 41.842 16.902 1.00 58.06 420 ASN A O 1
ATOM 3332 N N . LYS A 1 421 ? 16.375 40.201 15.996 1.00 56.34 421 LYS A N 1
ATOM 3333 C CA . LYS A 1 421 ? 17.107 39.104 16.647 1.00 56.34 421 LYS A CA 1
ATOM 3334 C C . LYS A 1 421 ? 18.291 38.625 15.799 1.00 56.34 421 LYS A C 1
ATOM 3336 O O . LYS A 1 421 ? 18.254 38.681 14.570 1.00 56.34 421 LYS A O 1
ATOM 3341 N N . THR A 1 422 ? 19.348 38.144 16.456 1.00 63.09 422 THR A N 1
ATOM 3342 C CA . THR A 1 422 ? 20.608 37.738 15.809 1.00 63.09 422 THR A CA 1
ATOM 3343 C C . THR A 1 422 ? 20.432 36.478 14.956 1.00 63.09 422 THR A C 1
ATOM 3345 O O . THR A 1 422 ? 19.926 35.460 15.433 1.00 63.09 422 THR A O 1
ATOM 3348 N N . LEU A 1 423 ? 20.869 36.532 13.698 1.00 56.69 423 LEU A N 1
ATOM 3349 C CA . LEU A 1 423 ? 20.829 35.412 12.762 1.00 56.69 423 LEU A CA 1
ATOM 3350 C C . LEU A 1 423 ? 22.096 34.561 12.884 1.00 56.69 423 LEU A C 1
ATOM 3352 O O . LEU A 1 423 ? 23.203 35.070 13.047 1.00 56.69 423 LEU A O 1
ATOM 3356 N N . SER A 1 424 ? 21.935 33.244 12.782 1.00 53.84 424 SER A N 1
ATOM 3357 C CA . SER A 1 424 ? 23.051 32.302 12.749 1.00 53.84 424 SER A CA 1
ATOM 3358 C C . SER A 1 424 ? 23.341 31.877 11.311 1.00 53.84 424 SER A C 1
ATOM 3360 O O . SER A 1 424 ? 22.449 31.420 10.593 1.00 53.84 424 SER A O 1
ATOM 3362 N N . GLN A 1 425 ? 24.597 32.023 10.889 1.00 59.97 425 GLN A N 1
ATOM 3363 C CA . GLN A 1 425 ? 25.031 31.582 9.568 1.00 59.97 425 GLN A CA 1
ATOM 3364 C C . GLN A 1 425 ? 25.126 30.054 9.534 1.00 59.97 425 GLN A C 1
ATOM 3366 O O . GLN A 1 425 ? 25.805 29.425 10.353 1.00 59.97 425 GLN A O 1
ATOM 3371 N N . LYS A 1 426 ? 24.457 29.443 8.562 1.00 57.09 426 LYS A N 1
ATOM 3372 C CA . LYS A 1 426 ? 24.617 28.040 8.195 1.00 57.09 426 LYS A CA 1
ATOM 3373 C C . LYS A 1 426 ? 25.220 27.961 6.814 1.00 57.09 426 LYS A C 1
ATOM 3375 O O . LYS A 1 426 ? 24.714 28.558 5.875 1.00 57.09 426 LYS A O 1
ATOM 3380 N N . THR A 1 427 ? 26.278 27.180 6.694 1.00 55.12 427 THR A N 1
ATOM 3381 C CA . THR A 1 427 ? 26.890 26.866 5.411 1.00 55.12 427 THR A CA 1
ATOM 3382 C C . THR A 1 427 ? 26.890 25.360 5.214 1.00 55.12 427 THR A C 1
ATOM 3384 O O . THR A 1 427 ? 26.989 24.583 6.167 1.00 55.12 427 THR A O 1
ATOM 3387 N N . GLY A 1 428 ? 26.753 24.936 3.966 1.00 63.78 428 GLY A N 1
ATOM 3388 C CA . GLY A 1 428 ? 26.815 23.531 3.596 1.00 63.78 428 GLY A CA 1
ATOM 3389 C C . GLY A 1 428 ? 27.220 23.360 2.143 1.00 63.78 428 GLY A C 1
ATOM 3390 O O . GLY A 1 428 ? 27.483 24.327 1.433 1.00 63.78 428 GLY A O 1
ATOM 3391 N N . LYS A 1 429 ? 27.303 22.108 1.696 1.00 57.62 429 LYS A N 1
ATOM 3392 C CA . LYS A 1 429 ? 27.524 21.761 0.290 1.00 57.62 429 LYS A CA 1
ATOM 3393 C C . LYS A 1 429 ? 26.348 20.935 -0.201 1.00 57.62 429 LYS A C 1
ATOM 3395 O O . LYS A 1 429 ? 25.903 20.027 0.500 1.00 57.62 429 LYS A O 1
ATOM 3400 N N . ARG A 1 430 ? 25.832 21.250 -1.387 1.00 46.50 430 ARG A N 1
ATOM 3401 C CA . ARG A 1 430 ? 24.835 20.410 -2.057 1.00 46.50 430 ARG A CA 1
ATOM 3402 C C . ARG A 1 430 ? 25.476 19.069 -2.414 1.00 46.50 430 ARG A C 1
ATOM 3404 O O . ARG A 1 430 ? 26.548 19.031 -3.009 1.00 46.50 430 ARG A O 1
ATOM 3411 N N . SER A 1 431 ? 24.811 17.971 -2.051 1.00 36.81 431 SER A N 1
ATOM 3412 C CA . SER A 1 431 ? 25.312 16.607 -2.287 1.00 36.81 431 SER A CA 1
ATOM 3413 C C . SER A 1 431 ? 25.383 16.230 -3.772 1.00 36.81 431 SER A C 1
ATOM 3415 O O . SER A 1 431 ? 26.021 15.239 -4.104 1.00 36.81 431 SER A O 1
ATOM 3417 N N . THR A 1 432 ? 24.711 16.979 -4.648 1.00 38.50 432 THR A N 1
ATOM 3418 C CA . THR A 1 432 ? 24.570 16.667 -6.076 1.00 38.50 432 THR A CA 1
ATOM 3419 C C . THR A 1 432 ? 25.638 17.315 -6.955 1.00 38.50 432 THR A C 1
ATOM 3421 O O . THR A 1 432 ? 26.104 16.684 -7.892 1.00 38.50 432 THR A O 1
ATOM 3424 N N . ASP A 1 433 ? 26.051 18.550 -6.659 1.00 54.00 433 ASP A N 1
ATOM 3425 C CA . ASP A 1 433 ? 26.988 19.336 -7.482 1.00 54.00 433 ASP A CA 1
ATOM 3426 C C . ASP A 1 433 ? 28.163 19.929 -6.679 1.00 54.00 433 ASP A C 1
ATOM 3428 O O . ASP A 1 433 ? 29.002 20.644 -7.224 1.00 54.00 433 ASP A O 1
ATOM 3432 N N . GLY A 1 434 ? 28.229 19.669 -5.369 1.00 59.09 434 GLY A N 1
ATOM 3433 C CA . GLY A 1 434 ? 29.289 20.159 -4.486 1.00 59.09 434 GLY A CA 1
ATOM 3434 C C . GLY A 1 434 ? 29.277 21.672 -4.247 1.00 59.09 434 GLY A C 1
ATOM 3435 O O . GLY A 1 434 ? 30.144 22.169 -3.515 1.00 59.09 434 GLY A O 1
ATOM 3436 N N . LYS A 1 435 ? 28.309 22.412 -4.814 1.00 53.69 435 LYS A N 1
ATOM 3437 C CA . LYS A 1 435 ? 28.214 23.867 -4.660 1.00 53.69 435 LYS A CA 1
ATOM 3438 C C . LYS A 1 435 ? 27.946 24.219 -3.203 1.00 53.69 435 LYS A C 1
ATOM 3440 O O . LYS A 1 435 ? 27.091 23.620 -2.540 1.00 53.69 435 LYS A O 1
ATOM 3445 N N . LYS A 1 436 ? 28.710 25.189 -2.699 1.00 55.59 436 LYS A N 1
ATOM 3446 C CA . LYS A 1 436 ? 28.516 25.732 -1.356 1.00 55.59 436 LYS A CA 1
ATOM 3447 C C . LYS A 1 436 ? 27.227 26.545 -1.340 1.00 55.59 436 LYS A C 1
ATOM 3449 O O . LYS A 1 436 ? 27.008 27.357 -2.233 1.00 55.59 436 LYS A O 1
ATOM 3454 N N . TRP A 1 437 ? 26.399 26.319 -0.333 1.00 59.81 437 TRP A N 1
ATOM 3455 C CA . TRP A 1 437 ? 25.263 27.171 -0.020 1.00 59.81 437 TRP A CA 1
ATOM 3456 C C . TRP A 1 437 ? 25.488 27.823 1.336 1.00 59.81 437 TRP A C 1
ATOM 3458 O O . TRP A 1 437 ? 26.150 27.258 2.214 1.00 59.81 437 TRP A O 1
ATOM 3468 N N . GLU A 1 438 ? 24.911 29.005 1.493 1.00 54.91 438 GLU A N 1
ATOM 3469 C CA . GLU A 1 438 ? 24.830 29.719 2.755 1.00 54.91 438 GLU A CA 1
ATOM 3470 C C . GLU A 1 438 ? 23.380 30.111 3.027 1.00 54.91 438 GLU A C 1
ATOM 3472 O O . GLU A 1 438 ? 22.615 30.402 2.111 1.00 54.91 438 GLU A O 1
ATOM 3477 N N . MET A 1 439 ? 22.984 30.046 4.292 1.00 50.59 439 MET A N 1
ATOM 3478 C CA . MET A 1 439 ? 21.645 30.370 4.753 1.00 50.59 439 MET A CA 1
ATOM 3479 C C . MET A 1 439 ? 21.746 31.013 6.131 1.00 50.59 439 MET A C 1
ATOM 3481 O O . MET A 1 439 ? 22.411 30.488 7.024 1.00 50.59 439 MET A O 1
ATOM 3485 N N . TRP A 1 440 ? 21.063 32.134 6.318 1.00 59.31 440 TRP A N 1
ATOM 3486 C CA . TRP A 1 440 ? 20.981 32.824 7.598 1.00 59.31 440 TRP A CA 1
ATOM 3487 C C . TRP A 1 440 ? 19.674 32.428 8.268 1.00 59.31 440 TRP A C 1
ATOM 3489 O O . TRP A 1 440 ? 18.600 32.759 7.776 1.00 59.31 440 TRP A O 1
ATOM 3499 N N . ILE A 1 441 ? 19.759 31.670 9.361 1.00 49.00 441 ILE A N 1
ATOM 3500 C CA . ILE A 1 441 ? 18.578 31.191 10.083 1.00 49.00 441 ILE A CA 1
ATOM 3501 C C . ILE A 1 441 ? 18.540 31.743 11.497 1.00 49.00 441 ILE A C 1
ATOM 3503 O O . ILE A 1 441 ? 19.548 31.786 12.211 1.00 49.00 441 ILE A O 1
ATOM 3507 N N . TYR A 1 442 ? 17.339 32.112 11.915 1.00 51.94 442 TYR A N 1
ATOM 3508 C CA . TYR A 1 442 ? 17.045 32.385 13.307 1.00 51.94 442 TYR A CA 1
ATOM 3509 C C . TYR A 1 442 ? 17.001 31.060 14.104 1.00 51.94 442 TYR A C 1
ATOM 3511 O O . TYR A 1 442 ? 16.633 30.010 13.573 1.00 51.94 442 TYR A O 1
ATOM 3519 N N . GLU A 1 443 ? 17.411 31.078 15.376 1.00 45.72 443 GLU A N 1
ATOM 3520 C CA . GLU A 1 443 ? 17.695 29.889 16.213 1.00 45.72 443 GLU A CA 1
ATOM 3521 C C . GLU A 1 443 ? 16.485 28.972 16.529 1.00 45.72 443 GLU A C 1
ATOM 3523 O O . GLU A 1 443 ? 16.619 27.984 17.255 1.00 45.72 443 GLU A O 1
ATOM 3528 N N . VAL A 1 444 ? 15.310 29.240 15.952 1.00 42.41 444 VAL A N 1
ATOM 3529 C CA . VAL A 1 444 ? 14.058 28.487 16.160 1.00 42.41 444 VAL A CA 1
ATOM 3530 C C . VAL A 1 444 ? 14.192 27.015 15.759 1.00 42.41 444 VAL A C 1
ATOM 3532 O O . VAL A 1 444 ? 13.620 26.147 16.414 1.00 42.41 444 VAL A O 1
ATOM 3535 N N . ILE A 1 445 ? 15.008 26.695 14.749 1.00 39.97 445 ILE A N 1
ATOM 3536 C CA . ILE A 1 445 ? 15.128 25.320 14.232 1.00 39.97 445 ILE A CA 1
ATOM 3537 C C . ILE A 1 445 ? 15.739 24.373 15.281 1.00 39.97 445 ILE A C 1
ATOM 3539 O O . ILE A 1 445 ? 15.200 23.291 15.516 1.00 39.97 445 ILE A O 1
ATOM 3543 N N . LYS A 1 446 ? 16.794 24.790 15.998 1.00 35.56 446 LYS A N 1
ATOM 3544 C CA . LYS A 1 446 ? 17.388 23.970 17.075 1.00 35.56 446 LYS A CA 1
ATOM 3545 C C . LYS A 1 446 ? 16.467 23.842 18.286 1.00 35.56 446 LYS A C 1
ATOM 3547 O O . LYS A 1 446 ? 16.447 22.792 18.927 1.00 35.56 446 LYS A O 1
ATOM 3552 N N . ALA A 1 447 ? 15.707 24.894 18.591 1.00 39.78 447 ALA A N 1
ATOM 3553 C CA . ALA A 1 447 ? 14.701 24.845 19.642 1.00 39.78 447 ALA A CA 1
ATOM 3554 C C . ALA A 1 447 ? 13.583 23.853 19.286 1.00 39.78 447 ALA A C 1
ATOM 3556 O O . ALA A 1 447 ? 13.175 23.083 20.149 1.00 39.78 447 ALA A O 1
ATOM 3557 N N . SER A 1 448 ? 13.144 23.802 18.023 1.00 46.22 448 SER A N 1
ATOM 3558 C CA . SER A 1 448 ? 12.099 22.878 17.565 1.00 46.22 448 SER A CA 1
ATOM 3559 C C . SER A 1 448 ? 12.531 21.407 17.611 1.00 46.22 448 SER A C 1
ATOM 3561 O O . SER A 1 448 ? 11.791 20.577 18.126 1.00 46.22 448 SER A O 1
ATOM 3563 N N . GLU A 1 449 ? 13.755 21.078 17.185 1.00 42.81 449 GLU A N 1
ATOM 3564 C CA . GLU A 1 449 ? 14.272 19.702 17.216 1.00 42.81 449 GLU A CA 1
ATOM 3565 C C . GLU A 1 449 ? 14.491 19.207 18.654 1.00 42.81 449 GLU A C 1
ATOM 3567 O O . GLU A 1 449 ? 14.084 18.100 19.007 1.00 42.81 449 GLU A O 1
ATOM 3572 N N . LYS A 1 450 ? 15.069 20.050 19.521 1.00 50.84 450 LYS A N 1
ATOM 3573 C CA . LYS A 1 450 ? 15.230 19.739 20.948 1.00 50.84 450 LYS A CA 1
ATOM 3574 C C . LYS A 1 450 ? 13.874 19.555 21.638 1.00 50.84 450 LYS A C 1
ATOM 3576 O O . LYS A 1 450 ? 13.705 18.584 22.365 1.00 50.84 450 LYS A O 1
ATOM 3581 N N . ARG A 1 451 ? 12.897 20.425 21.358 1.00 58.47 451 ARG A N 1
ATOM 3582 C CA . ARG A 1 451 ? 11.531 20.329 21.904 1.00 58.47 451 ARG A CA 1
ATOM 3583 C C . ARG A 1 451 ? 10.811 19.065 21.451 1.00 58.47 451 ARG A C 1
ATOM 3585 O O . ARG A 1 451 ? 10.188 18.410 22.276 1.00 58.47 451 ARG A O 1
ATOM 3592 N N . VAL A 1 452 ? 10.915 18.703 20.170 1.00 49.28 452 VAL A N 1
ATOM 3593 C CA . VAL A 1 452 ? 10.315 17.468 19.643 1.00 49.28 452 VAL A CA 1
ATOM 3594 C C . VAL A 1 452 ? 10.953 16.244 20.298 1.00 49.28 452 VAL A C 1
ATOM 3596 O O . VAL A 1 452 ? 10.232 15.342 20.710 1.00 49.28 452 VAL A O 1
ATOM 3599 N N . ASN A 1 453 ? 12.276 16.229 20.473 1.00 53.47 453 ASN A N 1
ATOM 3600 C CA . ASN A 1 453 ? 12.966 15.123 21.137 1.00 53.47 453 ASN A CA 1
ATOM 3601 C C . ASN A 1 453 ? 12.617 15.015 22.632 1.00 53.47 453 ASN A C 1
ATOM 3603 O O . ASN A 1 453 ? 12.328 13.917 23.095 1.00 53.47 453 ASN A O 1
ATOM 3607 N N . GLU A 1 454 ? 12.569 16.130 23.367 1.00 67.31 454 GLU A N 1
ATOM 3608 C CA . GLU A 1 454 ? 12.141 16.154 24.777 1.00 67.31 454 GLU A CA 1
ATOM 3609 C C . GLU A 1 454 ? 10.684 15.703 24.936 1.00 67.31 454 GLU A C 1
ATOM 3611 O O . GLU A 1 454 ? 10.351 14.974 25.864 1.00 67.31 454 GLU A O 1
ATOM 3616 N N . MET A 1 455 ? 9.807 16.107 24.019 1.00 58.69 455 MET A N 1
ATOM 3617 C CA . MET A 1 455 ? 8.406 15.695 24.007 1.00 58.69 455 MET A CA 1
ATOM 3618 C C . MET A 1 455 ? 8.256 14.197 23.716 1.00 58.69 455 MET A C 1
ATOM 3620 O O . MET A 1 455 ? 7.528 13.504 24.423 1.00 58.69 455 MET A O 1
ATOM 3624 N N . ILE A 1 456 ? 8.987 13.676 22.723 1.00 56.06 456 ILE A N 1
ATOM 3625 C CA . ILE A 1 456 ? 9.051 12.235 22.442 1.00 56.06 456 ILE A CA 1
ATOM 3626 C C . ILE A 1 456 ? 9.553 11.476 23.674 1.00 56.06 456 ILE A C 1
ATOM 3628 O O . ILE A 1 456 ? 9.018 10.417 23.990 1.00 56.06 456 ILE A O 1
ATOM 3632 N N . GLU A 1 457 ? 10.551 12.005 24.381 1.00 63.47 457 GLU A N 1
ATOM 3633 C CA . GLU A 1 457 ? 11.110 11.389 25.585 1.00 63.47 457 GLU A CA 1
ATOM 3634 C C . GLU A 1 457 ? 10.112 11.381 26.754 1.00 63.47 457 GLU A C 1
ATOM 3636 O O . GLU A 1 457 ? 9.947 10.342 27.396 1.00 63.47 457 GLU A O 1
ATOM 3641 N N . ARG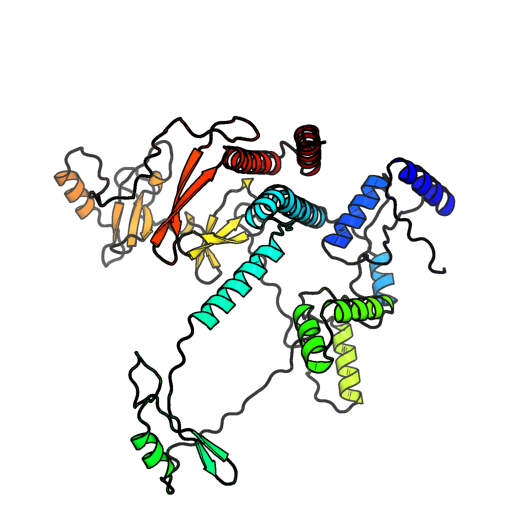 A 1 458 ? 9.374 12.475 26.990 1.00 68.94 458 ARG A N 1
ATOM 3642 C CA . ARG A 1 458 ? 8.321 12.530 28.024 1.00 68.94 458 ARG A CA 1
ATOM 3643 C C . ARG A 1 458 ? 7.185 11.543 27.752 1.00 68.94 458 ARG A C 1
ATOM 3645 O O . ARG A 1 458 ? 6.786 10.808 28.654 1.00 68.94 458 ARG A O 1
ATOM 3652 N N . ILE A 1 459 ? 6.737 11.447 26.500 1.00 58.03 459 ILE A N 1
ATOM 3653 C CA . ILE A 1 459 ? 5.705 10.482 26.097 1.00 58.03 459 ILE A CA 1
ATOM 3654 C C . ILE A 1 459 ? 6.235 9.046 26.219 1.00 58.03 459 ILE A C 1
ATOM 3656 O O . ILE A 1 459 ? 5.566 8.171 26.765 1.00 58.03 459 ILE A O 1
ATOM 3660 N N . ALA A 1 460 ? 7.461 8.788 25.754 1.00 48.31 460 ALA A N 1
ATOM 3661 C CA . ALA A 1 460 ? 8.069 7.458 25.803 1.00 48.31 460 ALA A CA 1
ATOM 3662 C C . ALA A 1 460 ? 8.339 6.966 27.235 1.00 48.31 460 ALA A C 1
ATOM 3664 O O . ALA A 1 460 ? 8.347 5.759 27.474 1.00 48.31 460 ALA A O 1
ATOM 3665 N N . THR A 1 461 ? 8.557 7.884 28.179 1.00 62.50 461 THR A N 1
ATOM 3666 C CA . THR A 1 461 ? 8.762 7.587 29.606 1.00 62.50 461 THR A CA 1
ATOM 3667 C C . THR A 1 461 ? 7.467 7.605 30.424 1.00 62.50 461 THR A C 1
ATOM 3669 O O . THR A 1 461 ? 7.508 7.322 31.619 1.00 62.50 461 THR A O 1
ATOM 3672 N N . GLY A 1 462 ? 6.318 7.895 29.799 1.00 61.84 462 GLY A N 1
ATOM 3673 C CA . GLY A 1 462 ? 5.015 7.967 30.467 1.00 61.84 462 GLY A CA 1
ATOM 3674 C C . GLY A 1 462 ? 4.849 9.177 31.393 1.00 61.84 462 GLY A C 1
ATOM 3675 O O . GLY A 1 462 ? 3.955 9.173 32.232 1.00 61.84 462 GLY A O 1
ATOM 3676 N N . GLN A 1 463 ? 5.713 10.191 31.268 1.00 64.75 463 GLN A N 1
ATOM 3677 C CA . GLN A 1 463 ? 5.648 11.437 32.040 1.00 64.75 463 GLN A CA 1
ATOM 3678 C C . GLN A 1 463 ? 4.552 12.387 31.549 1.00 64.75 463 GLN A C 1
ATOM 3680 O O . GLN A 1 463 ? 4.120 13.252 32.305 1.00 64.75 463 GLN A O 1
ATOM 3685 N N . SER A 1 464 ? 4.128 12.241 30.295 1.00 61.78 464 SER A N 1
ATOM 3686 C CA . SER A 1 464 ? 2.987 12.947 29.724 1.00 61.78 464 SER A CA 1
ATOM 3687 C C . SER A 1 464 ? 2.258 12.064 28.718 1.00 61.78 464 SER A C 1
ATOM 3689 O O . SER A 1 464 ? 2.838 11.164 28.101 1.00 61.78 464 SER A O 1
ATOM 3691 N N . THR A 1 465 ? 0.961 12.301 28.570 1.00 66.19 465 THR A N 1
ATOM 3692 C CA . THR A 1 465 ? 0.153 11.688 27.514 1.00 66.19 465 THR A CA 1
ATOM 3693 C C . THR A 1 465 ? 0.286 12.473 26.210 1.00 66.19 465 THR A C 1
ATOM 3695 O O . THR A 1 465 ? 0.684 13.640 26.192 1.00 66.19 465 THR A O 1
ATOM 3698 N N . PHE A 1 466 ? -0.073 11.836 25.091 1.00 56.88 466 PHE A N 1
ATOM 3699 C CA . PHE A 1 466 ? -0.157 12.534 23.808 1.00 56.88 466 PHE A CA 1
ATOM 3700 C C . PHE A 1 466 ? -1.125 13.724 23.867 1.00 56.88 466 PHE A C 1
ATOM 3702 O O . PHE A 1 466 ? -0.833 14.747 23.262 1.00 56.88 466 PHE A O 1
ATOM 3709 N N . GLU A 1 467 ? -2.235 13.606 24.604 1.00 51.25 467 GLU A N 1
ATOM 3710 C CA . GLU A 1 467 ? -3.239 14.668 24.765 1.00 51.25 467 GLU A CA 1
ATOM 3711 C C . GLU A 1 467 ? -2.677 15.880 25.525 1.00 51.25 467 GLU A C 1
ATOM 3713 O O . GLU A 1 467 ? -2.869 17.016 25.107 1.00 51.25 467 GLU A O 1
ATOM 3718 N N . GLU A 1 468 ? -1.906 15.655 26.590 1.00 67.69 468 GLU A N 1
ATOM 3719 C CA . GLU A 1 468 ? -1.307 16.737 27.384 1.00 67.69 468 GLU A CA 1
ATOM 3720 C C . GLU A 1 468 ? -0.228 17.516 26.619 1.00 67.69 468 GLU A C 1
ATOM 3722 O O . GLU A 1 468 ? -0.161 18.743 26.707 1.00 67.69 468 GLU A O 1
ATOM 3727 N N . GLU A 1 469 ? 0.631 16.827 25.862 1.00 69.69 469 GLU A N 1
ATOM 3728 C CA . GLU A 1 469 ? 1.619 17.505 25.010 1.00 69.69 469 GLU A CA 1
ATOM 3729 C C . GLU A 1 469 ? 0.950 18.232 23.847 1.00 69.69 469 GLU A C 1
ATOM 3731 O O . GLU A 1 469 ? 1.424 19.281 23.408 1.00 69.69 469 GLU A O 1
ATOM 3736 N N . ASP A 1 470 ? -0.168 17.702 23.368 1.00 55.53 470 ASP A N 1
ATOM 3737 C CA . ASP A 1 470 ? -0.941 18.327 22.318 1.00 55.53 470 ASP A CA 1
ATOM 3738 C C . ASP A 1 470 ? -1.592 19.640 22.760 1.00 55.53 470 ASP A C 1
ATOM 3740 O O . ASP A 1 470 ? -1.385 20.673 22.120 1.00 55.53 470 ASP A O 1
ATOM 3744 N N . ASP A 1 471 ? -2.301 19.627 23.889 1.00 66.19 471 ASP A N 1
ATOM 3745 C CA . ASP A 1 471 ? -2.888 20.827 24.490 1.00 66.19 471 ASP A CA 1
ATOM 3746 C C . ASP A 1 471 ? -1.805 21.869 24.802 1.00 66.19 471 ASP A C 1
ATOM 3748 O O . ASP A 1 471 ? -1.989 23.070 24.587 1.00 66.19 471 ASP A O 1
ATOM 3752 N N . ARG A 1 472 ? -0.627 21.415 25.247 1.00 69.94 472 ARG A N 1
ATOM 3753 C CA . ARG A 1 472 ? 0.527 22.280 25.504 1.00 69.94 472 ARG A CA 1
ATOM 3754 C C . ARG A 1 472 ? 1.054 22.937 24.228 1.00 69.94 472 ARG A C 1
ATOM 3756 O O . ARG A 1 472 ? 1.325 24.139 24.244 1.00 69.94 472 ARG A O 1
ATOM 3763 N N . LEU A 1 473 ? 1.200 22.179 23.140 1.00 63.97 473 LEU A N 1
ATOM 3764 C CA . LEU A 1 473 ? 1.622 22.709 21.841 1.00 63.97 473 LEU A CA 1
ATOM 3765 C C . LEU A 1 473 ? 0.587 23.680 21.269 1.00 63.97 473 LEU A C 1
ATOM 3767 O O . LEU A 1 473 ? 0.975 24.715 20.732 1.00 63.97 473 LEU A O 1
ATOM 3771 N N . MET A 1 474 ? -0.706 23.382 21.416 1.00 54.22 474 MET A N 1
ATOM 3772 C CA . MET A 1 474 ? -1.791 24.272 21.000 1.00 54.22 474 MET A CA 1
ATOM 3773 C C . MET A 1 474 ? -1.763 25.587 21.777 1.00 54.22 474 MET A C 1
ATOM 3775 O O . MET A 1 474 ? -1.729 26.652 21.166 1.00 54.22 474 MET A O 1
ATOM 3779 N N . ALA A 1 475 ? -1.672 25.531 23.106 1.00 65.69 475 ALA A N 1
ATOM 3780 C CA . ALA A 1 475 ? -1.602 26.722 23.949 1.00 65.69 475 ALA A CA 1
ATOM 3781 C C . ALA A 1 475 ? -0.314 27.538 23.732 1.00 65.69 475 ALA A C 1
ATOM 3783 O O . ALA A 1 475 ? -0.280 28.748 23.951 1.00 65.69 475 ALA A O 1
ATOM 3784 N N . GLU A 1 476 ? 0.792 26.902 23.346 1.00 62.38 476 GLU A N 1
ATOM 3785 C CA . GLU A 1 476 ? 2.027 27.601 22.977 1.00 62.38 476 GLU A CA 1
ATOM 3786 C C . GLU A 1 476 ? 1.937 28.227 21.579 1.00 62.38 476 GLU A C 1
ATOM 3788 O O . GLU A 1 476 ? 2.362 29.365 21.394 1.00 62.38 476 GLU A O 1
ATOM 3793 N N . TRP A 1 477 ? 1.338 27.530 20.611 1.00 54.84 477 TRP A N 1
ATOM 3794 C CA . TRP A 1 477 ? 1.076 28.068 19.278 1.00 54.84 477 TRP A CA 1
ATOM 3795 C C . TRP A 1 477 ? 0.120 29.264 19.331 1.00 54.84 477 TRP A C 1
ATOM 3797 O O . TRP A 1 477 ? 0.402 30.285 18.710 1.00 54.84 477 TRP A O 1
ATOM 3807 N N . GLU A 1 478 ? -0.960 29.184 20.110 1.00 55.28 478 GLU A N 1
ATOM 3808 C CA . GLU A 1 478 ? -1.898 30.296 20.309 1.00 55.28 478 GLU A CA 1
ATOM 3809 C C . GLU A 1 478 ? -1.218 31.513 20.945 1.00 55.28 478 GLU A C 1
ATOM 3811 O O . GLU A 1 478 ? -1.439 32.631 20.488 1.00 55.28 478 GLU A O 1
ATOM 3816 N N . ARG A 1 479 ? -0.336 31.307 21.933 1.00 58.38 479 ARG A N 1
ATOM 3817 C CA . ARG A 1 479 ? 0.451 32.394 22.542 1.00 58.38 479 ARG A CA 1
ATOM 3818 C C . ARG A 1 479 ? 1.430 33.034 21.561 1.00 58.38 479 ARG A C 1
ATOM 3820 O O . ARG A 1 479 ? 1.537 34.251 21.527 1.00 58.38 479 ARG A O 1
ATOM 3827 N N . ASN A 1 480 ? 2.123 32.235 20.753 1.00 50.22 480 ASN A N 1
ATOM 3828 C CA . ASN A 1 480 ? 3.122 32.750 19.812 1.00 50.22 480 ASN A CA 1
ATOM 3829 C C . ASN A 1 480 ? 2.499 33.430 18.581 1.00 50.22 480 ASN A C 1
ATOM 3831 O O . ASN A 1 480 ? 3.155 34.255 17.965 1.00 50.22 480 ASN A O 1
ATOM 3835 N N . ASN A 1 481 ? 1.254 33.099 18.220 1.00 45.47 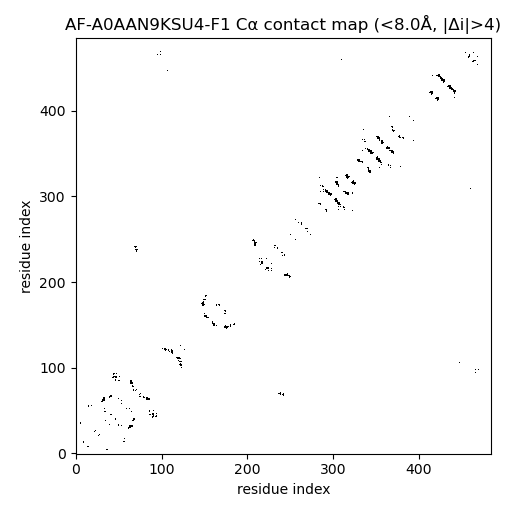481 ASN A N 1
ATOM 3836 C CA . ASN A 1 481 ? 0.529 33.736 17.111 1.00 45.47 481 ASN A CA 1
ATOM 3837 C C . ASN A 1 481 ? -0.475 34.806 17.582 1.00 45.47 481 ASN A C 1
ATOM 3839 O O . ASN A 1 481 ? -1.257 35.308 16.777 1.00 45.47 481 ASN A O 1
ATOM 3843 N N . GLN A 1 482 ? -0.482 35.151 18.874 1.00 43.22 482 GLN A N 1
ATOM 3844 C CA . GLN A 1 482 ? -1.199 36.322 19.389 1.00 43.22 482 GLN A CA 1
ATOM 3845 C C . GLN A 1 482 ? -0.441 37.635 19.142 1.00 43.22 482 GLN A C 1
ATOM 3847 O O . GLN A 1 482 ? -1.063 38.685 19.221 1.00 43.22 482 GLN A O 1
ATOM 3852 N N . GLU A 1 483 ? 0.858 37.587 18.822 1.00 37.31 483 GLU A N 1
ATOM 3853 C CA . GLU A 1 483 ? 1.656 38.777 18.478 1.00 37.31 483 GLU A CA 1
ATOM 3854 C C . GLU A 1 483 ? 1.540 39.184 16.989 1.00 37.31 483 GLU A C 1
ATOM 3856 O O . GLU A 1 483 ? 1.895 40.307 16.652 1.00 37.31 483 GLU A O 1
ATOM 3861 N N . ASP A 1 484 ? 0.991 38.317 16.122 1.00 35.44 484 ASP A N 1
ATOM 3862 C CA . ASP A 1 484 ? 0.827 38.534 14.664 1.00 35.44 484 ASP A CA 1
ATOM 3863 C C . ASP A 1 484 ? -0.639 38.816 14.230 1.00 35.44 484 ASP A C 1
ATOM 3865 O O . ASP A 1 484 ? -0.985 38.738 13.047 1.00 35.44 484 ASP A O 1
ATOM 3869 N N . LYS A 1 485 ? -1.528 39.135 15.179 1.00 28.47 485 LYS A N 1
ATOM 3870 C CA . LYS A 1 485 ? -2.878 39.680 14.932 1.00 28.47 485 LYS A CA 1
ATOM 3871 C C . LYS A 1 485 ? -2.973 41.086 15.491 1.00 28.47 485 LYS A C 1
ATOM 3873 O O . LYS A 1 485 ? -3.640 41.909 14.826 1.00 28.47 485 LYS A O 1
#

InterPro domains:
  IPR000380 DNA topoisomerase, type IA [PTHR42785] (42-264)
  IPR003601 DNA topoisomerase, type IA, do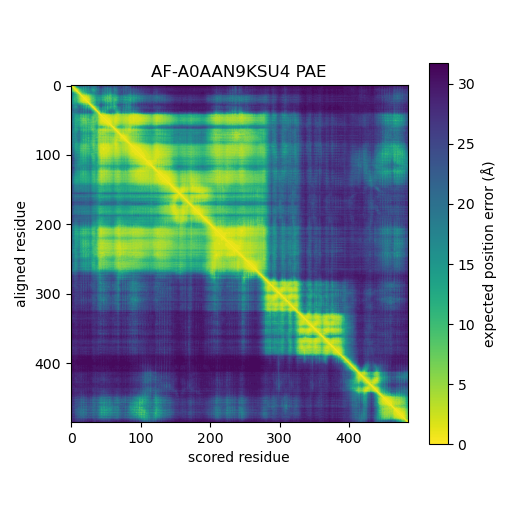main 2 [SM00436] (62-150)
  IPR003602 DNA topoisomerase, type IA, DNA-binding domain [SM00437] (196-438)
  IPR013497 DNA topoisomerase, type IA, central [PF01131] (86-265)
  IPR013497 DNA topoisomerase, type IA, central [PR00417] (36-49)
  IPR013497 DNA topoisomerase, type IA, central [PR00417] (120-138)
  IPR013497 DNA topoisomerase, type IA, central [PR00417] (238-247)
  IPR013497 DNA topoisomerase, type IA, central [PR00417] (393-407)
  IPR013497 DNA topoisomerase, type IA, central [PS52039] (87-262)
  IPR013824 DNA topoisomerase, type IA, central region, subdomain 1 [G3DSA:1.10.460.10] (93-141)
  IPR013825 DNA topoisomerase, type IA, central region, subdomain 2 [G3DSA:2.70.20.10] (142-203)
  IPR013826 DNA topoisomerase, type IA, central region, subdomain 3 [G3DSA:1.10.290.10] (204-265)
  IPR023405 DNA topoisomerase, type IA, core domain [SSF56712] (5-276)

Foldseek 3Di:
DDDDDQDDDPDPVCLVVVLVVCCVVANPLAADEDDHLQQLAPALVNLLSLVVNCVSSVCQVRYFRQHFQFDDPVRNVVSVVPTHHRDVVSNVVSLVVVLVQVLQQVVPQV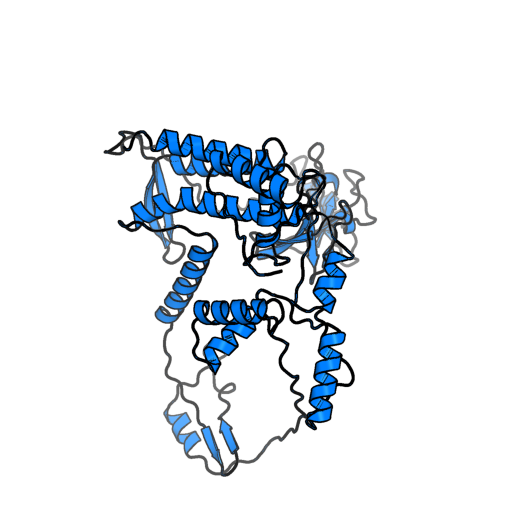VVCVVVVHRDGGGPVVVVVVVVVVVVVVCVVPDDDDDADKEWDDDPPDIDTDDCQVVDDPVGNGHHDPVVRVVVNPDDDDDDPDDDDDDDDDDDDFADALVNQLVCCCVPVVDHSVRSVVVVSVCRSVRNDTRRNGPASDDDPVVLVVVQVVCVVVVHDHDPDDPDRPPPDPQDADPPPRAGWDWDQDPVRAIWTAGPQVVVRAIFHDDPNDGHHQVVQFDPDADPPPRATWGWDADPVGIWTAHPQCPPPPGHDGDIFGADPVRDGDPPVSVVVCVVCDPDDPDDDDPPDDDPDPDQDDDPDDADPPPRHTWGKDWDADPPPRDIDIDTHDPVVVVSVVVVVVVVVCCSVVVDPSVRVVVVVVVVVCVVCVVVD

pLDDT: mean 71.98, std 18.4, range [25.03, 96.44]

Mean predicted aligned error: 19.5 Å